Protein AF-0000000079732237 (afdb_homodimer)

Radius of gyration: 28.8 Å; Cα contacts (8 Å, |Δi|>4): 1405; chains: 2; bounding box: 75×93×60 Å

Structure (mmCIF, N/CA/C/O backbone):
data_AF-0000000079732237-model_v1
#
loop_
_entity.id
_entity.type
_entity.pdbx_description
1 polymer 'histidine kinase'
#
loop_
_atom_site.group_PDB
_atom_site.id
_atom_site.type_symbol
_atom_site.label_atom_id
_atom_site.label_alt_id
_atom_site.label_comp_id
_atom_site.label_asym_id
_atom_site.label_entity_id
_atom_site.label_seq_id
_atom_site.pdbx_PDB_ins_code
_atom_site.Cartn_x
_atom_site.Cartn_y
_atom_site.Cartn_z
_atom_site.occupancy
_atom_site.B_iso_or_equiv
_atom_site.auth_seq_id
_atom_site.auth_comp_id
_atom_site.auth_asym_id
_atom_site.auth_atom_id
_atom_site.pdbx_PDB_model_num
ATOM 1 N N . MET A 1 1 ? 14.539 47 1.163 1 27.7 1 MET A N 1
ATOM 2 C CA . MET A 1 1 ? 13.664 46.844 2.316 1 27.7 1 MET A CA 1
ATOM 3 C C . MET A 1 1 ? 14.008 45.562 3.082 1 27.7 1 MET A C 1
ATOM 5 O O . MET A 1 1 ? 14.102 44.469 2.488 1 27.7 1 MET A O 1
ATOM 9 N N . THR A 1 2 ? 14.688 45.656 4.148 1 33.62 2 THR A N 1
ATOM 10 C CA . THR A 1 2 ? 15.195 44.625 5.027 1 33.62 2 THR A CA 1
ATOM 11 C C . THR A 1 2 ? 14.086 43.625 5.398 1 33.62 2 THR A C 1
ATOM 13 O O . THR A 1 2 ? 13.031 44.031 5.883 1 33.62 2 THR A O 1
ATOM 16 N N . PHE A 1 3 ? 13.883 42.594 4.562 1 38.78 3 PHE A N 1
ATOM 17 C CA . PHE A 1 3 ? 12.914 41.594 4.945 1 38.78 3 PHE A CA 1
ATOM 18 C C . PHE A 1 3 ? 12.953 41.344 6.449 1 38.78 3 PHE A C 1
ATOM 20 O O . PHE A 1 3 ? 13.945 40.812 6.969 1 38.78 3 PHE A O 1
ATOM 27 N N . ASN A 1 4 ? 12.461 42.219 7.301 1 43.88 4 ASN A N 1
ATOM 28 C CA . ASN A 1 4 ? 12.297 42.031 8.734 1 43.88 4 ASN A CA 1
ATOM 29 C C . ASN A 1 4 ? 11.383 40.844 9.055 1 43.88 4 ASN A C 1
ATOM 31 O O . ASN A 1 4 ? 10.188 41.031 9.297 1 43.88 4 ASN A O 1
ATOM 35 N N . ALA A 1 5 ? 11.344 39.812 8.266 1 50.84 5 ALA A N 1
ATOM 36 C CA . ALA A 1 5 ? 10.438 38.656 8.25 1 50.84 5 ALA A CA 1
ATOM 37 C C . ALA A 1 5 ? 10.531 37.875 9.555 1 50.84 5 ALA A C 1
ATOM 39 O O . ALA A 1 5 ? 11.609 37.75 10.141 1 50.84 5 ALA A O 1
ATOM 40 N N . SER A 1 6 ? 9.492 37.875 10.211 1 58.44 6 SER A N 1
ATOM 41 C CA . SER A 1 6 ? 9.484 36.875 11.281 1 58.44 6 SER A CA 1
ATOM 42 C C . SER A 1 6 ? 10.117 35.562 10.82 1 58.44 6 SER A C 1
ATOM 44 O O . SER A 1 6 ? 9.766 35.031 9.766 1 58.44 6 SER A O 1
ATOM 46 N N . ARG A 1 7 ? 11.398 35.281 11.336 1 73.25 7 ARG A N 1
ATOM 47 C CA . ARG A 1 7 ? 12.305 34.219 10.945 1 73.25 7 ARG A CA 1
ATOM 48 C C . ARG A 1 7 ? 12.008 32.938 11.727 1 73.25 7 ARG A C 1
ATOM 50 O O . ARG A 1 7 ? 12.633 31.906 11.484 1 73.25 7 ARG A O 1
ATOM 57 N N . THR A 1 8 ? 10.844 33.156 12.555 1 85.31 8 THR A N 1
ATOM 58 C CA . THR A 1 8 ? 10.672 32 13.422 1 85.31 8 THR A CA 1
ATOM 59 C C . THR A 1 8 ? 9.258 31.438 13.305 1 85.31 8 THR A C 1
ATOM 61 O O . THR A 1 8 ? 8.297 32.188 13.18 1 85.31 8 THR A O 1
ATOM 64 N N . LEU A 1 9 ? 9.164 30.203 13.328 1 88.25 9 LEU A N 1
ATOM 65 C CA . LEU A 1 9 ? 7.879 29.516 13.336 1 88.25 9 LEU A CA 1
ATOM 66 C C . LEU A 1 9 ? 7.172 29.703 14.672 1 88.25 9 LEU A C 1
ATOM 68 O O . LEU A 1 9 ? 7.805 29.625 15.727 1 88.25 9 LEU A O 1
ATOM 72 N N . PRO A 1 10 ? 5.914 30.031 14.617 1 85.62 10 PRO A N 1
ATOM 73 C CA . PRO A 1 10 ? 5.164 30.016 15.875 1 85.62 10 PRO A CA 1
ATOM 74 C C . PRO A 1 10 ? 5.273 28.688 16.625 1 85.62 10 PRO A C 1
ATOM 76 O O . PRO A 1 10 ? 5.344 27.625 15.992 1 85.62 10 PRO A O 1
ATOM 79 N N . PRO A 1 11 ? 5.219 28.719 17.922 1 84.06 11 PRO A N 1
ATOM 80 C CA . PRO A 1 11 ? 5.488 27.531 18.734 1 84.06 11 PRO A CA 1
ATOM 81 C C . PRO A 1 11 ? 4.465 26.422 18.516 1 84.06 11 PRO A C 1
ATOM 83 O O . PRO A 1 11 ? 4.766 25.234 18.734 1 84.06 11 PRO A O 1
ATOM 86 N N . TYR A 1 12 ? 3.299 26.766 18.109 1 82.31 12 TYR A N 1
ATOM 87 C CA . TYR A 1 12 ? 2.26 25.75 17.984 1 82.31 12 TYR A CA 1
ATOM 88 C C . TYR A 1 12 ? 2.582 24.766 16.875 1 82.31 12 TYR A C 1
ATOM 90 O O . TYR A 1 12 ? 2.047 23.656 16.844 1 82.31 12 TYR A O 1
ATOM 98 N N . PHE A 1 13 ? 3.475 25.125 15.977 1 87.31 13 PHE A N 1
ATOM 99 C CA . PHE A 1 13 ? 3.865 24.203 14.914 1 87.31 13 PHE A CA 1
ATOM 100 C C . PHE A 1 13 ? 4.621 23 15.484 1 87.31 13 PHE A C 1
ATOM 102 O O . PHE A 1 13 ? 4.695 21.953 14.844 1 87.31 13 PHE A O 1
ATOM 109 N N . ASP A 1 14 ? 5.125 23.141 16.688 1 88.31 14 ASP A N 1
ATOM 110 C CA . ASP A 1 14 ? 5.891 22.062 17.297 1 88.31 14 ASP A CA 1
ATOM 111 C C . ASP A 1 14 ? 4.969 20.953 17.812 1 88.31 14 ASP A C 1
ATOM 113 O O . ASP A 1 14 ? 5.426 19.859 18.125 1 88.31 14 ASP A O 1
ATOM 117 N N . SER A 1 15 ? 3.684 21.234 17.812 1 86.25 15 SER A N 1
ATOM 118 C CA . SER A 1 15 ? 2.732 20.234 18.281 1 86.25 15 SER A CA 1
ATOM 119 C C . SER A 1 15 ? 2.219 19.375 17.125 1 86.25 15 SER A C 1
ATOM 121 O O . SER A 1 15 ? 1.518 18.375 17.344 1 86.25 15 SER A O 1
ATOM 123 N N . LEU A 1 16 ? 2.594 19.75 15.922 1 90.12 16 LEU A N 1
ATOM 124 C CA . LEU A 1 16 ? 2.139 19.016 14.742 1 90.12 16 LEU A CA 1
ATOM 125 C C . LEU A 1 16 ? 3.006 17.781 14.5 1 90.12 16 LEU A C 1
ATOM 127 O O . LEU A 1 16 ? 4.172 17.75 14.906 1 90.12 16 LEU A O 1
ATOM 131 N N . GLU A 1 17 ? 2.422 16.797 13.828 1 91.06 17 GLU A N 1
ATOM 132 C CA . GLU A 1 17 ? 3.141 15.57 13.5 1 91.06 17 GLU A CA 1
ATOM 133 C C . GLU A 1 17 ? 3.754 15.648 12.109 1 91.06 17 GLU A C 1
ATOM 135 O O . GLU A 1 17 ? 4.527 14.773 11.711 1 91.06 17 GLU A O 1
ATOM 140 N N . VAL A 1 18 ? 3.393 16.672 11.438 1 92.38 18 VAL A N 1
ATOM 141 C CA . VAL A 1 18 ? 4.023 16.906 10.148 1 92.38 18 VAL A CA 1
ATOM 142 C C . VAL A 1 18 ? 5.215 17.844 10.32 1 92.38 18 VAL A C 1
ATOM 144 O O . VAL A 1 18 ? 5.258 18.641 11.258 1 92.38 18 VAL A O 1
ATOM 147 N N . GLY A 1 19 ? 6.145 17.625 9.461 1 95.25 19 GLY A N 1
ATOM 148 C CA . GLY A 1 19 ? 7.238 18.594 9.43 1 95.25 19 GLY A CA 1
ATOM 149 C C . GLY A 1 19 ? 6.852 19.922 8.797 1 95.25 19 GLY A C 1
ATOM 150 O O . GLY A 1 19 ? 6.105 19.953 7.816 1 95.25 19 GLY A O 1
ATOM 151 N N . VAL A 1 20 ? 7.309 20.984 9.406 1 95.19 20 VAL A N 1
ATOM 152 C CA . VAL A 1 20 ? 7.043 22.312 8.875 1 95.19 20 VAL A CA 1
ATOM 153 C C . VAL A 1 20 ? 8.352 23.094 8.75 1 95.19 20 VAL A C 1
ATOM 155 O O . VAL A 1 20 ? 9.18 23.062 9.656 1 95.19 20 VAL A O 1
ATOM 158 N N . LEU A 1 21 ? 8.5 23.734 7.578 1 94.75 21 LEU A N 1
ATOM 159 C CA . LEU A 1 21 ? 9.672 24.562 7.348 1 94.75 21 LEU A CA 1
ATOM 160 C C . LEU A 1 21 ? 9.266 25.922 6.762 1 94.75 21 LEU A C 1
ATOM 162 O O . LEU A 1 21 ? 8.242 26.016 6.082 1 94.75 21 LEU A O 1
ATOM 166 N N . LEU A 1 22 ? 10 26.953 7.125 1 94.81 22 LEU A N 1
ATOM 167 C CA . LEU A 1 22 ? 9.828 28.297 6.562 1 94.81 22 LEU A CA 1
ATOM 168 C C . LEU A 1 22 ? 10.977 28.641 5.621 1 94.81 22 LEU A C 1
ATOM 170 O O . LEU A 1 22 ? 12.141 28.406 5.949 1 94.81 22 LEU A O 1
ATOM 174 N N . HIS A 1 23 ? 10.594 29.062 4.438 1 95.06 23 HIS A N 1
ATOM 175 C CA . HIS A 1 23 ? 11.594 29.469 3.463 1 95.06 23 HIS A CA 1
ATOM 176 C C . HIS A 1 23 ? 11.492 30.969 3.168 1 95.06 23 HIS A C 1
ATOM 178 O O . HIS A 1 23 ? 10.391 31.531 3.156 1 95.06 23 HIS A O 1
ATOM 184 N N . HIS A 1 24 ? 12.672 31.578 2.943 1 93.69 24 HIS A N 1
ATOM 185 C CA . HIS A 1 24 ? 12.695 32.906 2.371 1 93.69 24 HIS A CA 1
ATOM 186 C C . HIS A 1 24 ? 12.094 32.938 0.968 1 93.69 24 HIS A C 1
ATOM 188 O O . HIS A 1 24 ? 12.469 32.094 0.124 1 93.69 24 HIS A O 1
ATOM 194 N N . PRO A 1 25 ? 11.211 33.75 0.672 1 92.12 25 PRO A N 1
ATOM 195 C CA . PRO A 1 25 ? 10.461 33.688 -0.585 1 92.12 25 PRO A CA 1
ATOM 196 C C . PRO A 1 25 ? 11.344 33.938 -1.808 1 92.12 25 PRO A C 1
ATOM 198 O O . PRO A 1 25 ? 11.062 33.438 -2.891 1 92.12 25 PRO A O 1
ATOM 201 N N . GLU A 1 26 ? 12.375 34.75 -1.716 1 89.75 26 GLU A N 1
ATOM 202 C CA . GLU A 1 26 ? 13.203 35.094 -2.867 1 89.75 26 GLU A CA 1
ATOM 203 C C . GLU A 1 26 ? 14.398 34.156 -2.992 1 89.75 26 GLU A C 1
ATOM 205 O O . GLU A 1 26 ? 14.641 33.594 -4.059 1 89.75 26 GLU A O 1
ATOM 210 N N . THR A 1 27 ? 15.07 33.875 -1.879 1 90.5 27 THR A N 1
ATOM 211 C CA . THR A 1 27 ? 16.328 33.125 -1.938 1 90.5 27 THR A CA 1
ATOM 212 C C . THR A 1 27 ? 16.062 31.641 -1.753 1 90.5 27 THR A C 1
ATOM 214 O O . THR A 1 27 ? 16.906 30.812 -2.098 1 90.5 27 THR A O 1
ATOM 217 N N . GLY A 1 28 ? 14.922 31.375 -1.095 1 91.38 28 GLY A N 1
ATOM 218 C CA . GLY A 1 28 ? 14.617 29.984 -0.826 1 91.38 28 GLY A CA 1
ATOM 219 C C . GLY A 1 28 ? 15.312 29.438 0.407 1 91.38 28 GLY A C 1
ATOM 220 O O . GLY A 1 28 ? 15.164 28.266 0.752 1 91.38 28 GLY A O 1
ATOM 221 N N . ALA A 1 29 ? 16.047 30.297 1.086 1 92.5 29 ALA A N 1
ATOM 222 C CA . ALA A 1 29 ? 16.797 29.875 2.264 1 92.5 29 ALA A CA 1
ATOM 223 C C . ALA A 1 29 ? 15.859 29.391 3.371 1 92.5 29 ALA A C 1
ATOM 225 O O . ALA A 1 29 ? 14.781 29.969 3.57 1 92.5 29 ALA A O 1
ATOM 226 N N . VAL A 1 30 ? 16.328 28.344 4.031 1 93.88 30 VAL A N 1
ATOM 227 C CA . VAL A 1 30 ? 15.578 27.859 5.188 1 93.88 30 VAL A CA 1
ATOM 228 C C . VAL A 1 30 ? 15.641 28.875 6.316 1 93.88 30 VAL A C 1
ATOM 230 O O . VAL A 1 30 ? 16.734 29.297 6.727 1 93.88 30 VAL A O 1
ATOM 233 N N . LEU A 1 31 ? 14.516 29.281 6.785 1 94.19 31 LEU A N 1
ATOM 234 C CA . LEU A 1 31 ? 14.453 30.266 7.863 1 94.19 31 LEU A CA 1
ATOM 235 C C . LEU A 1 31 ? 14.273 29.562 9.211 1 94.19 31 LEU A C 1
ATOM 237 O O . LEU A 1 31 ? 14.914 29.953 10.195 1 94.19 31 LEU A O 1
ATOM 241 N N . ASP A 1 32 ? 13.391 28.688 9.281 1 94.56 32 ASP A N 1
ATOM 242 C CA . ASP A 1 32 ? 13.078 27.953 10.516 1 94.56 32 ASP A CA 1
ATOM 243 C C . ASP A 1 32 ? 12.383 26.641 10.203 1 94.56 32 ASP A C 1
ATOM 245 O O . ASP A 1 32 ? 11.914 26.422 9.086 1 94.56 32 ASP A O 1
ATOM 249 N N . ALA A 1 33 ? 12.414 25.719 11.156 1 95.25 33 ALA A N 1
ATOM 250 C CA . ALA A 1 33 ? 11.75 24.422 11.062 1 95.25 33 ALA A CA 1
ATOM 251 C C . ALA A 1 33 ? 11.227 23.969 12.43 1 95.25 33 ALA A C 1
ATOM 253 O O . ALA A 1 33 ? 11.734 24.406 13.469 1 95.25 33 ALA A O 1
ATOM 254 N N . ASN A 1 34 ? 10.188 23.25 12.406 1 94.38 34 ASN A N 1
ATOM 255 C CA . ASN A 1 34 ? 9.695 22.75 13.688 1 94.38 34 ASN A CA 1
ATOM 256 C C . ASN A 1 34 ? 10.445 21.484 14.125 1 94.38 34 ASN A C 1
ATOM 258 O O . ASN A 1 34 ? 11.273 20.969 13.375 1 94.38 34 ASN A O 1
ATOM 262 N N . HIS A 1 35 ? 10.203 21.031 15.297 1 93.81 35 HIS A N 1
ATOM 263 C CA . HIS A 1 35 ? 10.906 19.906 15.898 1 93.81 35 HIS A CA 1
ATOM 264 C C . HIS A 1 35 ? 10.664 18.609 15.109 1 93.81 35 HIS A C 1
ATOM 266 O O . HIS A 1 35 ? 11.578 17.812 14.922 1 93.81 35 HIS A O 1
ATOM 272 N N . ARG A 1 36 ? 9.469 18.453 14.578 1 93.75 36 ARG A N 1
ATOM 273 C CA . ARG A 1 36 ? 9.133 17.234 13.852 1 93.75 36 ARG A CA 1
ATOM 274 C C . ARG A 1 36 ? 9.984 17.094 12.594 1 93.75 36 ARG A C 1
ATOM 276 O O . ARG A 1 36 ? 10.414 15.992 12.25 1 93.75 36 ARG A O 1
ATOM 283 N N . LEU A 1 37 ? 10.203 18.172 11.93 1 95.62 37 LEU A N 1
ATOM 284 C CA . LEU A 1 37 ? 11.031 18.125 10.727 1 95.62 37 LEU A CA 1
ATOM 285 C C . LEU A 1 37 ? 12.461 17.719 11.07 1 95.62 37 LEU A C 1
ATOM 287 O O . LEU A 1 37 ? 13.07 16.906 10.367 1 95.62 37 LEU A O 1
ATOM 291 N N . GLU A 1 38 ? 12.961 18.312 12.195 1 96 38 GLU A N 1
ATOM 292 C CA . GLU A 1 38 ? 14.305 17.953 12.641 1 96 38 GLU A CA 1
ATOM 293 C C . GLU A 1 38 ? 14.414 16.469 12.93 1 96 38 GLU A C 1
ATOM 295 O O . GLU A 1 38 ? 15.391 15.82 12.547 1 96 38 GLU A O 1
ATOM 300 N N . GLU A 1 39 ? 13.414 15.969 13.516 1 95.06 39 GLU A N 1
ATOM 301 C CA . GLU A 1 39 ? 13.391 14.547 13.828 1 95.06 39 GLU A CA 1
ATOM 302 C C . GLU A 1 39 ? 13.297 13.703 12.562 1 95.06 39 GLU A C 1
ATOM 304 O O . GLU A 1 39 ? 13.984 12.688 12.43 1 95.06 39 GLU A O 1
ATOM 309 N N . MET A 1 40 ? 12.492 14.148 11.648 1 94.19 40 MET A N 1
ATOM 310 C CA . MET A 1 40 ? 12.25 13.414 10.414 1 94.19 40 MET A CA 1
ATOM 311 C C . MET A 1 40 ? 13.508 13.359 9.562 1 94.19 40 MET A C 1
ATOM 313 O O . MET A 1 40 ? 13.891 12.289 9.078 1 94.19 40 MET A O 1
ATOM 317 N N . TYR A 1 41 ? 14.203 14.5 9.414 1 94.31 41 TYR A N 1
ATOM 318 C CA . TYR A 1 41 ? 15.391 14.594 8.57 1 94.31 41 TYR A CA 1
ATOM 319 C C . TYR A 1 41 ? 16.641 14.148 9.336 1 94.31 41 TYR A C 1
ATOM 321 O O . TYR A 1 41 ? 17.625 13.734 8.734 1 94.31 41 TYR A O 1
ATOM 329 N N . GLY A 1 42 ? 16.547 14.266 10.719 1 94 42 GLY A N 1
ATOM 330 C CA . GLY A 1 42 ? 17.703 13.984 11.547 1 94 42 GLY A CA 1
ATOM 331 C C . GLY A 1 42 ? 18.703 15.133 11.602 1 94 42 GLY A C 1
ATOM 332 O O . GLY A 1 42 ? 19.844 14.961 12.039 1 94 42 GLY A O 1
ATOM 333 N N . TYR A 1 43 ? 18.328 16.25 11.039 1 95.5 43 TYR A N 1
ATOM 334 C CA . TYR A 1 43 ? 19.156 17.453 11.039 1 95.5 43 TYR A CA 1
ATOM 335 C C . TYR A 1 43 ? 18.547 18.531 11.922 1 95.5 43 TYR A C 1
ATOM 337 O O . TYR A 1 43 ? 17.328 18.688 11.984 1 95.5 43 TYR A O 1
ATOM 345 N N . THR A 1 44 ? 19.438 19.312 12.586 1 95 44 THR A N 1
ATOM 346 C CA . THR A 1 44 ? 18.969 20.5 13.266 1 95 44 THR A CA 1
ATOM 347 C C . THR A 1 44 ? 18.625 21.609 12.266 1 95 44 THR A C 1
ATOM 349 O O . THR A 1 44 ? 19.078 21.578 11.125 1 95 44 THR A O 1
ATOM 352 N N . THR A 1 45 ? 17.828 22.547 12.734 1 94.5 45 THR A N 1
ATOM 353 C CA . THR A 1 45 ? 17.484 23.672 11.883 1 94.5 45 THR A CA 1
ATOM 354 C C . THR A 1 45 ? 18.734 24.422 11.43 1 94.5 45 THR A C 1
ATOM 356 O O . THR A 1 45 ? 18.859 24.781 10.258 1 94.5 45 THR A O 1
ATOM 359 N N . SER A 1 46 ? 19.641 24.609 12.32 1 94.56 46 SER A N 1
ATOM 360 C CA . SER A 1 46 ? 20.891 25.281 12 1 94.56 46 SER A CA 1
ATOM 361 C C . SER A 1 46 ? 21.656 24.531 10.914 1 94.56 46 SER A C 1
ATOM 363 O O . SER A 1 46 ? 22.219 25.156 10 1 94.56 46 SER A O 1
ATOM 365 N N . THR A 1 47 ? 21.672 23.203 10.945 1 94.38 47 THR A N 1
ATOM 366 C CA . THR A 1 47 ? 22.359 22.391 9.938 1 94.38 47 THR A CA 1
ATOM 367 C C . THR A 1 47 ? 21.656 22.516 8.586 1 94.38 47 THR A C 1
ATOM 369 O O . THR A 1 47 ? 22.312 22.672 7.559 1 94.38 47 THR A O 1
ATOM 372 N N . LEU A 1 48 ? 20.359 22.5 8.578 1 92.44 48 LEU A N 1
ATOM 373 C CA . LEU A 1 48 ? 19.578 22.562 7.352 1 92.44 48 LEU A CA 1
ATOM 374 C C . LEU A 1 48 ? 19.797 23.906 6.648 1 92.44 48 LEU A C 1
ATOM 376 O O . LEU A 1 48 ? 19.75 23.984 5.418 1 92.44 48 LEU A O 1
ATOM 380 N N . GLN A 1 49 ? 20.016 24.953 7.441 1 93.06 49 GLN A N 1
ATOM 381 C CA . GLN A 1 49 ? 20.234 26.297 6.891 1 93.06 49 GLN A CA 1
ATOM 382 C C . GLN A 1 49 ? 21.547 26.375 6.113 1 93.06 49 GLN A C 1
ATOM 384 O O . GLN A 1 49 ? 21.719 27.266 5.285 1 93.06 49 GLN A O 1
ATOM 389 N N . ASN A 1 50 ? 22.391 25.375 6.32 1 92.44 50 ASN A N 1
ATOM 390 C CA . ASN A 1 50 ? 23.719 25.422 5.711 1 92.44 50 ASN A CA 1
ATOM 391 C C . ASN A 1 50 ? 23.938 24.266 4.742 1 92.44 50 ASN A C 1
ATOM 393 O O . ASN A 1 50 ? 25.016 24.125 4.184 1 92.44 50 ASN A O 1
ATOM 397 N N . LEU A 1 51 ? 22.984 23.438 4.574 1 89.88 51 LEU A N 1
ATOM 398 C CA . LEU A 1 51 ? 23.094 22.297 3.674 1 89.88 51 LEU A CA 1
ATOM 399 C C . LEU A 1 51 ? 22.438 22.594 2.332 1 89.88 51 LEU A C 1
ATOM 401 O O . LEU A 1 51 ? 21.406 23.266 2.281 1 89.88 51 LEU A O 1
ATOM 405 N N . SER A 1 52 ? 23.078 22.062 1.27 1 87.38 52 SER A N 1
ATOM 406 C CA . SER A 1 52 ? 22.406 22.094 -0.025 1 87.38 52 SER A CA 1
ATOM 407 C C . SER A 1 52 ? 21.344 20.984 -0.124 1 87.38 52 SER A C 1
ATOM 409 O O . SER A 1 52 ? 21.469 19.953 0.53 1 87.38 52 SER A O 1
ATOM 411 N N . VAL A 1 53 ? 20.328 21.188 -0.949 1 87.06 53 VAL A N 1
ATOM 412 C CA . VAL A 1 53 ? 19.266 20.203 -1.142 1 87.06 53 VAL A CA 1
ATOM 413 C C . VAL A 1 53 ? 19.859 18.906 -1.675 1 87.06 53 VAL A C 1
ATOM 415 O O . VAL A 1 53 ? 19.391 17.812 -1.318 1 87.06 53 VAL A O 1
ATOM 418 N N . GLU A 1 54 ? 20.875 18.969 -2.41 1 84.56 54 GLU A N 1
ATOM 419 C CA . GLU A 1 54 ? 21.516 17.812 -3.016 1 84.56 54 GLU A CA 1
ATOM 420 C C . GLU A 1 54 ? 22.203 16.953 -1.96 1 84.56 54 GLU A C 1
ATOM 422 O O . GLU A 1 54 ? 22.281 15.727 -2.102 1 84.56 54 GLU A O 1
ATOM 427 N N . ALA A 1 55 ? 22.656 17.625 -0.884 1 85.62 55 ALA A N 1
ATOM 428 C CA . ALA A 1 55 ? 23.422 16.938 0.155 1 85.62 55 ALA A CA 1
ATOM 429 C C . ALA A 1 55 ? 22.547 15.945 0.912 1 85.62 55 ALA A C 1
ATOM 431 O O . ALA A 1 55 ? 23.047 14.945 1.439 1 85.62 55 ALA A O 1
ATOM 432 N N . TYR A 1 56 ? 21.219 16.234 0.932 1 87.62 56 TYR A N 1
ATOM 433 C CA . TYR A 1 56 ? 20.359 15.297 1.661 1 87.62 56 TYR A CA 1
ATOM 434 C C . TYR A 1 56 ? 19.281 14.734 0.754 1 87.62 56 TYR A C 1
ATOM 436 O O . TYR A 1 56 ? 18.156 14.484 1.202 1 87.62 56 TYR A O 1
ATOM 444 N N . SER A 1 57 ? 19.594 14.625 -0.505 1 85.44 57 SER A N 1
ATOM 445 C CA . SER A 1 57 ? 18.766 13.938 -1.492 1 85.44 57 SER A CA 1
ATOM 446 C C . SER A 1 57 ? 19.344 12.57 -1.842 1 85.44 57 SER A C 1
ATOM 448 O O . SER A 1 57 ? 20.547 12.375 -1.799 1 85.44 57 SER A O 1
ATOM 450 N N . ALA A 1 58 ? 18.406 11.656 -2.104 1 80.25 58 ALA A N 1
ATOM 451 C CA . ALA A 1 58 ? 18.859 10.344 -2.559 1 80.25 58 ALA A CA 1
ATOM 452 C C . ALA A 1 58 ? 19.688 10.461 -3.838 1 80.25 58 ALA A C 1
ATOM 454 O O . ALA A 1 58 ? 19.453 11.359 -4.652 1 80.25 58 ALA A O 1
ATOM 455 N N . ASN A 1 59 ? 20.531 9.523 -4.051 1 71.75 59 ASN A N 1
ATOM 456 C CA . ASN A 1 59 ? 21.406 9.539 -5.223 1 71.75 59 ASN A CA 1
ATOM 457 C C . ASN A 1 59 ? 20.625 9.242 -6.5 1 71.75 59 ASN A C 1
ATOM 459 O O . ASN A 1 59 ? 20.953 9.766 -7.566 1 71.75 59 ASN A O 1
ATOM 463 N N . THR A 1 60 ? 19.656 8.398 -6.285 1 66.94 60 THR A N 1
ATOM 464 C CA . THR A 1 60 ? 18.906 7.949 -7.453 1 66.94 60 THR A CA 1
ATOM 465 C C . THR A 1 60 ? 17.797 8.945 -7.809 1 66.94 60 THR A C 1
ATOM 467 O O . THR A 1 60 ? 17.125 8.797 -8.828 1 66.94 60 THR A O 1
ATOM 470 N N . TYR A 1 61 ? 17.562 9.914 -6.902 1 65.06 61 TYR A N 1
ATOM 471 C CA . TYR A 1 61 ? 16.547 10.93 -7.125 1 65.06 61 TYR A CA 1
ATOM 472 C C . TYR A 1 61 ? 17.172 12.32 -7.223 1 65.06 61 TYR A C 1
ATOM 474 O O . TYR A 1 61 ? 17.875 12.75 -6.312 1 65.06 61 TYR A O 1
ATOM 482 N N . SER A 1 62 ? 17.125 12.758 -8.391 1 68.12 62 SER A N 1
ATOM 483 C CA . SER A 1 62 ? 17.75 14.07 -8.555 1 68.12 62 SER A CA 1
ATOM 484 C C . SER A 1 62 ? 16.812 15.188 -8.133 1 68.12 62 SER A C 1
ATOM 486 O O . SER A 1 62 ? 15.641 15.195 -8.516 1 68.12 62 SER A O 1
ATOM 488 N N . HIS A 1 63 ? 17.188 15.891 -7.148 1 76.19 63 HIS A N 1
ATOM 489 C CA . HIS A 1 63 ? 16.547 17.141 -6.75 1 76.19 63 HIS A CA 1
ATOM 490 C C . HIS A 1 63 ? 17.562 18.234 -6.496 1 76.19 63 HIS A C 1
ATOM 492 O O . HIS A 1 63 ? 18.297 18.188 -5.508 1 76.19 63 HIS A O 1
ATOM 498 N N . SER A 1 64 ? 17.625 19.25 -7.434 1 82.25 64 SER A N 1
ATOM 499 C CA . SER A 1 64 ? 18.656 20.266 -7.352 1 82.25 64 SER A CA 1
ATOM 500 C C . SER A 1 64 ? 18.172 21.484 -6.562 1 82.25 64 SER A C 1
ATOM 502 O O . SER A 1 64 ? 16.969 21.672 -6.375 1 82.25 64 SER A O 1
ATOM 504 N N . ASP A 1 65 ? 19.141 22.25 -6.125 1 87.44 65 ASP A N 1
ATOM 505 C CA . ASP A 1 65 ? 18.844 23.516 -5.453 1 87.44 65 ASP A CA 1
ATOM 506 C C . ASP A 1 65 ? 18.031 24.438 -6.363 1 87.44 65 ASP A C 1
ATOM 508 O O . ASP A 1 65 ? 17.141 25.156 -5.898 1 87.44 65 ASP A O 1
ATOM 512 N N . GLU A 1 66 ? 18.406 24.328 -7.625 1 89.12 66 GLU A N 1
ATOM 513 C CA . GLU A 1 66 ? 17.719 25.188 -8.586 1 89.12 66 GLU A CA 1
ATOM 514 C C . GLU A 1 66 ? 16.25 24.797 -8.727 1 89.12 66 GLU A C 1
ATOM 516 O O . GLU A 1 66 ? 15.367 25.656 -8.766 1 89.12 66 GLU A O 1
ATOM 521 N N . GLU A 1 67 ? 16 23.547 -8.766 1 89.75 67 GLU A N 1
ATOM 522 C CA . GLU A 1 67 ? 14.633 23.047 -8.867 1 89.75 67 GLU A CA 1
ATOM 523 C C . GLU A 1 67 ? 13.82 23.406 -7.625 1 89.75 67 GLU A C 1
ATOM 525 O O . GLU A 1 67 ? 12.664 23.828 -7.73 1 89.75 67 GLU A O 1
ATOM 530 N N . MET A 1 68 ? 14.422 23.266 -6.508 1 91.62 68 MET A N 1
ATOM 531 C CA . MET A 1 68 ? 13.758 23.609 -5.254 1 91.62 68 MET A CA 1
ATOM 532 C C . MET A 1 68 ? 13.445 25.094 -5.191 1 91.62 68 MET A C 1
ATOM 534 O O . MET A 1 68 ? 12.336 25.5 -4.828 1 91.62 68 MET A O 1
ATOM 538 N N . ARG A 1 69 ? 14.398 25.969 -5.57 1 93.44 69 ARG A N 1
ATOM 539 C CA . ARG A 1 69 ? 14.203 27.406 -5.562 1 93.44 69 ARG A CA 1
ATOM 540 C C . ARG A 1 69 ? 13.07 27.812 -6.5 1 93.44 69 ARG A C 1
ATOM 542 O O . ARG A 1 69 ? 12.258 28.688 -6.168 1 93.44 69 ARG A O 1
ATOM 549 N N . ALA A 1 70 ? 13.086 27.125 -7.613 1 94.81 70 ALA A N 1
ATOM 550 C CA . ALA A 1 70 ? 12.023 27.422 -8.57 1 94.81 70 ALA A CA 1
ATOM 551 C C . ALA A 1 70 ? 10.648 27.109 -7.977 1 94.81 70 ALA A C 1
ATOM 553 O O . ALA A 1 70 ? 9.711 27.891 -8.141 1 94.81 70 ALA A O 1
ATOM 554 N N . ARG A 1 71 ? 10.508 26.031 -7.262 1 94.88 71 ARG A N 1
ATOM 555 C CA . ARG A 1 71 ? 9.25 25.641 -6.641 1 94.88 71 ARG A CA 1
ATOM 556 C C . ARG A 1 71 ? 8.859 26.609 -5.531 1 94.88 71 ARG A C 1
ATOM 558 O O . ARG A 1 71 ? 7.688 26.969 -5.402 1 94.88 71 ARG A O 1
ATOM 565 N N . ILE A 1 72 ? 9.859 27.047 -4.781 1 95.31 72 ILE A N 1
ATOM 566 C CA . ILE A 1 72 ? 9.609 27.984 -3.695 1 95.31 72 ILE A CA 1
ATOM 567 C C . ILE A 1 72 ? 9.141 29.328 -4.27 1 95.31 72 ILE A C 1
ATOM 569 O O . ILE A 1 72 ? 8.203 29.938 -3.754 1 95.31 72 ILE A O 1
ATOM 573 N N . ASN A 1 73 ? 9.812 29.734 -5.336 1 96.12 73 ASN A N 1
ATOM 574 C CA . ASN A 1 73 ? 9.438 30.984 -5.977 1 96.12 73 ASN A CA 1
ATOM 575 C C . ASN A 1 73 ? 8.016 30.938 -6.52 1 96.12 73 ASN A C 1
ATOM 577 O O . ASN A 1 73 ? 7.266 31.906 -6.395 1 96.12 73 ASN A O 1
ATOM 581 N N . GLU A 1 74 ? 7.688 29.781 -7.078 1 96.56 74 GLU A N 1
ATOM 582 C CA . GLU A 1 74 ? 6.32 29.625 -7.566 1 96.56 74 GLU A CA 1
ATOM 583 C C . GLU A 1 74 ? 5.312 29.719 -6.422 1 96.56 74 GLU A C 1
ATOM 585 O O . GLU A 1 74 ? 4.281 30.375 -6.547 1 96.56 74 GLU A O 1
ATOM 590 N N . ALA A 1 75 ? 5.617 29.078 -5.359 1 95.75 75 ALA A N 1
ATOM 591 C CA . ALA A 1 75 ? 4.75 29.141 -4.188 1 95.75 75 ALA A CA 1
ATOM 592 C C . ALA A 1 75 ? 4.648 30.578 -3.656 1 95.75 75 ALA A C 1
ATOM 594 O O . ALA A 1 75 ? 3.566 31.016 -3.27 1 95.75 75 ALA A O 1
ATOM 595 N N . ALA A 1 76 ? 5.758 31.297 -3.6 1 94.94 76 ALA A N 1
ATOM 596 C CA . ALA A 1 76 ? 5.805 32.656 -3.119 1 94.94 76 ALA A CA 1
ATOM 597 C C . ALA A 1 76 ? 4.938 33.594 -3.979 1 94.94 76 ALA A C 1
ATOM 599 O O . ALA A 1 76 ? 4.418 34.594 -3.496 1 94.94 76 ALA A O 1
ATOM 600 N N . ASN A 1 77 ? 4.766 33.188 -5.262 1 94.44 77 ASN A N 1
ATOM 601 C CA . ASN A 1 77 ? 3.977 34 -6.203 1 94.44 77 ASN A CA 1
ATOM 602 C C . ASN A 1 77 ? 2.51 33.562 -6.195 1 94.44 77 ASN A C 1
ATOM 604 O O . ASN A 1 77 ? 1.756 33.906 -7.105 1 94.44 77 ASN A O 1
ATOM 608 N N . GLY A 1 78 ? 2.188 32.75 -5.258 1 92.75 78 GLY A N 1
ATOM 609 C CA . GLY A 1 78 ? 0.782 32.438 -5.086 1 92.75 78 GLY A CA 1
ATOM 610 C C . GLY A 1 78 ? 0.386 31.125 -5.766 1 92.75 78 GLY A C 1
ATOM 611 O O . GLY A 1 78 ? -0.802 30.828 -5.902 1 92.75 78 GLY A O 1
ATOM 612 N N . HIS A 1 79 ? 1.346 30.391 -6.27 1 95.19 79 HIS A N 1
ATOM 613 C CA . HIS A 1 79 ? 1.09 29.094 -6.891 1 95.19 79 HIS A CA 1
ATOM 614 C C . HIS A 1 79 ? 1.63 27.953 -6.031 1 95.19 79 HIS A C 1
ATOM 616 O O . HIS A 1 79 ? 2.771 27.516 -6.211 1 95.19 79 HIS A O 1
ATOM 622 N N . PRO A 1 80 ? 0.817 27.422 -5.195 1 94.88 80 PRO A N 1
ATOM 623 C CA . PRO A 1 80 ? 1.283 26.344 -4.32 1 94.88 80 PRO A CA 1
ATOM 624 C C . PRO A 1 80 ? 1.882 25.172 -5.094 1 94.88 80 PRO A C 1
ATOM 626 O O . PRO A 1 80 ? 1.471 24.906 -6.227 1 94.88 80 PRO A O 1
ATOM 629 N N . GLN A 1 81 ? 2.889 24.531 -4.559 1 95.12 81 GLN A N 1
ATOM 630 C CA . GLN A 1 81 ? 3.594 23.391 -5.16 1 95.12 81 GLN A CA 1
ATOM 631 C C . GLN A 1 81 ? 3.467 22.141 -4.301 1 95.12 81 GLN A C 1
ATOM 633 O O . GLN A 1 81 ? 3.494 22.219 -3.07 1 95.12 81 GLN A O 1
ATOM 638 N N . SER A 1 82 ? 3.238 21.062 -4.961 1 93.88 82 SER A N 1
ATOM 639 C CA . SER A 1 82 ? 3.24 19.766 -4.289 1 93.88 82 SER A CA 1
ATOM 640 C C . SER A 1 82 ? 4.086 18.75 -5.055 1 93.88 82 SER A C 1
ATOM 642 O O . SER A 1 82 ? 3.975 18.641 -6.277 1 93.88 82 SER A O 1
ATOM 644 N N . PHE A 1 83 ? 4.965 18.062 -4.32 1 89.56 83 PHE A N 1
ATOM 645 C CA . PHE A 1 83 ? 5.816 17.094 -4.984 1 89.56 83 PHE A CA 1
ATOM 646 C C . PHE A 1 83 ? 6.367 16.078 -3.984 1 89.56 83 PHE A C 1
ATOM 648 O O . PHE A 1 83 ? 6.332 16.312 -2.775 1 89.56 83 PHE A O 1
ATOM 655 N N . ARG A 1 84 ? 6.777 14.992 -4.488 1 87.38 84 ARG A N 1
ATOM 656 C CA . ARG A 1 84 ? 7.457 13.984 -3.686 1 87.38 84 ARG A CA 1
ATOM 657 C C . ARG A 1 84 ? 8.969 14.133 -3.791 1 87.38 84 ARG A C 1
ATOM 659 O O . ARG A 1 84 ? 9.484 14.57 -4.82 1 87.38 84 ARG A O 1
ATOM 666 N N . TRP A 1 85 ? 9.633 13.812 -2.725 1 88.44 85 TRP A N 1
ATOM 667 C CA . TRP A 1 85 ? 11.086 13.938 -2.637 1 88.44 85 TRP A CA 1
ATOM 668 C C . TRP A 1 85 ? 11.68 12.805 -1.803 1 88.44 85 TRP A C 1
ATOM 670 O O . TRP A 1 85 ? 11.109 12.422 -0.775 1 88.44 85 TRP A O 1
ATOM 680 N N . ARG A 1 86 ? 12.68 12.164 -2.332 1 87.5 86 ARG A N 1
ATOM 681 C CA . ARG A 1 86 ? 13.414 11.156 -1.573 1 87.5 86 ARG A CA 1
ATOM 682 C C . ARG A 1 86 ? 14.602 11.781 -0.848 1 87.5 86 ARG A C 1
ATOM 684 O O . ARG A 1 86 ? 15.602 12.133 -1.475 1 87.5 86 ARG A O 1
ATOM 691 N N . ILE A 1 87 ? 14.516 11.852 0.429 1 90.25 87 ILE A N 1
ATOM 692 C CA . ILE A 1 87 ? 15.523 12.57 1.194 1 90.25 87 ILE A CA 1
ATOM 693 C C . ILE A 1 87 ? 16.438 11.578 1.918 1 90.25 87 ILE A C 1
ATOM 695 O O . ILE A 1 87 ? 16.016 10.469 2.242 1 90.25 87 ILE A O 1
ATOM 699 N N . LYS A 1 88 ? 17.641 12 2.119 1 89.81 88 LYS A N 1
ATOM 700 C CA . LYS A 1 88 ? 18.625 11.258 2.92 1 89.81 88 LYS A CA 1
ATOM 701 C C . LYS A 1 88 ? 18.734 11.852 4.32 1 89.81 88 LYS A C 1
ATOM 703 O O . LYS A 1 88 ? 19.172 12.992 4.484 1 89.81 88 LYS A O 1
ATOM 708 N N . ARG A 1 89 ? 18.375 11.094 5.238 1 92.5 89 ARG A N 1
ATOM 709 C CA . ARG A 1 89 ? 18.484 11.523 6.629 1 92.5 89 ARG A CA 1
ATOM 710 C C . ARG A 1 89 ? 19.938 11.648 7.047 1 92.5 89 ARG A C 1
ATOM 712 O O . ARG A 1 89 ? 20.828 11.156 6.359 1 92.5 89 ARG A O 1
ATOM 719 N N . SER A 1 90 ? 20.125 12.266 8.219 1 90.31 90 SER A N 1
ATOM 720 C CA . SER A 1 90 ? 21.484 12.469 8.703 1 90.31 90 SER A CA 1
ATOM 721 C C . SER A 1 90 ? 22.188 11.141 8.984 1 90.31 90 SER A C 1
ATOM 723 O O . SER A 1 90 ? 23.406 11.047 8.914 1 90.31 90 SER A O 1
ATOM 725 N N . ASP A 1 91 ? 21.406 10.086 9.195 1 87.12 91 ASP A N 1
ATOM 726 C CA . ASP A 1 91 ? 21.984 8.781 9.492 1 87.12 91 ASP A CA 1
ATOM 727 C C . ASP A 1 91 ? 22.141 7.945 8.227 1 87.12 91 ASP A C 1
ATOM 729 O O . ASP A 1 91 ? 22.516 6.777 8.289 1 87.12 91 ASP A O 1
ATOM 733 N N . GLY A 1 92 ? 21.703 8.555 7.121 1 87.06 92 GLY A N 1
ATOM 734 C CA . GLY A 1 92 ? 21.922 7.879 5.848 1 87.06 92 GLY A CA 1
ATOM 735 C C . GLY A 1 92 ? 20.672 7.156 5.352 1 87.06 92 GLY A C 1
ATOM 736 O O . GLY A 1 92 ? 20.656 6.652 4.227 1 87.06 92 GLY A O 1
ATOM 737 N N . GLU A 1 93 ? 19.656 7.109 6.164 1 88.56 93 GLU A N 1
ATOM 738 C CA . GLU A 1 93 ? 18.422 6.461 5.758 1 88.56 93 GLU A CA 1
ATOM 739 C C . GLU A 1 93 ? 17.656 7.301 4.734 1 88.56 93 GLU A C 1
ATOM 741 O O . GLU A 1 93 ? 17.594 8.523 4.863 1 88.56 93 GLU A O 1
ATOM 746 N N . LEU A 1 94 ? 17.188 6.559 3.746 1 88.12 94 LEU A N 1
ATOM 747 C CA . LEU A 1 94 ? 16.375 7.25 2.76 1 88.12 94 LEU A CA 1
ATOM 748 C C . LEU A 1 94 ? 14.891 7.129 3.1 1 88.12 94 LEU A C 1
ATOM 750 O O . LEU A 1 94 ? 14.422 6.043 3.447 1 88.12 94 LEU A O 1
ATOM 754 N N . ILE A 1 95 ? 14.234 8.242 3.031 1 87.88 95 ILE A N 1
ATOM 755 C CA . ILE A 1 95 ? 12.789 8.211 3.238 1 87.88 95 ILE A CA 1
ATOM 756 C C . ILE A 1 95 ? 12.094 9.016 2.143 1 87.88 95 ILE A C 1
ATOM 758 O O . ILE A 1 95 ? 12.688 9.922 1.555 1 87.88 95 ILE A O 1
ATOM 762 N N . TRP A 1 96 ? 10.906 8.602 1.863 1 85.19 96 TRP A N 1
ATOM 763 C CA . TRP A 1 96 ? 10.07 9.375 0.958 1 85.19 96 TRP A CA 1
ATOM 764 C C . TRP A 1 96 ? 9.242 10.398 1.725 1 85.19 96 TRP A C 1
ATOM 766 O O . TRP A 1 96 ? 8.648 10.078 2.758 1 85.19 96 TRP A O 1
ATOM 776 N N . VAL A 1 97 ? 9.281 11.609 1.187 1 90.62 97 VAL A N 1
ATOM 777 C CA . VAL A 1 97 ? 8.445 12.641 1.802 1 90.62 97 VAL A CA 1
ATOM 778 C C . VAL A 1 97 ? 7.578 13.305 0.736 1 90.62 97 VAL A C 1
ATOM 780 O O . VAL A 1 97 ? 7.93 13.312 -0.445 1 90.62 97 VAL A O 1
ATOM 783 N N . LYS A 1 98 ? 6.422 13.688 1.073 1 90.75 98 LYS A N 1
ATOM 784 C CA . LYS A 1 98 ? 5.566 14.57 0.284 1 90.75 98 LYS A CA 1
ATOM 785 C C . LYS A 1 98 ? 5.621 16 0.812 1 90.75 98 LYS A C 1
ATOM 787 O O . LYS A 1 98 ? 5.445 16.234 2.01 1 90.75 98 LYS A O 1
ATOM 792 N N . ILE A 1 99 ? 5.945 16.969 -0.037 1 94.31 99 ILE A N 1
ATOM 793 C CA . ILE A 1 99 ? 6.133 18.359 0.371 1 94.31 99 ILE A CA 1
ATOM 794 C C . ILE A 1 99 ? 5.059 19.234 -0.271 1 94.31 99 ILE A C 1
ATOM 796 O O . ILE A 1 99 ? 4.738 19.078 -1.45 1 94.31 99 ILE A O 1
ATOM 800 N N . HIS A 1 100 ? 4.48 20.047 0.488 1 95.5 100 HIS A N 1
ATOM 801 C CA . HIS A 1 100 ? 3.562 21.078 0.02 1 95.5 100 HIS A CA 1
ATOM 802 C C . HIS A 1 100 ? 4.07 22.484 0.377 1 95.5 100 HIS A C 1
ATOM 804 O O . HIS A 1 100 ? 4.316 22.766 1.549 1 95.5 100 HIS A O 1
ATOM 810 N N . LEU A 1 101 ? 4.25 23.328 -0.627 1 95.81 101 LEU A N 1
ATOM 811 C CA . LEU A 1 101 ? 4.73 24.703 -0.44 1 95.81 101 LEU A CA 1
ATOM 812 C C . LEU A 1 101 ? 3.615 25.703 -0.703 1 95.81 101 LEU A C 1
ATOM 814 O O . LEU A 1 101 ? 2.883 25.578 -1.688 1 95.81 101 LEU A O 1
ATOM 818 N N . SER A 1 102 ? 3.5 26.625 0.152 1 94.94 102 SER A N 1
ATOM 819 C CA . SER A 1 102 ? 2.533 27.703 -0.037 1 94.94 102 SER A CA 1
ATOM 820 C C . SER A 1 102 ? 2.986 28.984 0.662 1 94.94 102 SER A C 1
ATOM 822 O O . SER A 1 102 ? 3.701 28.922 1.665 1 94.94 102 SER A O 1
ATOM 824 N N . GLN A 1 103 ? 2.564 30.078 0.151 1 93.56 103 GLN A N 1
ATOM 825 C CA . GLN A 1 103 ? 2.85 31.359 0.795 1 93.56 103 GLN A CA 1
ATOM 826 C C . GLN A 1 103 ? 1.945 31.578 2.004 1 93.56 103 GLN A C 1
ATOM 828 O O . GLN A 1 103 ? 0.754 31.266 1.959 1 93.56 103 GLN A O 1
ATOM 833 N N . ILE A 1 104 ? 2.57 32.125 3.064 1 90.06 104 ILE A N 1
ATOM 834 C CA . ILE A 1 104 ? 1.758 32.438 4.23 1 90.06 104 ILE A CA 1
ATOM 835 C C . ILE A 1 104 ? 2.055 33.875 4.68 1 90.06 104 ILE A C 1
ATOM 837 O O . ILE A 1 104 ? 3.057 34.469 4.27 1 90.06 104 ILE A O 1
ATOM 841 N N . GLU A 1 105 ? 1.091 34.375 5.504 1 87.38 105 GLU A N 1
ATOM 842 C CA . GLU A 1 105 ? 1.296 35.688 6.105 1 87.38 105 GLU A CA 1
ATOM 843 C C . GLU A 1 105 ? 1.665 35.562 7.582 1 87.38 105 GLU A C 1
ATOM 845 O O . GLU A 1 105 ? 0.893 35.031 8.375 1 87.38 105 GLU A O 1
ATOM 850 N N . LEU A 1 106 ? 2.824 35.906 7.895 1 84.25 106 LEU A N 1
ATOM 851 C CA . LEU A 1 106 ? 3.293 35.938 9.273 1 84.25 106 LEU A CA 1
ATOM 852 C C . LEU A 1 106 ? 3.664 37.375 9.672 1 84.25 106 LEU A C 1
ATOM 854 O O . LEU A 1 106 ? 4.801 37.812 9.469 1 84.25 106 LEU A O 1
ATOM 858 N N . GLY A 1 107 ? 2.736 38 10.367 1 78.81 107 GLY A N 1
ATOM 859 C CA . GLY A 1 107 ? 2.959 39.406 10.648 1 78.81 107 GLY A CA 1
ATOM 860 C C . GLY A 1 107 ? 3.09 40.25 9.391 1 78.81 107 GLY A C 1
ATOM 861 O O . GLY A 1 107 ? 2.186 40.281 8.547 1 78.81 107 GLY A O 1
ATOM 862 N N . ASP A 1 108 ? 4.27 40.875 9.281 1 82.31 108 ASP A N 1
ATOM 863 C CA . ASP A 1 108 ? 4.492 41.75 8.141 1 82.31 108 ASP A CA 1
ATOM 864 C C . ASP A 1 108 ? 5.277 41.062 7.039 1 82.31 108 ASP A C 1
ATOM 866 O O . ASP A 1 108 ? 5.652 41.688 6.039 1 82.31 108 ASP A O 1
ATOM 870 N N . SER A 1 109 ? 5.473 39.75 7.277 1 86.25 109 SER A N 1
ATOM 871 C CA . SER A 1 109 ? 6.246 38.969 6.301 1 86.25 109 SER A CA 1
ATOM 872 C C . SER A 1 109 ? 5.383 37.938 5.609 1 86.25 109 SER A C 1
ATOM 874 O O . SER A 1 109 ? 4.32 37.562 6.113 1 86.25 109 SER A O 1
ATOM 876 N N . THR A 1 110 ? 5.906 37.656 4.336 1 90.5 110 THR A N 1
ATOM 877 C CA . THR A 1 110 ? 5.191 36.625 3.576 1 90.5 110 THR A CA 1
ATOM 878 C C . THR A 1 110 ? 6.137 35.5 3.172 1 90.5 110 THR A C 1
ATOM 880 O O . THR A 1 110 ? 6.402 35.312 1.983 1 90.5 110 THR A O 1
ATOM 883 N N . PRO A 1 111 ? 6.531 34.719 4.121 1 94.12 111 PRO A N 1
ATOM 884 C CA . PRO A 1 111 ? 7.402 33.562 3.791 1 94.12 111 PRO A CA 1
ATOM 885 C C . PRO A 1 111 ? 6.645 32.406 3.145 1 94.12 111 PRO A C 1
ATOM 887 O O . PRO A 1 111 ? 5.422 32.469 2.99 1 94.12 111 PRO A O 1
ATOM 890 N N . VAL A 1 112 ? 7.426 31.484 2.668 1 95 112 VAL A N 1
ATOM 891 C CA . VAL A 1 112 ? 6.855 30.266 2.109 1 95 112 VAL A CA 1
ATOM 892 C C . VAL A 1 112 ? 6.895 29.156 3.152 1 95 112 VAL A C 1
ATOM 894 O O . VAL A 1 112 ? 7.949 28.859 3.725 1 95 112 VAL A O 1
ATOM 897 N N . LEU A 1 113 ? 5.762 28.625 3.385 1 95.25 113 LEU A N 1
ATOM 898 C CA . LEU A 1 113 ? 5.645 27.516 4.324 1 95.25 113 LEU A CA 1
ATOM 899 C C . LEU A 1 113 ? 5.707 26.188 3.598 1 95.25 113 LEU A C 1
ATOM 901 O O . LEU A 1 113 ? 5.039 26 2.578 1 95.25 113 LEU A O 1
ATOM 905 N N . GLY A 1 114 ? 6.641 25.312 4.074 1 96.06 114 GLY A N 1
ATOM 906 C CA . GLY A 1 114 ? 6.699 23.938 3.58 1 96.06 114 GLY A CA 1
ATOM 907 C C . GLY A 1 114 ? 6.199 22.922 4.586 1 96.06 114 GLY A C 1
ATOM 908 O O . GLY A 1 114 ? 6.676 22.875 5.723 1 96.06 114 GLY A O 1
ATOM 909 N N . GLU A 1 115 ? 5.148 22.234 4.176 1 96 115 GLU A N 1
ATOM 910 C CA . GLU A 1 115 ? 4.703 21.078 4.941 1 96 115 GLU A CA 1
ATOM 911 C C . GLU A 1 115 ? 5.324 19.781 4.41 1 96 115 GLU A C 1
ATOM 913 O O . GLU A 1 115 ? 5.289 19.516 3.207 1 96 115 GLU A O 1
ATOM 918 N N . VAL A 1 116 ? 5.906 19 5.305 1 95.62 116 VAL A N 1
ATOM 919 C CA . VAL A 1 116 ? 6.605 17.781 4.906 1 95.62 116 VAL A CA 1
ATOM 920 C C . VAL A 1 116 ? 6.008 16.578 5.637 1 95.62 116 VAL A C 1
ATOM 922 O O . VAL A 1 116 ? 5.934 16.562 6.867 1 95.62 116 VAL A O 1
ATOM 925 N N . ARG A 1 117 ? 5.617 15.602 4.844 1 92.19 117 ARG A N 1
ATOM 926 C CA . ARG A 1 117 ? 5.066 14.375 5.414 1 92.19 117 ARG A CA 1
ATOM 927 C C . ARG A 1 117 ? 5.895 13.156 5.008 1 92.19 117 ARG A C 1
ATOM 929 O O . ARG A 1 117 ? 6.266 13.016 3.842 1 92.19 117 ARG A O 1
ATOM 936 N N . ASN A 1 118 ? 6.215 12.391 6.066 1 90.25 118 ASN A N 1
ATOM 937 C CA . ASN A 1 118 ? 6.867 11.117 5.777 1 90.25 118 ASN A CA 1
ATOM 938 C C . ASN A 1 118 ? 5.891 10.117 5.164 1 90.25 118 ASN A C 1
ATOM 940 O O . ASN A 1 118 ? 4.914 9.727 5.801 1 90.25 118 ASN A O 1
ATOM 944 N N . VAL A 1 119 ? 6.086 9.781 3.912 1 82.38 119 VAL A N 1
ATOM 945 C CA . VAL A 1 119 ? 5.164 8.891 3.217 1 82.38 119 VAL A CA 1
ATOM 946 C C . VAL A 1 119 ? 5.879 7.594 2.836 1 82.38 119 VAL A C 1
ATOM 948 O O . VAL A 1 119 ? 5.488 6.918 1.883 1 82.38 119 VAL A O 1
ATOM 951 N N . SER A 1 120 ? 6.941 7.262 3.486 1 79.69 120 SER A N 1
ATOM 952 C CA . SER A 1 120 ? 7.742 6.086 3.164 1 79.69 120 SER A CA 1
ATOM 953 C C . SER A 1 120 ? 6.914 4.809 3.262 1 79.69 120 SER A C 1
ATOM 955 O O . SER A 1 120 ? 6.953 3.969 2.361 1 79.69 120 SER A O 1
ATOM 957 N N . ALA A 1 121 ? 6.242 4.762 4.359 1 67.81 121 ALA A N 1
ATOM 958 C CA . ALA A 1 121 ? 5.461 3.549 4.59 1 67.81 121 ALA A CA 1
ATOM 959 C C . ALA A 1 121 ? 4.387 3.377 3.518 1 67.81 121 ALA A C 1
ATOM 961 O O . ALA A 1 121 ? 4.148 2.266 3.039 1 67.81 121 ALA A O 1
ATOM 962 N N . TYR A 1 122 ? 3.877 4.434 3.041 1 67.25 122 TYR A N 1
ATOM 963 C CA . TYR A 1 122 ? 2.787 4.422 2.072 1 67.25 122 TYR A CA 1
ATOM 964 C C . TYR A 1 122 ? 3.309 4.141 0.668 1 67.25 122 TYR A C 1
ATOM 966 O O . TYR A 1 122 ? 2.77 3.285 -0.04 1 67.25 122 TYR A O 1
ATOM 974 N N . THR A 1 123 ? 4.27 4.879 0.303 1 62.34 123 THR A N 1
ATOM 975 C CA . THR A 1 123 ? 4.801 4.816 -1.055 1 62.34 123 THR A CA 1
ATOM 976 C C . THR A 1 123 ? 5.383 3.438 -1.343 1 62.34 123 THR A C 1
ATOM 978 O O . THR A 1 123 ? 5.16 2.875 -2.416 1 62.34 123 THR A O 1
ATOM 981 N N . ALA A 1 124 ? 6.043 2.973 -0.413 1 62.72 124 ALA A N 1
ATOM 982 C CA . ALA A 1 124 ? 6.703 1.684 -0.596 1 62.72 124 ALA A CA 1
ATOM 983 C C . ALA A 1 124 ? 5.684 0.554 -0.697 1 62.72 124 ALA A C 1
ATOM 985 O O . ALA A 1 124 ? 5.793 -0.316 -1.564 1 62.72 124 ALA A O 1
ATOM 986 N N . THR A 1 125 ? 4.684 0.646 0.089 1 61.72 125 THR A N 1
ATOM 987 C CA . THR A 1 125 ? 3.754 -0.474 0.182 1 61.72 125 THR A CA 1
ATOM 988 C C . THR A 1 125 ? 2.875 -0.551 -1.062 1 61.72 125 THR A C 1
ATOM 990 O O . THR A 1 125 ? 2.699 -1.626 -1.64 1 61.72 125 THR A O 1
ATOM 993 N N . SER A 1 126 ? 2.367 0.581 -1.479 1 60.34 126 SER A N 1
ATOM 994 C CA . SER A 1 126 ? 1.448 0.59 -2.613 1 60.34 126 SER A CA 1
ATOM 995 C C . SER A 1 126 ? 2.152 0.164 -3.896 1 60.34 126 SER A C 1
ATOM 997 O O . SER A 1 126 ? 1.623 -0.646 -4.66 1 60.34 126 SER A O 1
ATOM 999 N N . ARG A 1 127 ? 3.248 0.724 -4.094 1 61.31 127 ARG A N 1
ATOM 1000 C CA . ARG A 1 127 ? 3.992 0.401 -5.305 1 61.31 127 ARG A CA 1
ATOM 1001 C C . ARG A 1 127 ? 4.375 -1.075 -5.336 1 61.31 127 ARG A C 1
ATOM 1003 O O . ARG A 1 127 ? 4.281 -1.725 -6.379 1 61.31 127 ARG A O 1
ATOM 1010 N N . ARG A 1 128 ? 4.77 -1.48 -4.266 1 62.81 128 ARG A N 1
ATOM 1011 C CA . ARG A 1 128 ? 5.191 -2.871 -4.145 1 62.81 128 ARG A CA 1
ATOM 1012 C C . ARG A 1 128 ? 4.035 -3.822 -4.438 1 62.81 128 ARG A C 1
ATOM 1014 O O . ARG A 1 128 ? 4.199 -4.801 -5.168 1 62.81 128 ARG A O 1
ATOM 1021 N N . VAL A 1 129 ? 3.039 -3.459 -3.977 1 61.06 129 VAL A N 1
ATOM 1022 C CA . VAL A 1 129 ? 1.873 -4.328 -4.094 1 61.06 129 VAL A CA 1
ATOM 1023 C C . VAL A 1 129 ? 1.412 -4.379 -5.551 1 61.06 129 VAL A C 1
ATOM 1025 O O . VAL A 1 129 ? 1.088 -5.453 -6.066 1 61.06 129 VAL A O 1
ATOM 1028 N N . ASN A 1 130 ? 1.422 -3.229 -6.113 1 63.66 130 ASN A N 1
ATOM 1029 C CA . ASN A 1 130 ? 1.002 -3.172 -7.508 1 63.66 130 ASN A CA 1
ATOM 1030 C C . ASN A 1 130 ? 1.929 -3.988 -8.406 1 63.66 130 ASN A C 1
ATOM 1032 O O . ASN A 1 130 ? 1.465 -4.719 -9.281 1 63.66 130 ASN A O 1
ATOM 1036 N N . LEU A 1 131 ? 3.092 -3.811 -8.133 1 62.12 131 LEU A N 1
ATOM 1037 C CA . LEU A 1 131 ? 4.062 -4.535 -8.945 1 62.12 131 LEU A CA 1
ATOM 1038 C C . LEU A 1 131 ? 3.979 -6.035 -8.688 1 62.12 131 LEU A C 1
ATOM 1040 O O . LEU A 1 131 ? 4.012 -6.836 -9.625 1 62.12 131 LEU A O 1
ATOM 1044 N N . LEU A 1 132 ? 3.875 -6.363 -7.414 1 65.94 132 LEU A N 1
ATOM 1045 C CA . LEU A 1 132 ? 3.766 -7.773 -7.047 1 65.94 132 LEU A CA 1
ATOM 1046 C C . LEU A 1 132 ? 2.531 -8.406 -7.684 1 65.94 132 LEU A C 1
ATOM 1048 O O . LEU A 1 132 ? 2.604 -9.516 -8.219 1 65.94 132 LEU A O 1
ATOM 1052 N N . SER A 1 133 ? 1.514 -7.723 -7.598 1 67.12 133 SER A N 1
ATOM 1053 C CA . SER A 1 133 ? 0.265 -8.211 -8.172 1 67.12 133 SER A CA 1
ATOM 1054 C C . SER A 1 133 ? 0.398 -8.43 -9.672 1 67.12 133 SER A C 1
ATOM 1056 O O . SER A 1 133 ? -0.078 -9.438 -10.203 1 67.12 133 SER A O 1
ATOM 1058 N N . ARG A 1 134 ? 1.067 -7.543 -10.32 1 68.38 134 ARG A N 1
ATOM 1059 C CA . ARG A 1 134 ? 1.261 -7.648 -11.758 1 68.38 134 ARG A CA 1
ATOM 1060 C C . ARG A 1 134 ? 2.115 -8.867 -12.109 1 68.38 134 ARG A C 1
ATOM 1062 O O . ARG A 1 134 ? 1.797 -9.609 -13.039 1 68.38 134 ARG A O 1
ATOM 1069 N N . ILE A 1 135 ? 3.088 -8.992 -11.391 1 67.5 135 ILE A N 1
ATOM 1070 C CA . ILE A 1 135 ? 4.012 -10.094 -11.648 1 67.5 135 ILE A CA 1
ATOM 1071 C C . ILE A 1 135 ? 3.314 -11.422 -11.383 1 67.5 135 ILE A C 1
ATOM 1073 O O . ILE A 1 135 ? 3.43 -12.359 -12.18 1 67.5 135 ILE A O 1
ATOM 1077 N N . ILE A 1 136 ? 2.645 -11.477 -10.273 1 69.56 136 ILE A N 1
ATOM 1078 C CA . ILE A 1 136 ? 1.948 -12.703 -9.898 1 69.56 136 ILE A CA 1
ATOM 1079 C C . ILE A 1 136 ? 0.9 -13.039 -10.961 1 69.56 136 ILE A C 1
ATOM 1081 O O . ILE A 1 136 ? 0.813 -14.188 -11.414 1 69.56 136 ILE A O 1
ATOM 1085 N N . ARG A 1 137 ? 0.207 -12.016 -11.352 1 70.5 137 ARG A N 1
ATOM 1086 C CA . ARG A 1 137 ? -0.852 -12.242 -12.328 1 70.5 137 ARG A CA 1
ATOM 1087 C C . ARG A 1 137 ? -0.276 -12.727 -13.656 1 70.5 137 ARG A C 1
ATOM 1089 O O . ARG A 1 137 ? -0.818 -13.641 -14.281 1 70.5 137 ARG A O 1
ATOM 1096 N N . HIS A 1 138 ? 0.701 -12.031 -14.094 1 73.06 138 HIS A N 1
ATOM 1097 C CA . HIS A 1 138 ? 1.324 -12.375 -15.367 1 73.06 138 HIS A CA 1
ATOM 1098 C C . HIS A 1 138 ? 1.853 -13.805 -15.352 1 73.06 138 HIS A C 1
ATOM 1100 O O . HIS A 1 138 ? 1.581 -14.586 -16.266 1 73.06 138 HIS A O 1
ATOM 1106 N N . ASN A 1 139 ? 2.551 -14.133 -14.344 1 70.56 139 ASN A N 1
ATOM 1107 C CA . ASN A 1 139 ? 3.148 -15.461 -14.25 1 70.56 139 ASN A CA 1
ATOM 1108 C C . ASN A 1 139 ? 2.088 -16.531 -14.055 1 70.56 139 ASN A C 1
ATOM 1110 O O . ASN A 1 139 ? 2.184 -17.625 -14.633 1 70.56 139 ASN A O 1
ATOM 1114 N N . LEU A 1 140 ? 1.174 -16.219 -13.188 1 75 140 LEU A N 1
ATOM 1115 C CA . LEU A 1 140 ? 0.101 -17.172 -12.945 1 75 140 LEU A CA 1
ATOM 1116 C C . LEU A 1 140 ? -0.661 -17.469 -14.234 1 75 140 LEU A C 1
ATOM 1118 O O . LEU A 1 140 ? -0.982 -18.625 -14.523 1 75 140 LEU A O 1
ATOM 1122 N N . ARG A 1 141 ? -0.886 -16.406 -14.992 1 75.38 141 ARG A N 1
ATOM 1123 C CA . ARG A 1 141 ? -1.597 -16.594 -16.25 1 75.38 141 ARG A CA 1
ATOM 1124 C C . ARG A 1 141 ? -0.825 -17.516 -17.188 1 75.38 141 ARG A C 1
ATOM 1126 O O . ARG A 1 141 ? -1.404 -18.422 -17.797 1 75.38 141 ARG A O 1
ATOM 1133 N N . ASN A 1 142 ? 0.39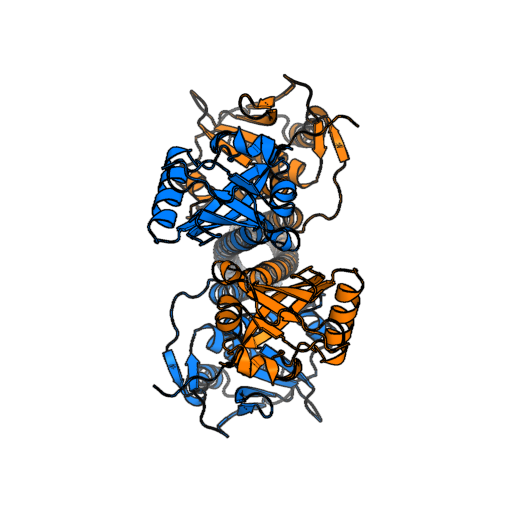4 -17.25 -17.312 1 77.56 142 ASN A N 1
ATOM 1134 C CA . ASN A 1 142 ? 1.251 -18.062 -18.172 1 77.56 142 ASN A CA 1
ATOM 1135 C C . ASN A 1 142 ? 1.309 -19.516 -17.703 1 77.56 142 ASN A C 1
ATOM 1137 O O . ASN A 1 142 ? 1.188 -20.438 -18.5 1 77.56 142 ASN A O 1
ATOM 1141 N N . ASP A 1 143 ? 1.446 -19.672 -16.516 1 76.5 143 ASP A N 1
ATOM 1142 C CA . ASP A 1 143 ? 1.603 -21.016 -15.961 1 76.5 143 ASP A CA 1
ATOM 1143 C C . ASP A 1 143 ? 0.297 -21.797 -16.047 1 76.5 143 ASP A C 1
ATOM 1145 O O . ASP A 1 143 ? 0.304 -23 -16.359 1 76.5 143 ASP A O 1
ATOM 1149 N N . VAL A 1 144 ? -0.766 -21.156 -15.758 1 82.06 144 VAL A N 1
ATOM 1150 C CA . VAL A 1 144 ? -2.07 -21.812 -15.836 1 82.06 144 VAL A CA 1
ATOM 1151 C C . VAL A 1 144 ? -2.301 -22.344 -17.25 1 82.06 144 VAL A C 1
ATOM 1153 O O . VAL A 1 144 ? -2.748 -23.469 -17.438 1 82.06 144 VAL A O 1
ATOM 1156 N N . THR A 1 145 ? -1.954 -21.531 -18.266 1 84.94 145 THR A N 1
ATOM 1157 C CA . THR A 1 145 ? -2.125 -21.906 -19.656 1 84.94 145 THR A CA 1
ATOM 1158 C C . THR A 1 145 ? -1.286 -23.141 -19.984 1 84.94 145 THR A C 1
ATOM 1160 O O . THR A 1 145 ? -1.772 -24.078 -20.609 1 84.94 145 THR A O 1
ATOM 1163 N N . VAL A 1 146 ? -0.126 -23.125 -19.547 1 86.5 146 VAL A N 1
ATOM 1164 C CA . VAL A 1 146 ? 0.795 -24.234 -19.797 1 86.5 146 VAL A CA 1
ATOM 1165 C C . VAL A 1 146 ? 0.309 -25.484 -19.094 1 86.5 146 VAL A C 1
ATOM 1167 O O . VAL A 1 146 ? 0.255 -26.562 -19.688 1 86.5 146 VAL A O 1
ATOM 1170 N N . LEU A 1 147 ? -0.044 -25.359 -17.844 1 89.06 147 LEU A N 1
ATOM 1171 C CA . LEU A 1 147 ? -0.5 -26.5 -17.047 1 89.06 147 LEU A CA 1
ATOM 1172 C C . LEU A 1 147 ? -1.763 -27.109 -17.641 1 89.06 147 LEU A C 1
ATOM 1174 O O . LEU A 1 147 ? -1.854 -28.328 -17.797 1 89.06 147 LEU A O 1
ATOM 1178 N N . ASP A 1 148 ? -2.682 -26.25 -18 1 90 148 ASP A N 1
ATOM 1179 C CA . ASP A 1 148 ? -3.93 -26.703 -18.594 1 90 148 ASP A CA 1
ATOM 1180 C C . ASP A 1 148 ? -3.668 -27.438 -19.922 1 90 148 ASP A C 1
ATOM 1182 O O . ASP A 1 148 ? -4.211 -28.516 -20.156 1 90 148 ASP A O 1
ATOM 1186 N N . GLY A 1 149 ? -2.846 -26.844 -20.75 1 90.62 149 GLY A N 1
ATOM 1187 C CA . GLY A 1 149 ? -2.527 -27.422 -22.047 1 90.62 149 GLY A CA 1
ATOM 1188 C C . GLY A 1 149 ? -1.883 -28.781 -21.953 1 90.62 149 GLY A C 1
ATOM 1189 O O . GLY A 1 149 ? -2.279 -29.719 -22.672 1 90.62 149 GLY A O 1
ATOM 1190 N N . TYR A 1 150 ? -0.964 -28.922 -21.094 1 91.62 150 TYR A N 1
ATOM 1191 C CA . TYR A 1 150 ? -0.241 -30.188 -20.969 1 91.62 150 TYR A CA 1
ATOM 1192 C C . TYR A 1 150 ? -1.094 -31.234 -20.281 1 91.62 150 TYR A C 1
ATOM 1194 O O . TYR A 1 150 ? -1.013 -32.438 -20.625 1 91.62 150 TYR A O 1
ATOM 1202 N N . ALA A 1 151 ? -1.854 -30.844 -19.328 1 92.19 151 ALA A N 1
ATOM 1203 C CA . ALA A 1 151 ? -2.77 -31.781 -18.688 1 92.19 151 ALA A CA 1
ATOM 1204 C C . ALA A 1 151 ? -3.783 -32.344 -19.688 1 92.19 151 ALA A C 1
ATOM 1206 O O . ALA A 1 151 ? -4.086 -33.531 -19.688 1 92.19 151 ALA A O 1
ATOM 1207 N N . GLU A 1 152 ? -4.238 -31.422 -20.531 1 92.31 152 GLU A N 1
ATOM 1208 C CA . GLU A 1 152 ? -5.16 -31.844 -21.578 1 92.31 152 GLU A CA 1
ATOM 1209 C C . GLU A 1 152 ? -4.492 -32.812 -22.547 1 92.31 152 GLU A C 1
ATOM 1211 O O . GLU A 1 152 ? -5.105 -33.781 -22.969 1 92.31 152 GLU A O 1
ATOM 1216 N N . ALA A 1 153 ? -3.258 -32.531 -22.906 1 92.62 153 ALA A N 1
ATOM 1217 C CA . ALA A 1 153 ? -2.498 -33.406 -23.812 1 92.62 153 ALA A CA 1
ATOM 1218 C C . ALA A 1 153 ? -2.301 -34.781 -23.203 1 92.62 153 ALA A C 1
ATOM 1220 O O . ALA A 1 153 ? -2.387 -35.812 -23.891 1 92.62 153 ALA A O 1
ATOM 1221 N N . ILE A 1 154 ? -2.105 -34.875 -21.938 1 92.56 154 ILE A N 1
ATOM 1222 C CA . ILE A 1 154 ? -1.914 -36.156 -21.234 1 92.56 154 ILE A CA 1
ATOM 1223 C C . ILE A 1 154 ? -3.221 -36.938 -21.234 1 92.56 154 ILE A C 1
ATOM 1225 O O . ILE A 1 154 ? -3.227 -38.156 -21.516 1 92.56 154 ILE A O 1
ATOM 1229 N N . GLU A 1 155 ? -4.301 -36.25 -20.906 1 91.31 155 GLU A N 1
ATOM 1230 C CA . GLU A 1 155 ? -5.617 -36.875 -20.891 1 91.31 155 GLU A CA 1
ATOM 1231 C C . GLU A 1 155 ? -5.934 -37.5 -22.25 1 91.31 155 GLU A C 1
ATOM 1233 O O . GLU A 1 155 ? -6.492 -38.594 -22.328 1 91.31 155 GLU A O 1
ATOM 1238 N N . ALA A 1 156 ? -5.496 -36.844 -23.312 1 90.94 156 ALA A N 1
ATOM 1239 C CA . ALA A 1 156 ? -5.805 -37.312 -24.672 1 90.94 156 ALA A CA 1
ATOM 1240 C C . ALA A 1 156 ? -4.879 -38.438 -25.109 1 90.94 156 ALA A C 1
ATOM 1242 O O . ALA A 1 156 ? -5.242 -39.25 -25.953 1 90.94 156 ALA A O 1
ATOM 1243 N N . ALA A 1 157 ? -3.707 -38.469 -24.531 1 89.31 157 ALA A N 1
ATOM 1244 C CA . ALA A 1 157 ? -2.672 -39.375 -25.016 1 89.31 157 ALA A CA 1
ATOM 1245 C C . ALA A 1 157 ? -2.686 -40.719 -24.25 1 89.31 157 ALA A C 1
ATOM 1247 O O . ALA A 1 157 ? -2.047 -41.688 -24.641 1 89.31 157 ALA A O 1
ATOM 1248 N N . THR A 1 158 ? -3.414 -40.688 -23.109 1 86.38 158 THR A N 1
ATOM 1249 C CA . THR A 1 158 ? -3.277 -41.844 -22.266 1 86.38 158 THR A CA 1
ATOM 1250 C C . THR A 1 158 ? -4.531 -42.719 -22.328 1 86.38 158 THR A C 1
ATOM 1252 O O . THR A 1 158 ? -5.625 -42.219 -22.594 1 86.38 158 THR A O 1
ATOM 1255 N N . ASP A 1 159 ? -4.34 -44.094 -22.219 1 85.69 159 ASP A N 1
ATOM 1256 C CA . ASP A 1 159 ? -5.445 -45.031 -22.078 1 85.69 159 ASP A CA 1
ATOM 1257 C C . ASP A 1 159 ? -5.516 -45.594 -20.656 1 85.69 159 ASP A C 1
ATOM 1259 O O . ASP A 1 159 ? -6.332 -46.469 -20.359 1 85.69 159 ASP A O 1
ATOM 1263 N N . ASP A 1 160 ? -4.672 -45.094 -19.812 1 89.69 160 ASP A N 1
ATOM 1264 C CA . ASP A 1 160 ? -4.625 -45.531 -18.422 1 89.69 160 ASP A CA 1
ATOM 1265 C C . ASP A 1 160 ? -5.543 -44.656 -17.562 1 89.69 160 ASP A C 1
ATOM 1267 O O . ASP A 1 160 ? -5.352 -43.438 -17.453 1 89.69 160 ASP A O 1
ATOM 1271 N N . ASP A 1 161 ? -6.488 -45.25 -16.875 1 90.44 161 ASP A N 1
ATOM 1272 C CA . ASP A 1 161 ? -7.512 -44.562 -16.094 1 90.44 161 ASP A CA 1
ATOM 1273 C C . ASP A 1 161 ? -6.887 -43.719 -14.984 1 90.44 161 ASP A C 1
ATOM 1275 O O . ASP A 1 161 ? -7.355 -42.625 -14.688 1 90.44 161 ASP A O 1
ATOM 1279 N N . ASP A 1 162 ? -5.887 -44.25 -14.414 1 90.06 162 ASP A N 1
ATOM 1280 C CA . ASP A 1 162 ? -5.238 -43.531 -13.32 1 90.06 162 ASP A CA 1
ATOM 1281 C C . ASP A 1 162 ? -4.57 -42.25 -13.836 1 90.06 162 ASP A C 1
ATOM 1283 O O . ASP A 1 162 ? -4.723 -41.188 -13.234 1 90.06 162 ASP A O 1
ATOM 1287 N N . VAL A 1 163 ? -3.854 -42.406 -14.93 1 91.81 163 VAL A N 1
ATOM 1288 C CA . VAL A 1 163 ? -3.148 -41.25 -15.516 1 91.81 163 VAL A CA 1
ATOM 1289 C C . VAL A 1 163 ? -4.152 -40.188 -15.961 1 91.81 163 VAL A C 1
ATOM 1291 O O . VAL A 1 163 ? -3.92 -39 -15.797 1 91.81 163 VAL A O 1
ATOM 1294 N N . GLU A 1 164 ? -5.238 -40.656 -16.469 1 92.31 164 GLU A N 1
ATOM 1295 C CA . GLU A 1 164 ? -6.297 -39.75 -16.875 1 92.31 164 GLU A CA 1
ATOM 1296 C C . GLU A 1 164 ? -6.836 -38.969 -15.68 1 92.31 164 GLU A C 1
ATOM 1298 O O . GLU A 1 164 ? -7.055 -37.75 -15.773 1 92.31 164 GLU A O 1
ATOM 1303 N N . GLU A 1 165 ? -7.027 -39.625 -14.586 1 92.38 165 GLU A N 1
ATOM 1304 C CA . GLU A 1 165 ? -7.527 -39 -13.375 1 92.38 165 GLU A CA 1
ATOM 1305 C C . GLU A 1 165 ? -6.527 -37.969 -12.836 1 92.38 165 GLU A C 1
ATOM 1307 O O . GLU A 1 165 ? -6.91 -36.906 -12.383 1 92.38 165 GLU A O 1
ATOM 1312 N N . TYR A 1 166 ? -5.277 -38.375 -12.867 1 92.25 166 TYR A N 1
ATOM 1313 C CA . TYR A 1 166 ? -4.238 -37.469 -12.43 1 92.25 166 TYR A CA 1
ATOM 1314 C C . TYR A 1 166 ? -4.23 -36.188 -13.281 1 92.25 166 TYR A C 1
ATOM 1316 O O . TYR A 1 166 ? -4.145 -35.094 -12.75 1 92.25 166 TYR A O 1
ATOM 1324 N N . ALA A 1 167 ? -4.359 -36.375 -14.531 1 92.94 167 ALA A N 1
ATOM 1325 C CA . ALA A 1 167 ? -4.359 -35.25 -15.461 1 92.94 167 ALA A CA 1
ATOM 1326 C C . ALA A 1 167 ? -5.562 -34.344 -15.227 1 92.94 167 ALA A C 1
ATOM 1328 O O . ALA A 1 167 ? -5.449 -33.125 -15.281 1 92.94 167 ALA A O 1
ATOM 1329 N N . ARG A 1 168 ? -6.66 -34.906 -14.914 1 91.44 168 ARG A N 1
ATOM 1330 C CA . ARG A 1 168 ? -7.863 -34.156 -14.617 1 91.44 168 ARG A CA 1
ATOM 1331 C C . ARG A 1 168 ? -7.688 -33.312 -13.352 1 91.44 168 ARG A C 1
ATOM 1333 O O . ARG A 1 168 ? -8.141 -32.156 -13.289 1 91.44 168 ARG A O 1
ATOM 1340 N N . THR A 1 169 ? -7.086 -33.875 -12.43 1 90.56 169 THR A N 1
ATOM 1341 C CA . THR A 1 169 ? -6.816 -33.156 -11.188 1 90.56 169 THR A CA 1
ATOM 1342 C C . THR A 1 169 ? -5.91 -31.969 -11.438 1 90.56 169 THR A C 1
ATOM 1344 O O . THR A 1 169 ? -6.16 -30.875 -10.922 1 90.56 169 THR A O 1
ATOM 1347 N N . ILE A 1 170 ? -4.898 -32.188 -12.25 1 91.56 170 ILE A N 1
ATOM 1348 C CA . ILE A 1 170 ? -3.986 -31.094 -12.602 1 91.56 170 ILE A CA 1
ATOM 1349 C C . ILE A 1 170 ? -4.754 -29.984 -13.32 1 91.56 170 ILE A C 1
ATOM 1351 O O . ILE A 1 170 ? -4.559 -28.797 -13.031 1 91.56 170 ILE A O 1
ATOM 1355 N N . ARG A 1 171 ? -5.641 -30.375 -14.133 1 89.56 171 ARG A N 1
ATOM 1356 C CA . ARG A 1 171 ? -6.438 -29.391 -14.867 1 89.56 171 ARG A CA 1
ATOM 1357 C C . ARG A 1 171 ? -7.348 -28.609 -13.922 1 89.56 171 ARG A C 1
ATOM 1359 O O . ARG A 1 171 ? -7.496 -27.391 -14.062 1 89.56 171 ARG A O 1
ATOM 1366 N N . SER A 1 172 ? -7.934 -29.312 -13.039 1 86.88 172 SER A N 1
ATOM 1367 C CA . SER A 1 172 ? -8.781 -28.672 -12.047 1 86.88 172 SER A CA 1
ATOM 1368 C C . SER A 1 172 ? -8 -27.656 -11.219 1 86.88 172 SER A C 1
ATOM 1370 O O . SER A 1 172 ? -8.477 -26.562 -10.961 1 86.88 172 SER A O 1
ATOM 1372 N N . LYS A 1 173 ? -6.812 -28.031 -10.883 1 84.19 173 LYS A N 1
ATOM 1373 C CA . LYS A 1 173 ? -5.969 -27.125 -10.094 1 84.19 173 LYS A CA 1
ATOM 1374 C C . LYS A 1 173 ? -5.535 -25.922 -10.914 1 84.19 173 LYS A C 1
ATOM 1376 O O . LYS A 1 173 ? -5.438 -24.812 -10.383 1 84.19 173 LYS A O 1
ATOM 1381 N N . ALA A 1 174 ? -5.285 -26.109 -12.117 1 83.5 174 ALA A N 1
ATOM 1382 C CA . ALA A 1 174 ? -4.965 -25 -13.008 1 83.5 174 ALA A CA 1
ATOM 1383 C C . ALA A 1 174 ? -6.129 -24.031 -13.102 1 83.5 174 ALA A C 1
ATOM 1385 O O . ALA A 1 174 ? -5.926 -22.812 -13.102 1 83.5 174 ALA A O 1
ATOM 1386 N N . THR A 1 175 ? -7.289 -24.531 -13.164 1 81.56 175 THR A N 1
ATOM 1387 C CA . THR A 1 175 ? -8.492 -23.719 -13.203 1 81.56 175 THR A CA 1
ATOM 1388 C C . THR A 1 175 ? -8.633 -22.891 -11.922 1 81.56 175 THR A C 1
ATOM 1390 O O . THR A 1 175 ? -8.984 -21.719 -11.961 1 81.56 175 THR A O 1
ATOM 1393 N N . ASP A 1 176 ? -8.32 -23.547 -10.82 1 78.88 176 ASP A N 1
ATOM 1394 C CA . ASP A 1 176 ? -8.344 -22.859 -9.531 1 78.88 176 ASP A CA 1
ATOM 1395 C C . ASP A 1 176 ? -7.359 -21.703 -9.516 1 78.88 176 ASP A C 1
ATOM 1397 O O . ASP A 1 176 ? -7.688 -20.609 -9.039 1 78.88 176 ASP A O 1
ATOM 1401 N N . LEU A 1 177 ? -6.234 -21.922 -10.039 1 78.69 177 LEU A N 1
ATOM 1402 C CA . LEU A 1 177 ? -5.211 -20.891 -10.109 1 78.69 177 LEU A CA 1
ATOM 1403 C C . LEU A 1 177 ? -5.66 -19.734 -11 1 78.69 177 LEU A C 1
ATOM 1405 O O . LEU A 1 177 ? -5.367 -18.578 -10.711 1 78.69 177 LEU A O 1
ATOM 1409 N N . GLY A 1 178 ? -6.383 -20.109 -12 1 76.75 178 GLY A N 1
ATOM 1410 C CA . GLY A 1 178 ? -6.953 -19.078 -12.859 1 76.75 178 GLY A CA 1
ATOM 1411 C C . GLY A 1 178 ? -7.973 -18.203 -12.156 1 76.75 178 GLY A C 1
ATOM 1412 O O . GLY A 1 178 ? -7.996 -16.984 -12.344 1 76.75 178 GLY A O 1
ATOM 1413 N N . GLY A 1 179 ? -8.75 -18.781 -11.375 1 77.12 179 GLY A N 1
ATOM 1414 C CA . GLY A 1 179 ? -9.711 -18.047 -10.57 1 77.12 179 GLY A CA 1
ATOM 1415 C C . GLY A 1 179 ? -9.055 -17.078 -9.602 1 77.12 179 GLY A C 1
ATOM 1416 O O . GLY A 1 179 ? -9.547 -15.961 -9.406 1 77.12 179 GLY A O 1
ATOM 1417 N N . LEU A 1 180 ? -8 -17.516 -9.039 1 75.31 180 LEU A N 1
ATOM 1418 C CA . LEU A 1 180 ? -7.246 -16.641 -8.141 1 75.31 180 LEU A CA 1
ATOM 1419 C C . LEU A 1 180 ? -6.715 -15.422 -8.891 1 75.31 180 LEU A C 1
ATOM 1421 O O . LEU A 1 180 ? -6.777 -14.297 -8.375 1 75.31 180 LEU A O 1
ATOM 1425 N N . ASN A 1 181 ? -6.273 -15.57 -10.039 1 76.75 181 ASN A N 1
ATOM 1426 C CA . ASN A 1 181 ? -5.785 -14.469 -10.867 1 76.75 181 ASN A CA 1
ATOM 1427 C C . ASN A 1 181 ? -6.875 -13.422 -11.109 1 76.75 181 ASN A C 1
ATOM 1429 O O . ASN A 1 181 ? -6.613 -12.219 -11.039 1 76.75 181 ASN A O 1
ATOM 1433 N N . GLU A 1 182 ? -7.996 -13.953 -11.359 1 78.12 182 GLU A N 1
ATOM 1434 C CA . GLU A 1 182 ? -9.125 -13.055 -11.609 1 78.12 182 GLU A CA 1
ATOM 1435 C C . GLU A 1 182 ? -9.477 -12.25 -10.367 1 78.12 182 GLU A C 1
ATOM 1437 O O . GLU A 1 182 ? -9.734 -11.047 -10.453 1 78.12 182 GLU A O 1
ATOM 1442 N N . SER A 1 183 ? -9.445 -12.945 -9.281 1 75.44 183 SER A N 1
ATOM 1443 C CA . SER A 1 183 ? -9.758 -12.273 -8.023 1 75.44 183 SER A CA 1
ATOM 1444 C C . SER A 1 183 ? -8.727 -11.195 -7.707 1 75.44 183 SER A C 1
ATOM 1446 O O . SER A 1 183 ? -9.078 -10.109 -7.246 1 75.44 183 SER A O 1
ATOM 1448 N N . VAL A 1 184 ? -7.531 -11.5 -7.98 1 74.06 184 VAL A N 1
ATOM 1449 C CA . VAL A 1 184 ? -6.465 -10.539 -7.738 1 74.06 184 VAL A CA 1
ATOM 1450 C C . VAL A 1 184 ? -6.641 -9.328 -8.656 1 74.06 184 VAL A C 1
ATOM 1452 O O . VAL A 1 184 ? -6.449 -8.188 -8.234 1 74.06 184 VAL A O 1
ATOM 1455 N N . ARG A 1 185 ? -7.039 -9.539 -9.797 1 74.06 185 ARG A N 1
ATOM 1456 C CA . ARG A 1 185 ? -7.285 -8.461 -10.742 1 74.06 185 ARG A CA 1
ATOM 1457 C C . ARG A 1 185 ? -8.422 -7.562 -10.266 1 74.06 185 ARG A C 1
ATOM 1459 O O . ARG A 1 185 ? -8.359 -6.34 -10.406 1 74.06 185 ARG A O 1
ATOM 1466 N N . GLU A 1 186 ? -9.375 -8.227 -9.766 1 76.06 186 GLU A N 1
ATOM 1467 C CA . GLU A 1 186 ? -10.516 -7.48 -9.258 1 76.06 186 GLU A CA 1
ATOM 1468 C C . GLU A 1 186 ? -10.117 -6.566 -8.109 1 76.06 186 GLU A C 1
ATOM 1470 O O . GLU A 1 186 ? -10.555 -5.414 -8.039 1 76.06 186 GLU A O 1
ATOM 1475 N N . ILE A 1 187 ? -9.289 -7.109 -7.293 1 70.44 187 ILE A N 1
ATOM 1476 C CA . ILE A 1 187 ? -8.828 -6.336 -6.145 1 70.44 187 ILE A CA 1
ATOM 1477 C C . ILE A 1 187 ? -7.93 -5.195 -6.617 1 70.44 187 ILE A C 1
ATOM 1479 O O . ILE A 1 187 ? -8.047 -4.066 -6.137 1 70.44 187 ILE A O 1
ATOM 1483 N N . GLU A 1 188 ? -7.043 -5.473 -7.492 1 69.5 188 GLU A N 1
ATOM 1484 C CA . GLU A 1 188 ? -6.145 -4.461 -8.031 1 69.5 188 GLU A CA 1
ATOM 1485 C C . GLU A 1 188 ? -6.922 -3.324 -8.688 1 69.5 188 GLU A C 1
ATOM 1487 O O . GLU A 1 188 ? -6.598 -2.15 -8.5 1 69.5 188 GLU A O 1
ATOM 1492 N N . HIS A 1 189 ? -7.867 -3.746 -9.391 1 69 189 HIS A N 1
ATOM 1493 C CA . HIS A 1 189 ? -8.672 -2.75 -10.094 1 69 189 HIS A CA 1
ATOM 1494 C C . HIS A 1 189 ? -9.438 -1.868 -9.109 1 69 189 HIS A C 1
ATOM 1496 O O . HIS A 1 189 ? -9.602 -0.669 -9.344 1 69 189 HIS A O 1
ATOM 1502 N N . ALA A 1 190 ? -9.836 -2.514 -8.086 1 64.25 190 ALA A N 1
ATOM 1503 C CA . ALA A 1 190 ? -10.578 -1.77 -7.074 1 64.25 190 ALA A CA 1
ATOM 1504 C C . ALA A 1 190 ? -9.68 -0.768 -6.355 1 64.25 190 ALA A C 1
ATOM 1506 O O . ALA A 1 190 ? -10.148 0.262 -5.867 1 64.25 190 ALA A O 1
ATOM 1507 N N . THR A 1 191 ? -8.367 -1.134 -6.336 1 60.09 191 THR A N 1
ATOM 1508 C CA . THR A 1 191 ? -7.441 -0.314 -5.566 1 60.09 191 THR A CA 1
ATOM 1509 C C . THR A 1 191 ? -6.852 0.794 -6.434 1 60.09 191 THR A C 1
ATOM 1511 O O . THR A 1 191 ? -6.535 1.877 -5.938 1 60.09 191 THR A O 1
ATOM 1514 N N . ILE A 1 192 ? -6.422 0.323 -7.621 1 55.34 192 ILE A N 1
ATOM 1515 C CA . ILE A 1 192 ? -5.828 1.34 -8.484 1 55.34 192 ILE A CA 1
ATOM 1516 C C . ILE A 1 192 ? -6.855 2.434 -8.773 1 55.34 192 ILE A C 1
ATOM 1518 O O . ILE A 1 192 ? -7.973 2.148 -9.203 1 55.34 192 ILE A O 1
ATOM 1522 N 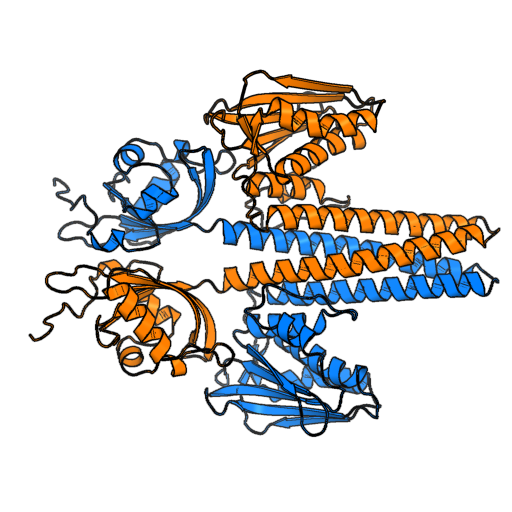N . GLU A 1 193 ? -6.934 3.334 -7.836 1 53 193 GLU A N 1
ATOM 1523 C CA . GLU A 1 193 ? -7.809 4.488 -8.016 1 53 193 GLU A CA 1
ATOM 1524 C C . GLU A 1 193 ? -8.336 4.566 -9.445 1 53 193 GLU A C 1
ATOM 1526 O O . GLU A 1 193 ? -7.562 4.789 -10.383 1 53 193 GLU A O 1
ATOM 1531 N N . SER A 1 194 ? -9.164 3.682 -9.734 1 47.22 194 SER A N 1
ATOM 1532 C CA . SER A 1 194 ? -9.812 3.834 -11.031 1 47.22 194 SER A CA 1
ATOM 1533 C C . SER A 1 194 ? -10.094 5.301 -11.344 1 47.22 194 SER A C 1
ATOM 1535 O O . SER A 1 194 ? -10.797 5.977 -10.594 1 47.22 194 SER A O 1
ATOM 1537 N N . SER A 1 195 ? -9.078 5.973 -11.734 1 48.31 195 SER A N 1
ATOM 1538 C CA . SER A 1 195 ? -9.305 7.297 -12.297 1 48.31 195 SER A CA 1
ATOM 1539 C C . SER A 1 195 ? -10.664 7.379 -12.992 1 48.31 195 SER A C 1
ATOM 1541 O O . SER A 1 195 ? -11.133 8.469 -13.328 1 48.31 195 SER A O 1
ATOM 1543 N N . ASP A 1 196 ? -11.18 6.387 -13.32 1 53.53 196 ASP A N 1
ATOM 1544 C CA . ASP A 1 196 ? -12.375 6.574 -14.141 1 53.53 196 ASP A CA 1
ATOM 1545 C C . ASP A 1 196 ? -13.594 6.848 -13.266 1 53.53 196 ASP A C 1
ATOM 1547 O O . ASP A 1 196 ? -13.922 6.055 -12.383 1 53.53 196 ASP A O 1
ATOM 1551 N N . LYS A 1 197 ? -13.875 8.062 -13.203 1 62.81 197 LYS A N 1
ATOM 1552 C CA . LYS A 1 197 ? -15.156 8.461 -12.633 1 62.81 197 LYS A CA 1
ATOM 1553 C C . LYS A 1 197 ? -16.281 7.562 -13.148 1 62.81 197 LYS A C 1
ATOM 1555 O O . LYS A 1 197 ? -16.406 7.348 -14.352 1 62.81 197 LYS A O 1
ATOM 1560 N N . GLY A 1 198 ? -16.875 6.695 -12.195 1 77 198 GLY A N 1
ATOM 1561 C CA . GLY A 1 198 ? -18 5.863 -12.578 1 77 198 GLY A CA 1
ATOM 1562 C C . GLY A 1 198 ? -19.203 6.66 -13.031 1 77 198 GLY A C 1
ATOM 1563 O O . GLY A 1 198 ? -19.188 7.891 -13.008 1 77 198 GLY A O 1
ATOM 1564 N N . ARG A 1 199 ? -20.172 6.051 -13.766 1 85.75 199 ARG A N 1
ATOM 1565 C CA . ARG A 1 199 ? -21.453 6.625 -14.148 1 85.75 199 ARG A CA 1
ATOM 1566 C C . ARG A 1 199 ? -22.453 6.559 -12.992 1 85.75 199 ARG A C 1
ATOM 1568 O O . ARG A 1 199 ? -22.562 5.535 -12.312 1 85.75 199 ARG A O 1
ATOM 1575 N N . ILE A 1 200 ? -23.078 7.703 -12.797 1 92.81 200 ILE A N 1
ATOM 1576 C CA . ILE A 1 200 ? -24.156 7.723 -11.805 1 92.81 200 ILE A CA 1
ATOM 1577 C C . ILE A 1 200 ? -25.391 7.035 -12.375 1 92.81 200 ILE A C 1
ATOM 1579 O O . ILE A 1 200 ? -25.875 7.406 -13.445 1 92.81 200 ILE A O 1
ATOM 1583 N N . ARG A 1 201 ? -25.828 6.039 -11.727 1 94.75 201 ARG A N 1
ATOM 1584 C CA . ARG A 1 201 ? -27 5.297 -12.172 1 94.75 201 ARG A CA 1
ATOM 1585 C C . ARG A 1 201 ? -27.859 4.875 -10.992 1 94.75 201 ARG A C 1
ATOM 1587 O O . ARG A 1 201 ? -27.422 4.934 -9.836 1 94.75 201 ARG A O 1
ATOM 1594 N N . ARG A 1 202 ? -29.047 4.512 -11.383 1 96.75 202 ARG A N 1
ATOM 1595 C CA . ARG A 1 202 ? -29.938 3.936 -10.367 1 96.75 202 ARG A CA 1
ATOM 1596 C C . ARG A 1 202 ? -29.375 2.617 -9.844 1 96.75 202 ARG A C 1
ATOM 1598 O O . ARG A 1 202 ? -28.953 1.764 -10.625 1 96.75 202 ARG A O 1
ATOM 1605 N N . ALA A 1 203 ? -29.375 2.473 -8.492 1 97 203 ALA A N 1
ATOM 1606 C CA . ALA A 1 203 ? -28.75 1.312 -7.863 1 97 203 ALA A CA 1
ATOM 1607 C C . ALA A 1 203 ? -29.391 0.015 -8.352 1 97 203 ALA A C 1
ATOM 1609 O O . ALA A 1 203 ? -28.688 -0.97 -8.609 1 97 203 ALA A O 1
ATOM 1610 N N . SER A 1 204 ? -30.688 -0.004 -8.531 1 97.12 204 SER A N 1
ATOM 1611 C CA . SER A 1 204 ? -31.406 -1.205 -8.961 1 97.12 204 SER A CA 1
ATOM 1612 C C . SER A 1 204 ? -30.969 -1.629 -10.367 1 97.12 204 SER A C 1
ATOM 1614 O O . SER A 1 204 ? -30.859 -2.822 -10.648 1 97.12 204 SER A O 1
ATOM 1616 N N . GLU A 1 205 ? -30.703 -0.686 -11.211 1 96.44 205 GLU A N 1
ATOM 1617 C CA . GLU A 1 205 ? -30.266 -0.988 -12.562 1 96.44 205 GLU A CA 1
ATOM 1618 C C . GLU A 1 205 ? -28.844 -1.551 -12.562 1 96.44 205 GLU A C 1
ATOM 1620 O O . GLU A 1 205 ? -28.547 -2.523 -13.266 1 96.44 205 GLU A O 1
ATOM 1625 N N . ALA A 1 206 ? -28.031 -0.881 -11.766 1 95.75 206 ALA A N 1
ATOM 1626 C CA . ALA A 1 206 ? -26.641 -1.33 -11.672 1 95.75 206 ALA A CA 1
ATOM 1627 C C . ALA A 1 206 ? -26.578 -2.77 -11.172 1 95.75 206 ALA A C 1
ATOM 1629 O O . ALA A 1 206 ? -25.812 -3.582 -11.719 1 95.75 206 ALA A O 1
ATOM 1630 N N . VAL A 1 207 ? -27.359 -3.096 -10.18 1 97.44 207 VAL A N 1
ATOM 1631 C CA . VAL A 1 207 ? -27.359 -4.426 -9.578 1 97.44 207 VAL A CA 1
ATOM 1632 C C . VAL A 1 207 ? -28 -5.43 -10.539 1 97.44 207 VAL A C 1
ATOM 1634 O O . VAL A 1 207 ? -27.5 -6.555 -10.68 1 97.44 207 VAL A O 1
ATOM 1637 N N . SER A 1 208 ? -29.016 -5.055 -11.211 1 97.19 208 SER A N 1
ATOM 1638 C CA . SER A 1 208 ? -29.703 -5.93 -12.156 1 97.19 208 SER A CA 1
ATOM 1639 C C . SER A 1 208 ? -28.766 -6.363 -13.281 1 97.19 208 SER A C 1
ATOM 1641 O O . SER A 1 208 ? -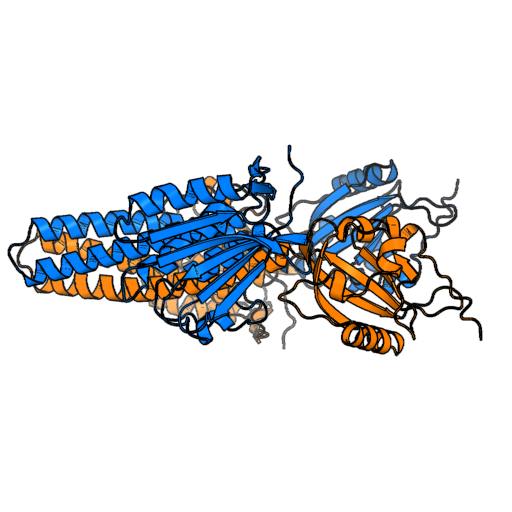28.766 -7.527 -13.688 1 97.19 208 SER A O 1
ATOM 1643 N N . ASP A 1 209 ? -27.969 -5.453 -13.727 1 96.06 209 ASP A N 1
ATOM 1644 C CA . ASP A 1 209 ? -27.031 -5.73 -14.805 1 96.06 209 ASP A CA 1
ATOM 1645 C C . ASP A 1 209 ? -26.031 -6.812 -14.391 1 96.06 209 ASP A C 1
ATOM 1647 O O . ASP A 1 209 ? -25.531 -7.57 -15.234 1 96.06 209 ASP A O 1
ATOM 1651 N N . VAL A 1 210 ? -25.719 -6.883 -13.102 1 95.31 210 VAL A N 1
ATOM 1652 C CA . VAL A 1 210 ? -24.766 -7.852 -12.578 1 95.31 210 VAL A CA 1
ATOM 1653 C C . VAL A 1 210 ? -25.453 -9.188 -12.328 1 95.31 210 VAL A C 1
ATOM 1655 O O . VAL A 1 210 ? -24.891 -10.25 -12.609 1 95.31 210 VAL A O 1
ATOM 1658 N N . VAL A 1 211 ? -26.656 -9.188 -11.898 1 96.31 211 VAL A N 1
ATOM 1659 C CA . VAL A 1 211 ? -27.391 -10.367 -11.461 1 96.31 211 VAL A CA 1
ATOM 1660 C C . VAL A 1 211 ? -27.922 -11.141 -12.672 1 96.31 211 VAL A C 1
ATOM 1662 O O . VAL A 1 211 ? -28 -12.367 -12.648 1 96.31 211 VAL A O 1
ATOM 1665 N N . ALA A 1 212 ? -28.172 -10.43 -13.711 1 96.25 212 ALA A N 1
ATOM 1666 C CA . ALA A 1 212 ? -28.812 -11.031 -14.883 1 96.25 212 ALA A CA 1
ATOM 1667 C C . ALA A 1 212 ? -27.953 -12.148 -15.461 1 96.25 212 ALA A C 1
ATOM 1669 O O . ALA A 1 212 ? -28.422 -13.281 -15.617 1 96.25 212 ALA A O 1
ATOM 1670 N N . PRO A 1 213 ? -26.75 -11.844 -15.742 1 95.75 213 PRO A N 1
ATOM 1671 C CA . PRO A 1 213 ? -25.906 -12.922 -16.281 1 95.75 213 PRO A CA 1
ATOM 1672 C C . PRO A 1 213 ? -25.75 -14.078 -15.289 1 95.75 213 PRO A C 1
ATOM 1674 O O . PRO A 1 213 ? -25.641 -15.234 -15.703 1 95.75 213 PRO A O 1
ATOM 1677 N N . ILE A 1 214 ? -25.719 -13.867 -14.039 1 94.62 214 ILE A N 1
ATOM 1678 C CA . ILE A 1 214 ? -25.578 -14.914 -13.023 1 94.62 214 ILE A CA 1
ATOM 1679 C C . ILE A 1 214 ? -26.812 -15.797 -13.016 1 94.62 214 ILE A C 1
ATOM 1681 O O . ILE A 1 214 ? -26.719 -17.016 -12.953 1 94.62 214 ILE A O 1
ATOM 1685 N N . SER A 1 215 ? -27.922 -15.164 -13.094 1 95.12 215 SER A N 1
ATOM 1686 C CA . SER A 1 215 ? -29.188 -15.891 -13.148 1 95.12 215 SER A CA 1
ATOM 1687 C C . SER A 1 215 ? -29.234 -16.812 -14.367 1 95.12 215 SER A C 1
ATOM 1689 O O . SER A 1 215 ? -29.703 -17.953 -14.266 1 95.12 215 SER A O 1
ATOM 1691 N N . ALA A 1 216 ? -28.75 -16.281 -15.422 1 95.5 216 ALA A N 1
ATOM 1692 C CA . ALA A 1 216 ? -28.719 -17.078 -16.656 1 95.5 216 ALA A CA 1
ATOM 1693 C C . ALA A 1 216 ? -27.797 -18.281 -16.516 1 95.5 216 ALA A C 1
ATOM 1695 O O . ALA A 1 216 ? -28.094 -19.359 -17.016 1 95.5 216 ALA A O 1
ATOM 1696 N N . ALA A 1 217 ? -26.781 -18.062 -15.797 1 93.44 217 ALA A N 1
ATOM 1697 C CA . ALA A 1 217 ? -25.781 -19.109 -15.633 1 93.44 217 ALA A CA 1
ATOM 1698 C C . ALA A 1 217 ? -26.234 -20.141 -14.602 1 93.44 217 ALA A C 1
ATOM 1700 O O . ALA A 1 217 ? -25.719 -21.266 -14.578 1 93.44 217 ALA A O 1
ATOM 1701 N N . HIS A 1 218 ? -27.188 -19.812 -13.766 1 94.25 218 HIS A N 1
ATOM 1702 C CA . HIS A 1 218 ? -27.672 -20.688 -12.703 1 94.25 218 HIS A CA 1
ATOM 1703 C C . HIS A 1 218 ? -29.188 -20.766 -12.695 1 94.25 218 HIS A C 1
ATOM 1705 O O . HIS A 1 218 ? -29.844 -20.312 -11.758 1 94.25 218 HIS A O 1
ATOM 1711 N N . PRO A 1 219 ? -29.688 -21.516 -13.648 1 93.69 219 PRO A N 1
ATOM 1712 C CA . PRO A 1 219 ? -31.156 -21.578 -13.766 1 93.69 219 PRO A CA 1
ATOM 1713 C C . PRO A 1 219 ? -31.812 -22.219 -12.555 1 93.69 219 PRO A C 1
ATOM 1715 O O . PRO A 1 219 ? -33 -22 -12.305 1 93.69 219 PRO A O 1
ATOM 1718 N N . GLU A 1 220 ? -31.078 -22.938 -11.82 1 93.75 220 GLU A N 1
ATOM 1719 C CA . GLU A 1 220 ? -31.609 -23.609 -10.641 1 93.75 220 GLU A CA 1
ATOM 1720 C C . GLU A 1 220 ? -31.797 -22.641 -9.484 1 93.75 220 GLU A C 1
ATOM 1722 O O . GLU A 1 220 ? -32.469 -22.953 -8.508 1 93.75 220 GLU A O 1
ATOM 1727 N N . ALA A 1 221 ? -31.219 -21.547 -9.492 1 95.44 221 ALA A N 1
ATOM 1728 C CA . ALA A 1 221 ? -31.25 -20.578 -8.398 1 95.44 221 ALA A CA 1
ATOM 1729 C C . ALA A 1 221 ? -32.375 -19.562 -8.594 1 95.44 221 ALA A C 1
ATOM 1731 O O . ALA A 1 221 ? -32.688 -19.188 -9.727 1 95.44 221 ALA A O 1
ATOM 1732 N N . THR A 1 222 ? -33 -19.234 -7.527 1 96.25 222 THR A N 1
ATOM 1733 C CA . THR A 1 222 ? -33.969 -18.125 -7.535 1 96.25 222 THR A CA 1
ATOM 1734 C C . THR A 1 222 ? -33.344 -16.859 -6.977 1 96.25 222 THR A C 1
ATOM 1736 O O . THR A 1 222 ? -32.844 -16.844 -5.844 1 96.25 222 THR A O 1
ATOM 1739 N N . ILE A 1 223 ? -33.281 -15.812 -7.801 1 97.19 223 ILE A N 1
ATOM 1740 C CA . ILE A 1 223 ? -32.75 -14.531 -7.383 1 97.19 223 ILE A CA 1
ATOM 1741 C C . ILE A 1 223 ? -33.844 -13.461 -7.445 1 97.19 223 ILE A C 1
ATOM 1743 O O . ILE A 1 223 ? -34.375 -13.172 -8.516 1 97.19 223 ILE A O 1
ATOM 1747 N N . ASP A 1 224 ? -34.188 -12.891 -6.328 1 97.25 224 ASP A N 1
ATOM 1748 C CA . ASP A 1 224 ? -35.219 -11.844 -6.234 1 97.25 224 ASP A CA 1
ATOM 1749 C C . ASP A 1 224 ? -34.594 -10.484 -5.957 1 97.25 224 ASP A C 1
ATOM 1751 O O . ASP A 1 224 ? -33.875 -10.312 -4.957 1 97.25 224 ASP A O 1
ATOM 1755 N N . LEU A 1 225 ? -34.781 -9.555 -6.816 1 97.44 225 LEU A N 1
ATOM 1756 C CA . LEU A 1 225 ? -34.281 -8.188 -6.648 1 97.44 225 LEU A CA 1
ATOM 1757 C C . LEU A 1 225 ? -35.438 -7.238 -6.309 1 97.44 225 LEU A C 1
ATOM 1759 O O . LEU A 1 225 ? -36.406 -7.133 -7.066 1 97.44 225 LEU A O 1
ATOM 1763 N N . GLU A 1 226 ? -35.344 -6.594 -5.148 1 97.44 226 GLU A N 1
ATOM 1764 C CA . GLU A 1 226 ? -36.375 -5.664 -4.688 1 97.44 226 GLU A CA 1
ATOM 1765 C C . GLU A 1 226 ? -35.781 -4.277 -4.43 1 97.44 226 GLU A C 1
ATOM 1767 O O . GLU A 1 226 ? -34.781 -4.145 -3.732 1 97.44 226 GLU A O 1
ATOM 1772 N N . GLU A 1 227 ? -36.375 -3.322 -4.977 1 97.44 227 GLU A N 1
ATOM 1773 C CA . GLU A 1 227 ? -36.031 -1.932 -4.695 1 97.44 227 GLU A CA 1
ATOM 1774 C C . GLU A 1 227 ? -37.062 -1.293 -3.746 1 97.44 227 GLU A C 1
ATOM 1776 O O . GLU A 1 227 ? -38.156 -0.944 -4.152 1 97.44 227 GLU A O 1
ATOM 1781 N N . GLU A 1 228 ? -36.656 -1.108 -2.564 1 95.69 228 GLU A N 1
ATOM 1782 C CA . GLU A 1 228 ? -37.562 -0.484 -1.583 1 95.69 228 GLU A CA 1
ATOM 1783 C C . GLU A 1 228 ? -37.531 1.037 -1.708 1 95.69 228 GLU A C 1
ATOM 1785 O O . GLU A 1 228 ? -38.562 1.695 -1.541 1 95.69 228 GLU A O 1
ATOM 1790 N N . THR A 1 229 ? -36.344 1.621 -1.903 1 95.5 229 THR A N 1
ATOM 1791 C CA . THR A 1 229 ? -36.156 3.049 -2.129 1 95.5 229 THR A CA 1
ATOM 1792 C C . THR A 1 229 ? -35.25 3.289 -3.326 1 95.5 229 THR A C 1
ATOM 1794 O O . THR A 1 229 ? -34.188 2.652 -3.447 1 95.5 229 THR A O 1
ATOM 1797 N N . ALA A 1 230 ? -35.719 4.148 -4.234 1 95.62 230 ALA A N 1
ATOM 1798 C CA . ALA A 1 230 ? -34.875 4.496 -5.367 1 95.62 230 ALA A CA 1
ATOM 1799 C C . ALA A 1 230 ? -33.656 5.297 -4.91 1 95.62 230 ALA A C 1
ATOM 1801 O O . ALA A 1 230 ? -33.781 6.328 -4.254 1 95.62 230 ALA A O 1
ATOM 1802 N N . MET A 1 231 ? -32.562 4.688 -5.156 1 95.75 231 MET A N 1
ATOM 1803 C CA . MET A 1 231 ? -31.297 5.359 -4.812 1 95.75 231 MET A CA 1
ATOM 1804 C C . MET A 1 231 ? -30.328 5.32 -5.98 1 95.75 231 MET A C 1
ATOM 1806 O O . MET A 1 231 ? -30.453 4.496 -6.887 1 95.75 231 MET A O 1
ATOM 1810 N N . TRP A 1 232 ? -29.422 6.262 -5.977 1 95.69 232 TRP A N 1
ATOM 1811 C CA . TRP A 1 232 ? -28.438 6.352 -7.055 1 95.69 232 TRP A CA 1
ATOM 1812 C C . TRP A 1 232 ? -27.016 6.16 -6.516 1 95.69 232 TRP A C 1
ATOM 1814 O O . TRP A 1 232 ? -26.719 6.566 -5.391 1 95.69 232 TRP A O 1
ATOM 1824 N N . VAL A 1 233 ? -26.219 5.484 -7.301 1 93.88 233 VAL A N 1
ATOM 1825 C CA . VAL A 1 233 ? -24.844 5.164 -6.902 1 93.88 233 VAL A CA 1
ATOM 1826 C C . VAL A 1 233 ? -23.891 5.41 -8.07 1 93.88 233 VAL A C 1
ATOM 1828 O O . VAL A 1 233 ? -24.312 5.41 -9.234 1 93.88 233 VAL A O 1
ATOM 1831 N N . GLU A 1 234 ? -22.703 5.785 -7.734 1 88.94 234 GLU A N 1
ATOM 1832 C CA . GLU A 1 234 ? -21.672 5.793 -8.766 1 88.94 234 GLU A CA 1
ATOM 1833 C C . GLU A 1 234 ? -21.219 4.379 -9.102 1 88.94 234 GLU A C 1
ATOM 1835 O O . GLU A 1 234 ? -20.562 3.719 -8.289 1 88.94 234 GLU A O 1
ATOM 1840 N N . SER A 1 235 ? -21.672 3.949 -10.297 1 81.25 235 SER A N 1
ATOM 1841 C CA . SER A 1 235 ? -21.422 2.566 -10.695 1 81.25 235 SER A CA 1
ATOM 1842 C C . SER A 1 235 ? -20.047 2.406 -11.328 1 81.25 235 SER A C 1
ATOM 1844 O O . SER A 1 235 ? -19.75 3.023 -12.352 1 81.25 235 SER A O 1
ATOM 1846 N N . GLN A 1 236 ? -19.172 1.744 -10.633 1 84.81 236 GLN A N 1
ATOM 1847 C CA . GLN A 1 236 ? -17.859 1.326 -11.109 1 84.81 236 GLN A CA 1
ATOM 1848 C C . GLN A 1 236 ? -17.734 -0.195 -11.109 1 84.81 236 GLN A C 1
ATOM 1850 O O . GLN A 1 236 ? -18.594 -0.896 -10.578 1 84.81 236 GLN A O 1
ATOM 1855 N N . ASP A 1 237 ? -16.797 -0.754 -11.781 1 86.25 237 ASP A N 1
ATOM 1856 C CA . ASP A 1 237 ? -16.609 -2.197 -11.875 1 86.25 237 ASP A CA 1
ATOM 1857 C C . ASP A 1 237 ? -16.562 -2.838 -10.484 1 86.25 237 ASP A C 1
ATOM 1859 O O . ASP A 1 237 ? -17.031 -3.965 -10.305 1 86.25 237 ASP A O 1
ATOM 1863 N N . ALA A 1 238 ? -16.078 -2.018 -9.57 1 87.5 238 ALA A N 1
ATOM 1864 C CA . ALA A 1 238 ? -15.922 -2.527 -8.211 1 87.5 238 ALA A CA 1
ATOM 1865 C C . ALA A 1 238 ? -17.266 -2.951 -7.621 1 87.5 238 ALA A C 1
ATOM 1867 O O . ALA A 1 238 ? -17.344 -3.955 -6.91 1 87.5 238 ALA A O 1
ATOM 1868 N N . LEU A 1 239 ? -18.312 -2.174 -7.926 1 92.19 239 LEU A N 1
ATOM 1869 C CA . LEU A 1 239 ? -19.625 -2.539 -7.438 1 92.19 239 LEU A CA 1
ATOM 1870 C C . LEU A 1 239 ? -20.078 -3.865 -8.039 1 92.19 239 LEU A C 1
ATOM 1872 O O . LEU A 1 239 ? -20.594 -4.73 -7.32 1 92.19 239 LEU A O 1
ATOM 1876 N N . GLY A 1 240 ? -19.828 -3.971 -9.312 1 92.19 240 GLY A N 1
ATOM 1877 C CA . GLY A 1 240 ? -20.188 -5.203 -9.992 1 92.19 240 GLY A CA 1
ATOM 1878 C C . GLY A 1 240 ? -19.484 -6.422 -9.438 1 92.19 240 GLY A C 1
ATOM 1879 O O . GLY A 1 240 ? -20.094 -7.469 -9.227 1 92.19 240 GLY A O 1
ATOM 1880 N N . HIS A 1 241 ? -18.219 -6.273 -9.164 1 88.94 241 HIS A N 1
ATOM 1881 C CA . HIS A 1 241 ? -17.453 -7.379 -8.602 1 88.94 241 HIS A CA 1
ATOM 1882 C C . HIS A 1 241 ? -18 -7.781 -7.234 1 88.94 241 HIS A C 1
ATOM 1884 O O . HIS A 1 241 ? -18.172 -8.969 -6.953 1 88.94 241 HIS A O 1
ATOM 1890 N N . ALA A 1 242 ? -18.281 -6.789 -6.422 1 92.25 242 ALA A N 1
ATOM 1891 C CA . ALA A 1 242 ? -18.75 -7.07 -5.07 1 92.25 242 ALA A CA 1
ATOM 1892 C C . ALA A 1 242 ? -20.094 -7.797 -5.105 1 92.25 242 ALA A C 1
ATOM 1894 O O . ALA A 1 242 ? -20.266 -8.82 -4.445 1 92.25 242 ALA A O 1
ATOM 1895 N N . VAL A 1 243 ? -20.938 -7.281 -5.926 1 96.06 243 VAL A N 1
ATOM 1896 C CA . VAL A 1 243 ? -22.266 -7.875 -6.023 1 96.06 243 VAL A CA 1
ATOM 1897 C C . VAL A 1 243 ? -22.172 -9.281 -6.598 1 96.06 243 VAL A C 1
ATOM 1899 O O . VAL A 1 243 ? -22.812 -10.211 -6.102 1 96.06 243 VAL A O 1
ATOM 1902 N N . SER A 1 244 ? -21.406 -9.43 -7.594 1 93.75 244 SER A N 1
ATOM 1903 C CA . SER A 1 244 ? -21.219 -10.734 -8.227 1 93.75 244 SER A CA 1
ATOM 1904 C C . SER A 1 244 ? -20.719 -11.773 -7.234 1 93.75 244 SER A C 1
ATOM 1906 O O . SER A 1 244 ? -21.266 -12.883 -7.16 1 93.75 244 SER A O 1
ATOM 1908 N N . HIS A 1 245 ? -19.781 -11.438 -6.457 1 90.88 245 HIS A N 1
ATOM 1909 C CA . HIS A 1 245 ? -19.234 -12.367 -5.48 1 90.88 245 HIS A CA 1
ATOM 1910 C C . HIS A 1 245 ? -20.266 -12.719 -4.41 1 90.88 245 HIS A C 1
ATOM 1912 O O . HIS A 1 245 ? -20.359 -13.875 -3.998 1 90.88 245 HIS A O 1
ATOM 1918 N N . ALA A 1 246 ? -20.984 -11.703 -3.963 1 95 246 ALA A N 1
ATOM 1919 C CA . ALA A 1 246 ? -21.984 -11.945 -2.932 1 95 246 ALA A CA 1
ATOM 1920 C C . ALA A 1 246 ? -23.062 -12.898 -3.432 1 95 246 ALA A C 1
ATOM 1922 O O . ALA A 1 246 ? -23.422 -13.859 -2.75 1 95 246 ALA A O 1
ATOM 1923 N N . VAL A 1 247 ? -23.5 -12.664 -4.613 1 95.75 247 VAL A N 1
ATOM 1924 C CA . VAL A 1 247 ? -24.578 -13.461 -5.18 1 95.75 247 VAL A CA 1
ATOM 1925 C C . VAL A 1 247 ? -24.062 -14.859 -5.527 1 95.75 247 VAL A C 1
ATOM 1927 O O . VAL A 1 247 ? -24.734 -15.859 -5.234 1 95.75 247 VAL A O 1
ATOM 1930 N N . GLU A 1 248 ? -22.906 -14.953 -6.113 1 91.38 248 GLU A N 1
ATOM 1931 C CA . GLU A 1 248 ? -22.344 -16.25 -6.473 1 91.38 248 GLU A CA 1
ATOM 1932 C C . GLU A 1 248 ? -22.078 -17.109 -5.23 1 91.38 248 GLU A C 1
ATOM 1934 O O . GLU A 1 248 ? -22.344 -18.312 -5.234 1 91.38 248 GLU A O 1
ATOM 1939 N N . ASN A 1 249 ? -21.578 -16.484 -4.207 1 89.44 249 ASN A N 1
ATOM 1940 C CA . ASN A 1 249 ? -21.359 -17.203 -2.957 1 89.44 249 ASN A CA 1
ATOM 1941 C C . ASN A 1 249 ? -22.672 -17.766 -2.406 1 89.44 249 ASN A C 1
ATOM 1943 O O . ASN A 1 249 ? -22.703 -18.875 -1.879 1 89.44 249 ASN A O 1
ATOM 1947 N N . ALA A 1 250 ? -23.703 -17 -2.514 1 93.12 250 ALA A N 1
ATOM 1948 C CA . ALA A 1 250 ? -25.031 -17.391 -2.02 1 93.12 250 ALA A CA 1
ATOM 1949 C C . ALA A 1 250 ? -25.562 -18.594 -2.791 1 93.12 250 ALA A C 1
ATOM 1951 O O . ALA A 1 250 ? -26.391 -19.344 -2.275 1 93.12 250 ALA A O 1
ATOM 1952 N N . ILE A 1 251 ? -25.109 -18.75 -4.035 1 93.12 251 ILE A N 1
ATOM 1953 C CA . ILE A 1 251 ? -25.594 -19.828 -4.891 1 93.12 251 ILE A CA 1
ATOM 1954 C C . ILE A 1 251 ? -24.719 -21.062 -4.711 1 93.12 251 ILE A C 1
ATOM 1956 O O . ILE A 1 251 ? -25.234 -22.156 -4.469 1 93.12 251 ILE A O 1
ATOM 1960 N N . VAL A 1 252 ? -23.406 -20.844 -4.695 1 87.19 252 VAL A N 1
ATOM 1961 C CA . VAL A 1 252 ? -22.469 -21.953 -4.723 1 87.19 252 VAL A CA 1
ATOM 1962 C C . VAL A 1 252 ? -22.469 -22.672 -3.371 1 87.19 252 VAL A C 1
ATOM 1964 O O . VAL A 1 252 ? -22.328 -23.891 -3.309 1 87.19 252 VAL A O 1
ATOM 1967 N N . HIS A 1 253 ? -22.703 -22 -2.309 1 88.25 253 HIS A N 1
ATOM 1968 C CA . HIS A 1 253 ? -22.594 -22.594 -0.98 1 88.25 253 HIS A CA 1
ATOM 1969 C C . HIS A 1 253 ? -23.953 -23.047 -0.466 1 88.25 253 HIS A C 1
ATOM 1971 O O . HIS A 1 253 ? -24.062 -23.531 0.667 1 88.25 253 HIS A O 1
ATOM 1977 N N . ALA A 1 254 ? -24.906 -22.906 -1.308 1 91.25 254 ALA A N 1
ATOM 1978 C CA . ALA A 1 254 ? -26.25 -23.344 -0.902 1 91.25 254 ALA A CA 1
ATOM 1979 C C . ALA A 1 254 ? -26.312 -24.875 -0.788 1 91.25 254 ALA A C 1
ATOM 1981 O O . ALA A 1 254 ? -25.719 -25.578 -1.603 1 91.25 254 ALA A O 1
ATOM 1982 N N . GLU A 1 255 ? -26.859 -25.344 0.233 1 88.25 255 GLU A N 1
ATOM 1983 C CA . GLU A 1 255 ? -27.031 -26.781 0.423 1 88.25 255 GLU A CA 1
ATOM 1984 C C . GLU A 1 255 ? -28.281 -27.297 -0.31 1 88.25 255 GLU A C 1
ATOM 1986 O O . GLU A 1 255 ? -28.312 -28.453 -0.737 1 88.25 255 GLU A O 1
ATOM 1991 N N . ASP A 1 256 ? -29.328 -26.469 -0.386 1 86.38 256 ASP A N 1
ATOM 1992 C CA . ASP A 1 256 ? -30.562 -26.766 -1.106 1 86.38 256 ASP A CA 1
ATOM 1993 C C . ASP A 1 256 ? -30.703 -25.859 -2.334 1 86.38 256 ASP A C 1
ATOM 1995 O O . ASP A 1 256 ? -29.719 -25.297 -2.816 1 86.38 256 ASP A O 1
ATOM 19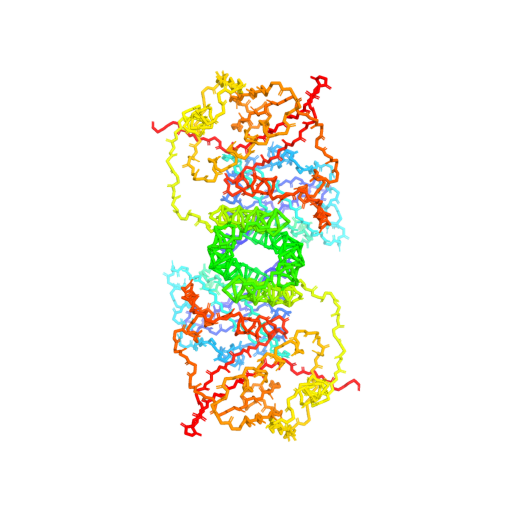99 N N . GLU A 1 257 ? -31.891 -25.906 -2.82 1 89.56 257 GLU A N 1
ATOM 2000 C CA . GLU A 1 257 ? -32.125 -25 -3.93 1 89.56 257 GLU A CA 1
ATOM 2001 C C . GLU A 1 257 ? -31.75 -23.562 -3.551 1 89.56 257 GLU A C 1
ATOM 2003 O O . GLU A 1 257 ? -32.281 -23.016 -2.584 1 89.56 257 GLU A O 1
ATOM 2008 N N . PRO A 1 258 ? -30.797 -23.094 -4.25 1 92.69 258 PRO A N 1
ATOM 2009 C CA . PRO A 1 258 ? -30.297 -21.766 -3.879 1 92.69 258 PRO A CA 1
ATOM 2010 C C . PRO A 1 258 ? -31.344 -20.672 -4.035 1 92.69 258 PRO A C 1
ATOM 2012 O O . PRO A 1 258 ? -32.062 -20.625 -5.039 1 92.69 258 PRO A O 1
ATOM 2015 N N . SER A 1 259 ? -31.516 -19.891 -3.037 1 94.06 259 SER A N 1
ATOM 2016 C CA . SER A 1 259 ? -32.406 -18.719 -3.031 1 94.06 259 SER A CA 1
ATOM 2017 C C . SER A 1 259 ? -31.672 -17.5 -2.496 1 94.06 259 SER A C 1
ATOM 2019 O O . SER A 1 259 ? -31.125 -17.516 -1.393 1 94.06 259 SER A O 1
ATOM 2021 N N . VAL A 1 260 ? -31.641 -16.438 -3.322 1 96.5 260 VAL A N 1
ATOM 2022 C CA . VAL A 1 260 ? -30.953 -15.211 -2.961 1 96.5 260 VAL A CA 1
ATOM 2023 C C . VAL A 1 260 ? -31.922 -14.031 -3.053 1 96.5 260 VAL A C 1
ATOM 2025 O O . VAL A 1 260 ? -32.625 -13.867 -4.055 1 96.5 260 VAL A O 1
ATOM 2028 N N . ARG A 1 261 ? -32.031 -13.273 -2.057 1 97.19 261 ARG A N 1
ATOM 2029 C CA . ARG A 1 261 ? -32.812 -12.039 -2.07 1 97.19 261 ARG A CA 1
ATOM 2030 C C . ARG A 1 261 ? -31.891 -10.82 -2.027 1 97.19 261 ARG A C 1
ATOM 2032 O O . ARG A 1 261 ? -31.031 -10.719 -1.159 1 97.19 261 ARG A O 1
ATOM 2039 N N . VAL A 1 262 ? -32.062 -9.922 -3.006 1 98 262 VAL A N 1
ATOM 2040 C CA . VAL A 1 262 ? -31.297 -8.672 -3.062 1 98 262 VAL A CA 1
ATOM 2041 C C . VAL A 1 262 ? -32.25 -7.492 -2.85 1 98 262 VAL A C 1
ATOM 2043 O O . VAL A 1 262 ? -33.188 -7.301 -3.611 1 98 262 VAL A O 1
ATOM 2046 N N . ALA A 1 263 ? -32 -6.719 -1.81 1 97.88 263 ALA A N 1
ATOM 2047 C CA . ALA A 1 263 ? -32.844 -5.562 -1.501 1 97.88 263 ALA A CA 1
ATOM 2048 C C . ALA A 1 263 ? -32.031 -4.27 -1.537 1 97.88 263 ALA A C 1
ATOM 2050 O O . ALA A 1 263 ? -30.891 -4.227 -1.056 1 97.88 263 ALA A O 1
ATOM 2051 N N . ILE A 1 264 ? -32.562 -3.277 -2.148 1 97.75 264 ILE A N 1
ATOM 2052 C CA . ILE A 1 264 ? -31.969 -1.952 -2.232 1 97.75 264 ILE A CA 1
ATOM 2053 C C . ILE A 1 264 ? -32.812 -0.95 -1.449 1 97.75 264 ILE A C 1
ATOM 2055 O O . ILE A 1 264 ? -34.031 -0.832 -1.682 1 97.75 264 ILE A O 1
ATOM 2059 N N . ASP A 1 265 ? -32.156 -0.331 -0.507 1 96.44 265 ASP A N 1
ATOM 2060 C CA . ASP A 1 265 ? -32.875 0.601 0.355 1 96.44 265 ASP A CA 1
ATOM 2061 C C . ASP A 1 265 ? -31.938 1.684 0.894 1 96.44 265 ASP A C 1
ATOM 2063 O O . ASP A 1 265 ? -30.734 1.638 0.667 1 96.44 265 ASP A O 1
ATOM 2067 N N . GLU A 1 266 ? -32.562 2.701 1.483 1 93.44 266 GLU A N 1
ATOM 2068 C CA . GLU A 1 266 ? -31.781 3.676 2.25 1 93.44 266 GLU A CA 1
ATOM 2069 C C . GLU A 1 266 ? -31.406 3.129 3.623 1 93.44 266 GLU A C 1
ATOM 2071 O O . GLU A 1 266 ? -32.25 2.525 4.305 1 93.44 266 GLU A O 1
ATOM 2076 N N . SER A 1 267 ? -30.109 3.33 3.934 1 88.12 267 SER A N 1
ATOM 2077 C CA . SER A 1 267 ? -29.672 2.869 5.246 1 88.12 267 SER A CA 1
ATOM 2078 C C . SER A 1 267 ? -30.375 3.633 6.363 1 88.12 267 SER A C 1
ATOM 2080 O O . SER A 1 267 ? -30.547 4.852 6.277 1 88.12 267 SER A O 1
ATOM 2082 N N . PRO A 1 268 ? -30.938 2.99 7.398 1 74.56 268 PRO A N 1
ATOM 2083 C CA . PRO A 1 268 ? -31.719 3.643 8.445 1 74.56 268 PRO A CA 1
ATOM 2084 C C . PRO A 1 268 ? -30.938 4.742 9.172 1 74.56 268 PRO A C 1
ATOM 2086 O O . PRO A 1 268 ? -31.531 5.742 9.586 1 74.56 268 PRO A O 1
ATOM 2089 N N . ASN A 1 269 ? -29.688 4.648 9.289 1 62.69 269 ASN A N 1
ATOM 2090 C CA . ASN A 1 269 ? -29.078 5.57 10.242 1 62.69 269 ASN A CA 1
ATOM 2091 C C . ASN A 1 269 ? -28.078 6.496 9.562 1 62.69 269 ASN A C 1
ATOM 2093 O O . ASN A 1 269 ? -27.547 7.422 10.188 1 62.69 269 ASN A O 1
ATOM 2097 N N . THR A 1 270 ? -28.094 6.359 8.195 1 69.81 270 THR A N 1
ATOM 2098 C CA . THR A 1 270 ? -26.938 7.121 7.727 1 69.81 270 THR A CA 1
ATOM 2099 C C . THR A 1 270 ? -27.234 7.777 6.383 1 69.81 270 THR A C 1
ATOM 2101 O O . THR A 1 270 ? -26.438 8.57 5.883 1 69.81 270 THR A O 1
ATOM 2104 N N . GLY A 1 271 ? -28.5 7.539 5.828 1 80.38 271 GLY A N 1
ATOM 2105 C CA . GLY A 1 271 ? -28.844 8.078 4.52 1 80.38 271 GLY A CA 1
ATOM 2106 C C . GLY A 1 271 ? -28 7.496 3.398 1 80.38 271 GLY A C 1
ATOM 2107 O O . GLY A 1 271 ? -28.062 7.969 2.262 1 80.38 271 GLY A O 1
ATOM 2108 N N . ARG A 1 272 ? -27.312 6.516 3.654 1 90.38 272 ARG A N 1
ATOM 2109 C CA . ARG A 1 272 ? -26.484 5.855 2.654 1 90.38 272 ARG A CA 1
ATOM 2110 C C . ARG A 1 272 ? -27.281 4.824 1.867 1 90.38 272 ARG A C 1
ATOM 2112 O O . ARG A 1 272 ? -28.375 4.426 2.287 1 90.38 272 ARG A O 1
ATOM 2119 N N . LEU A 1 273 ? -26.828 4.5 0.766 1 95.12 273 LEU A N 1
ATOM 2120 C CA . LEU A 1 273 ? -27.391 3.393 -0.002 1 95.12 273 LEU A CA 1
ATOM 2121 C C . LEU A 1 273 ? -27.062 2.055 0.648 1 95.12 273 LEU A C 1
ATOM 2123 O O . LEU A 1 273 ? -25.906 1.804 1.008 1 95.12 273 LEU A O 1
ATOM 2127 N N . GLU A 1 274 ? -28.078 1.302 0.87 1 95.56 274 GLU A N 1
ATOM 2128 C CA . GLU A 1 274 ? -27.891 -0.052 1.382 1 95.56 274 GLU A CA 1
ATOM 2129 C C . GLU A 1 274 ? -28.312 -1.097 0.353 1 95.56 274 GLU A C 1
ATOM 2131 O O . GLU A 1 274 ? -29.406 -1.027 -0.195 1 95.56 274 GLU A O 1
ATOM 2136 N N . ILE A 1 275 ? -27.406 -1.98 0.007 1 97.19 275 ILE A N 1
ATOM 2137 C CA . ILE A 1 275 ? -27.719 -3.186 -0.754 1 97.19 275 ILE A CA 1
ATOM 2138 C C . ILE A 1 275 ? -27.594 -4.41 0.146 1 97.19 275 ILE A C 1
ATOM 2140 O O . ILE A 1 275 ? -26.5 -4.699 0.664 1 97.19 275 ILE A O 1
ATOM 2144 N N . ARG A 1 276 ? -28.703 -5.109 0.33 1 96.94 276 ARG A N 1
ATOM 2145 C CA . ARG A 1 276 ? -28.719 -6.301 1.17 1 96.94 276 ARG A CA 1
ATOM 2146 C C . ARG A 1 276 ? -28.844 -7.562 0.325 1 96.94 276 ARG A C 1
ATOM 2148 O O . ARG A 1 276 ? -29.719 -7.648 -0.543 1 96.94 276 ARG A O 1
ATOM 2155 N N . ILE A 1 277 ? -27.969 -8.469 0.524 1 97.62 277 ILE A N 1
ATOM 2156 C CA . ILE A 1 277 ? -28.016 -9.766 -0.143 1 97.62 277 ILE A CA 1
ATOM 2157 C C . ILE A 1 277 ? -28.203 -10.875 0.892 1 97.62 277 ILE A C 1
ATOM 2159 O O . ILE A 1 277 ? -27.328 -11.109 1.726 1 97.62 277 ILE A O 1
ATOM 2163 N N . GLU A 1 278 ? -29.297 -11.492 0.854 1 96.69 278 GLU A N 1
ATOM 2164 C CA . GLU A 1 278 ? -29.688 -12.516 1.827 1 96.69 278 GLU A CA 1
ATOM 2165 C C . GLU A 1 278 ? -29.688 -13.906 1.195 1 96.69 278 GLU A C 1
ATOM 2167 O O . GLU A 1 278 ? -30.172 -14.078 0.077 1 96.69 278 GLU A O 1
ATOM 2172 N N . ASP A 1 279 ? -29.109 -14.789 1.907 1 95.44 279 ASP A N 1
ATOM 2173 C CA . ASP A 1 279 ? -29.109 -16.172 1.425 1 95.44 279 ASP A CA 1
ATOM 2174 C C . ASP A 1 279 ? -29.578 -17.141 2.516 1 95.44 279 ASP A C 1
ATOM 2176 O O . ASP A 1 279 ? -30.047 -16.703 3.566 1 95.44 279 ASP A O 1
ATOM 2180 N N . ALA A 1 280 ? -29.594 -18.469 2.211 1 92.44 280 ALA A N 1
ATOM 2181 C CA . ALA A 1 280 ? -29.969 -19.516 3.16 1 92.44 280 ALA A CA 1
ATOM 2182 C C . ALA A 1 280 ? -28.844 -20.531 3.346 1 92.44 280 ALA A C 1
ATOM 2184 O O . ALA A 1 280 ? -29.094 -21.703 3.604 1 92.44 280 ALA A O 1
ATOM 2185 N N . CYS A 1 281 ? -27.609 -20 3.113 1 92.75 281 CYS A N 1
ATOM 2186 C CA . CYS A 1 281 ? -26.438 -20.859 3.211 1 92.75 281 CYS A CA 1
ATOM 2187 C C . CYS A 1 281 ? -26.031 -21.078 4.664 1 92.75 281 CYS A C 1
ATOM 2189 O O . CYS A 1 281 ? -26.547 -20.391 5.559 1 92.75 281 CYS A O 1
ATOM 2191 N N . PRO A 1 282 ? -25.219 -22.125 4.832 1 90.56 282 PRO A N 1
ATOM 2192 C CA . PRO A 1 282 ? -24.656 -22.25 6.18 1 90.56 282 PRO A CA 1
ATOM 2193 C C . PRO A 1 282 ? -23.922 -20.984 6.621 1 90.56 282 PRO A C 1
ATOM 2195 O O . PRO A 1 282 ? -23.422 -20.219 5.785 1 90.56 282 PRO A O 1
ATOM 2198 N N . ALA A 1 283 ? -23.891 -20.875 7.895 1 88.44 283 ALA A N 1
ATOM 2199 C CA . ALA A 1 283 ? -23.266 -19.688 8.438 1 88.44 283 ALA A CA 1
ATOM 2200 C C . ALA A 1 283 ? -21.766 -19.656 8.109 1 88.44 283 ALA A C 1
ATOM 2202 O O . ALA A 1 283 ? -21.094 -20.688 8.156 1 88.44 283 ALA A O 1
ATOM 2203 N N . ILE A 1 284 ? -21.281 -18.484 7.734 1 86.19 284 ILE A N 1
ATOM 2204 C CA . ILE A 1 284 ? -19.859 -18.281 7.516 1 86.19 284 ILE A CA 1
ATOM 2205 C C . ILE A 1 284 ? -19.109 -18.406 8.844 1 86.19 284 ILE A C 1
ATOM 2207 O O . ILE A 1 284 ? -19.5 -17.797 9.844 1 86.19 284 ILE A O 1
ATOM 2211 N N . PRO A 1 2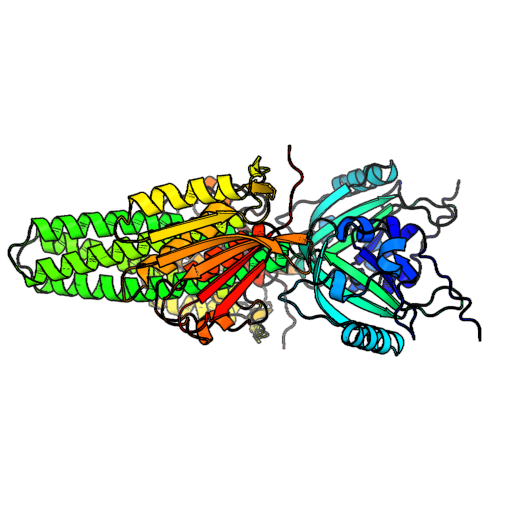85 ? -18.109 -19.188 8.805 1 82.5 285 PRO A N 1
ATOM 2212 C CA . PRO A 1 285 ? -17.344 -19.328 10.047 1 82.5 285 PRO A CA 1
ATOM 2213 C C . PRO A 1 285 ? -16.875 -17.984 10.602 1 82.5 285 PRO A C 1
ATOM 2215 O O . PRO A 1 285 ? -16.453 -17.109 9.836 1 82.5 285 PRO A O 1
ATOM 2218 N N . GLN A 1 286 ? -16.891 -17.906 11.891 1 81.75 286 GLN A N 1
ATOM 2219 C CA . GLN A 1 286 ? -16.547 -16.656 12.562 1 81.75 286 GLN A CA 1
ATOM 2220 C C . GLN A 1 286 ? -15.109 -16.25 12.258 1 81.75 286 GLN A C 1
ATOM 2222 O O . GLN A 1 286 ? -14.805 -15.062 12.117 1 81.75 286 GLN A O 1
ATOM 2227 N N . MET A 1 287 ? -14.305 -17.203 12.156 1 74 287 MET A N 1
ATOM 2228 C CA . MET A 1 287 ? -12.898 -16.938 11.883 1 74 287 MET A CA 1
ATOM 2229 C C . MET A 1 287 ? -12.727 -16.203 10.562 1 74 287 MET A C 1
ATOM 2231 O O . MET A 1 287 ? -11.875 -15.32 10.445 1 74 287 MET A O 1
ATOM 2235 N N . GLU A 1 288 ? -13.539 -16.469 9.617 1 76.75 288 GLU A N 1
ATOM 2236 C CA . GLU A 1 288 ? -13.469 -15.797 8.32 1 76.75 288 GLU A CA 1
ATOM 2237 C C . GLU A 1 288 ? -14.008 -14.367 8.406 1 76.75 288 GLU A C 1
ATOM 2239 O O . GLU A 1 288 ? -13.461 -13.461 7.77 1 76.75 288 GLU A O 1
ATOM 2244 N N . LEU A 1 289 ? -14.984 -14.227 9.219 1 79.5 289 LEU A N 1
ATOM 2245 C CA . LEU A 1 289 ? -15.562 -12.906 9.406 1 79.5 289 LEU A CA 1
ATOM 2246 C C . LEU A 1 289 ? -14.609 -11.984 10.156 1 79.5 289 LEU A C 1
ATOM 2248 O O . LEU A 1 289 ? -14.492 -10.805 9.828 1 79.5 289 LEU A O 1
ATOM 2252 N N . ASP A 1 290 ? -13.953 -12.586 11.031 1 73.25 290 ASP A N 1
ATOM 2253 C CA . ASP A 1 290 ? -12.961 -11.836 11.797 1 73.25 290 ASP A CA 1
ATOM 2254 C C . ASP A 1 290 ? -11.805 -11.398 10.914 1 73.25 290 ASP A C 1
ATOM 2256 O O . ASP A 1 290 ? -11.234 -10.32 11.109 1 73.25 290 ASP A O 1
ATOM 2260 N N . ALA A 1 291 ? -11.523 -12.156 10 1 69.5 291 ALA A N 1
ATOM 2261 C CA . ALA A 1 291 ? -10.398 -11.883 9.109 1 69.5 291 ALA A CA 1
ATOM 2262 C C . ALA A 1 291 ? -10.664 -10.656 8.242 1 69.5 291 ALA A C 1
ATOM 2264 O O . ALA A 1 291 ? -9.734 -9.945 7.855 1 69.5 291 ALA A O 1
ATOM 2265 N N . ILE A 1 292 ? -11.891 -10.523 7.953 1 72.38 292 ILE A N 1
ATOM 2266 C CA . ILE A 1 292 ? -12.188 -9.398 7.07 1 72.38 292 ILE A CA 1
ATOM 2267 C C . ILE A 1 292 ? -12.484 -8.156 7.902 1 72.38 292 ILE A C 1
ATOM 2269 O O . ILE A 1 292 ? -12.523 -7.039 7.371 1 72.38 292 ILE A O 1
ATOM 2273 N N . ASP A 1 293 ? -12.625 -8.469 9.141 1 62.56 293 ASP A N 1
ATOM 2274 C CA . ASP A 1 293 ? -12.883 -7.336 10.023 1 62.56 293 ASP A CA 1
ATOM 2275 C C . ASP A 1 293 ? -11.617 -6.5 10.227 1 62.56 293 ASP A C 1
ATOM 2277 O O . ASP A 1 293 ? -10.508 -7.035 10.25 1 62.56 293 ASP A O 1
ATOM 2281 N N . GLU A 1 294 ? -11.664 -5.277 9.742 1 57.06 294 GLU A N 1
ATOM 2282 C CA . GLU A 1 294 ? -10.719 -4.176 9.594 1 57.06 294 GLU A CA 1
ATOM 2283 C C . GLU A 1 294 ? -9.578 -4.285 10.594 1 57.06 294 GLU A C 1
ATOM 2285 O O . GLU A 1 294 ? -8.43 -3.98 10.273 1 57.06 294 GLU A O 1
ATOM 2290 N N . LEU A 1 295 ? -9.922 -4.516 11.914 1 50.22 295 LEU A N 1
ATOM 2291 C CA . LEU A 1 295 ? -8.93 -4.332 12.969 1 50.22 295 LEU A CA 1
ATOM 2292 C C . LEU A 1 295 ? -8.07 -5.582 13.133 1 50.22 295 LEU A C 1
ATOM 2294 O O . LEU A 1 295 ? -7.098 -5.578 13.891 1 50.22 295 LEU A O 1
ATOM 2298 N N . SER A 1 296 ? -8.445 -6.48 12.32 1 45.94 296 SER A N 1
ATOM 2299 C CA . SER A 1 296 ? -7.738 -7.723 12.602 1 45.94 296 SER A CA 1
ATOM 2300 C C . SER A 1 296 ? -6.465 -7.832 11.773 1 45.94 296 SER A C 1
ATOM 2302 O O . SER A 1 296 ? -6.5 -7.707 10.547 1 45.94 296 SER A O 1
ATOM 2304 N N . GLU A 1 297 ? -5.414 -7.625 12.25 1 47.19 297 GLU A N 1
ATOM 2305 C CA . GLU A 1 297 ? -4.117 -7.91 11.641 1 47.19 297 GLU A CA 1
ATOM 2306 C C . GLU A 1 297 ? -3.967 -9.398 11.336 1 47.19 297 GLU A C 1
ATOM 2308 O O . GLU A 1 297 ? -3.107 -9.789 10.547 1 47.19 297 GLU A O 1
ATOM 2313 N N . ASN A 1 298 ? -4.746 -10.211 12.062 1 45.62 298 ASN A N 1
ATOM 2314 C CA . ASN A 1 298 ? -4.547 -11.656 11.992 1 45.62 298 ASN A CA 1
ATOM 2315 C C . ASN A 1 298 ? -5.469 -12.297 10.961 1 45.62 298 ASN A C 1
ATOM 2317 O O . ASN A 1 298 ? -6.684 -12.359 11.156 1 45.62 298 ASN A O 1
ATOM 2321 N N . THR A 1 299 ? -5.184 -12.188 9.867 1 46.97 299 THR A N 1
ATOM 2322 C CA . THR A 1 299 ? -6.051 -12.797 8.867 1 46.97 299 THR A CA 1
ATOM 2323 C C . THR A 1 299 ? -5.785 -14.297 8.766 1 46.97 299 THR A C 1
ATOM 2325 O O . THR A 1 299 ? -4.711 -14.711 8.32 1 46.97 299 THR A O 1
ATOM 2328 N N . ALA A 1 300 ? -6.41 -15.109 9.719 1 43.62 300 ALA A N 1
ATOM 2329 C CA . ALA A 1 300 ? -6.379 -16.562 9.508 1 43.62 300 ALA A CA 1
ATOM 2330 C C . ALA A 1 300 ? -6.926 -16.922 8.133 1 43.62 300 ALA A C 1
ATOM 2332 O O . ALA A 1 300 ? -8 -16.453 7.738 1 43.62 300 ALA A O 1
ATOM 2333 N N . THR A 1 301 ? -6.078 -17.172 7.02 1 45.09 301 THR A N 1
ATOM 2334 C CA . THR A 1 301 ? -6.465 -17.625 5.691 1 45.09 301 THR A CA 1
ATOM 2335 C C . THR A 1 301 ? -7.141 -19 5.766 1 45.09 301 THR A C 1
ATOM 2337 O O . THR A 1 301 ? -6.547 -19.953 6.25 1 45.09 301 THR A O 1
ATOM 2340 N N . SER A 1 302 ? -8.391 -19.125 6.078 1 40.72 302 SER A N 1
ATOM 2341 C CA . SER A 1 302 ? -9.047 -20.438 5.973 1 40.72 302 SER A CA 1
ATOM 2342 C C . SER A 1 302 ? -8.961 -20.984 4.551 1 40.72 302 SER A C 1
ATOM 2344 O O . SER A 1 302 ? -8.688 -20.234 3.607 1 40.72 302 SER A O 1
ATOM 2346 N N . HIS A 1 303 ? -9.406 -22.297 4.336 1 42.84 303 HIS A N 1
ATOM 2347 C CA . HIS A 1 303 ? -9.32 -23.359 3.326 1 42.84 303 HIS A CA 1
ATOM 2348 C C . HIS A 1 303 ? -9.766 -22.844 1.961 1 42.84 303 HIS A C 1
ATOM 2350 O O . HIS A 1 303 ? -9.242 -23.266 0.931 1 42.84 303 HIS A O 1
ATOM 2356 N N . GLY A 1 304 ? -11.094 -22.438 1.712 1 45.09 304 GLY A N 1
ATOM 2357 C CA . GLY A 1 304 ? -11.586 -22.297 0.352 1 45.09 304 GLY A CA 1
ATOM 2358 C C . GLY A 1 304 ? -10.977 -21.109 -0.383 1 45.09 304 GLY A C 1
ATOM 2359 O O . GLY A 1 304 ? -10.031 -20.5 0.103 1 45.09 304 GLY A O 1
ATOM 2360 N N . SER A 1 305 ? -11.289 -20.797 -1.725 1 54 305 SER A N 1
ATOM 2361 C CA . SER A 1 305 ? -10.586 -19.766 -2.469 1 54 305 SER A CA 1
ATOM 2362 C C . SER A 1 305 ? -10.445 -18.5 -1.643 1 54 305 SER A C 1
ATOM 2364 O O . SER A 1 305 ? -9.648 -17.609 -1.983 1 54 305 SER A O 1
ATOM 2366 N N . GLY A 1 306 ? -10.945 -18.469 -0.364 1 61.62 306 GLY A N 1
ATOM 2367 C CA . GLY A 1 306 ? -11.055 -17.531 0.745 1 61.62 306 GLY A CA 1
ATOM 2368 C C . GLY A 1 306 ? -10.867 -16.094 0.324 1 61.62 306 GLY A C 1
ATOM 2369 O O . GLY A 1 306 ? -10.859 -15.188 1.166 1 61.62 306 GLY A O 1
ATOM 2370 N N . VAL A 1 307 ? -10.984 -15.875 -1.114 1 72.81 307 VAL A N 1
ATOM 2371 C CA . VAL A 1 307 ? -10.633 -14.523 -1.526 1 72.81 307 VAL A CA 1
ATOM 2372 C C . VAL A 1 307 ? -11.898 -13.688 -1.719 1 72.81 307 VAL A C 1
ATOM 2374 O O . VAL A 1 307 ? -11.859 -12.461 -1.623 1 72.81 307 VAL A O 1
ATOM 2377 N N . GLY A 1 308 ? -13.062 -14.383 -1.911 1 78 308 GLY A N 1
ATOM 2378 C CA . GLY A 1 308 ? -14.281 -13.688 -2.285 1 78 308 GLY A CA 1
ATOM 2379 C C . GLY A 1 308 ? -14.695 -12.625 -1.281 1 78 308 GLY A C 1
ATOM 2380 O O . GLY A 1 308 ? -15.078 -11.516 -1.661 1 78 308 GLY A O 1
ATOM 2381 N N . LEU A 1 309 ? -14.578 -12.977 -0.067 1 82.56 309 LEU A N 1
ATOM 2382 C CA . LEU A 1 309 ? -14.961 -12.047 0.985 1 82.56 309 LEU A CA 1
ATOM 2383 C C . LEU A 1 309 ? -14.062 -10.812 0.973 1 82.56 309 LEU A C 1
ATOM 2385 O O . LEU A 1 309 ? -14.539 -9.695 1.183 1 82.56 309 LEU A O 1
ATOM 2389 N N . PHE A 1 310 ? -12.891 -11.023 0.598 1 78.5 310 PHE A N 1
ATOM 2390 C CA . PHE A 1 310 ? -11.945 -9.914 0.57 1 78.5 310 PHE A CA 1
ATOM 2391 C C . PHE A 1 310 ? -12.172 -9.039 -0.656 1 78.5 310 PHE A C 1
ATOM 2393 O O . PHE A 1 310 ? -12.047 -7.812 -0.58 1 78.5 310 PHE A O 1
ATOM 2400 N N . VAL A 1 311 ? -12.477 -9.75 -1.707 1 82.38 311 VAL A N 1
ATOM 2401 C CA . VAL A 1 311 ? -12.789 -8.984 -2.91 1 82.38 311 VAL A CA 1
ATOM 2402 C C . VAL A 1 311 ? -13.969 -8.055 -2.641 1 82.38 311 VAL A C 1
ATOM 2404 O O . VAL A 1 311 ? -13.914 -6.867 -2.961 1 82.38 311 VAL A O 1
ATOM 2407 N N . MET A 1 312 ? -15 -8.586 -1.992 1 89.06 312 MET A N 1
ATOM 2408 C CA . MET A 1 312 ? -16.172 -7.785 -1.68 1 89.06 312 MET A CA 1
ATOM 2409 C C . MET A 1 312 ? -15.812 -6.59 -0.805 1 89.06 312 MET A C 1
ATOM 2411 O O . MET A 1 312 ? -16.172 -5.453 -1.111 1 89.06 312 MET A O 1
ATOM 2415 N N . LYS A 1 313 ? -15.125 -6.93 0.148 1 84.81 313 LYS A N 1
ATOM 2416 C CA . LYS A 1 313 ? -14.766 -5.902 1.117 1 84.81 313 LYS A CA 1
ATOM 2417 C C . LYS A 1 313 ? -13.961 -4.785 0.459 1 84.81 313 LYS A C 1
ATOM 2419 O O . LYS A 1 313 ? -14.305 -3.607 0.585 1 84.81 313 LYS A O 1
ATOM 2424 N N . TRP A 1 314 ? -13 -5.113 -0.283 1 81 314 TRP A N 1
ATOM 2425 C CA . TRP A 1 314 ? -12.102 -4.117 -0.861 1 81 314 TRP A CA 1
ATOM 2426 C C . TRP A 1 314 ? -12.805 -3.338 -1.971 1 81 314 TRP A C 1
ATOM 2428 O O . TRP A 1 314 ? -12.57 -2.139 -2.139 1 81 314 TRP A O 1
ATOM 2438 N N . CYS A 1 315 ? -13.578 -4.027 -2.732 1 84.75 315 CYS A N 1
ATOM 2439 C CA . CYS A 1 315 ? -14.359 -3.332 -3.754 1 84.75 315 CYS A CA 1
ATOM 2440 C C . CYS A 1 315 ? -15.273 -2.285 -3.125 1 84.75 315 CYS A C 1
ATOM 2442 O O . CYS A 1 315 ? -15.289 -1.132 -3.559 1 84.75 315 CYS A O 1
ATOM 2444 N N . ILE A 1 316 ? -15.922 -2.652 -2.076 1 89.5 316 ILE A N 1
ATOM 2445 C CA . ILE A 1 316 ? -16.875 -1.752 -1.435 1 89.5 316 ILE A CA 1
ATOM 2446 C C . ILE A 1 316 ? -16.125 -0.608 -0.756 1 89.5 316 ILE A C 1
ATOM 2448 O O . ILE A 1 316 ? -16.547 0.547 -0.823 1 89.5 316 ILE A O 1
ATOM 2452 N N . GLU A 1 317 ? -15.031 -0.948 -0.166 1 84.12 317 GLU A N 1
ATOM 2453 C CA . GLU A 1 317 ? -14.227 0.087 0.477 1 84.12 317 GLU A CA 1
ATOM 2454 C C . GLU A 1 317 ? -13.664 1.067 -0.55 1 84.12 317 GLU A C 1
ATOM 2456 O O . GLU A 1 317 ? -13.547 2.262 -0.273 1 84.12 317 GLU A O 1
ATOM 2461 N N . SER A 1 318 ? -13.32 0.572 -1.703 1 80.69 318 SER A N 1
ATOM 2462 C CA . SER A 1 318 ? -12.789 1.437 -2.756 1 80.69 318 SER A CA 1
ATOM 2463 C C . SER A 1 318 ? -13.852 2.422 -3.242 1 80.69 318 SER A C 1
ATOM 2465 O O . SER A 1 318 ? -13.523 3.461 -3.814 1 80.69 318 SER A O 1
ATOM 2467 N N . LEU A 1 319 ? -15.102 2.098 -2.947 1 86.44 319 LEU A N 1
ATOM 2468 C CA . LEU A 1 319 ? -16.219 2.959 -3.344 1 86.44 319 LEU A CA 1
ATOM 2469 C C . LEU A 1 319 ? -16.609 3.898 -2.209 1 86.44 319 LEU A C 1
ATOM 2471 O O . LEU A 1 319 ? -17.625 4.586 -2.289 1 86.44 319 LEU A O 1
ATOM 2475 N N . GLY A 1 320 ? -15.797 3.828 -1.188 1 85.19 320 GLY A N 1
ATOM 2476 C CA . GLY A 1 320 ? -16.078 4.672 -0.039 1 85.19 320 GLY A CA 1
ATOM 2477 C C . GLY A 1 320 ? -17.156 4.102 0.865 1 85.19 320 GLY A C 1
ATOM 2478 O O . GLY A 1 320 ? -17.781 4.836 1.629 1 85.19 320 GLY A O 1
ATOM 2479 N N . GLY A 1 321 ? -17.406 2.832 0.704 1 89.94 321 GLY A N 1
ATOM 2480 C CA . GLY A 1 321 ? -18.453 2.195 1.486 1 89.94 321 GLY A CA 1
ATOM 2481 C C . GLY A 1 321 ? -17.922 1.229 2.525 1 89.94 321 GLY A C 1
ATOM 2482 O O . GLY A 1 321 ? -16.75 1.309 2.912 1 89.94 321 GLY A O 1
ATOM 2483 N N . GLU A 1 322 ? -18.812 0.515 3.09 1 89.69 322 GLU A N 1
ATOM 2484 C CA . GLU A 1 322 ? -18.438 -0.51 4.062 1 89.69 322 GLU A CA 1
ATOM 2485 C C . GLU A 1 322 ? -19.297 -1.76 3.902 1 89.69 322 GLU A C 1
ATOM 2487 O O . GLU A 1 322 ? -20.406 -1.689 3.387 1 89.69 322 GLU A O 1
ATOM 2492 N N . LEU A 1 323 ? -18.672 -2.854 4.273 1 90.62 323 LEU A N 1
ATOM 2493 C CA . LEU A 1 323 ? -19.281 -4.18 4.199 1 90.62 323 LEU A CA 1
ATOM 2494 C C . LEU A 1 323 ? -19.562 -4.723 5.594 1 90.62 323 LEU A C 1
ATOM 2496 O O . LEU A 1 323 ? -18.75 -4.594 6.504 1 90.62 323 LEU A O 1
ATOM 2500 N N . LYS A 1 324 ? -20.75 -5.199 5.801 1 88.56 324 LYS A N 1
ATOM 2501 C CA . LYS A 1 324 ? -21.125 -5.895 7.027 1 88.56 324 LYS A CA 1
ATOM 2502 C C . LYS A 1 324 ? -21.812 -7.219 6.715 1 88.56 324 LYS A C 1
ATOM 2504 O O . LYS A 1 324 ? -22.688 -7.281 5.836 1 88.56 324 LYS A O 1
ATOM 2509 N N . ILE A 1 325 ? -21.344 -8.242 7.363 1 91.06 325 ILE A N 1
ATOM 2510 C CA . ILE A 1 325 ? -21.953 -9.555 7.199 1 91.06 325 ILE A CA 1
ATOM 2511 C C . ILE A 1 325 ? -22.547 -10.016 8.531 1 91.06 325 ILE A C 1
ATOM 2513 O O . ILE A 1 325 ? -21.859 -10 9.555 1 91.06 325 ILE A O 1
ATOM 2517 N N . VAL A 1 326 ? -23.766 -10.312 8.531 1 89.88 326 VAL A N 1
ATOM 2518 C CA . VAL A 1 326 ? -24.406 -10.812 9.742 1 89.88 326 VAL A CA 1
ATOM 2519 C C . VAL A 1 326 ? -25.109 -12.133 9.445 1 89.88 326 VAL A C 1
ATOM 2521 O O . VAL A 1 326 ? -25.406 -12.445 8.281 1 89.88 326 VAL A O 1
ATOM 2524 N N . ARG A 1 327 ? -25.297 -12.859 10.492 1 89.75 327 ARG A N 1
ATOM 2525 C CA . ARG A 1 327 ? -26.047 -14.109 10.359 1 89.75 327 ARG A CA 1
ATOM 2526 C C . ARG A 1 327 ? -27.531 -13.844 10.148 1 89.75 327 ARG A C 1
ATOM 2528 O O . ARG A 1 327 ? -28.094 -12.938 10.758 1 89.75 327 ARG A O 1
ATOM 2535 N N . ASN A 1 328 ? -27.984 -14.57 9.219 1 84.44 328 ASN A N 1
ATOM 2536 C CA . ASN A 1 328 ? -29.422 -14.508 8.977 1 84.44 328 ASN A CA 1
ATOM 2537 C C . ASN A 1 328 ? -30.188 -15.492 9.859 1 84.44 328 ASN A C 1
ATOM 2539 O O . ASN A 1 328 ? -29.625 -16.469 10.328 1 84.44 328 ASN A O 1
ATOM 2543 N N . ARG A 1 329 ? -31.422 -15.18 10.305 1 80.19 329 ARG A N 1
ATOM 2544 C CA . ARG A 1 329 ? -32.281 -16.078 11.055 1 80.19 329 ARG A CA 1
ATOM 2545 C C . ARG A 1 329 ? -33.406 -16.625 10.18 1 80.19 329 ARG A C 1
ATOM 2547 O O . ARG A 1 329 ? -34 -15.891 9.398 1 80.19 329 ARG A O 1
ATOM 2554 N N . PRO A 1 330 ? -33.688 -17.891 10.281 1 77.06 330 PRO A N 1
ATOM 2555 C CA . PRO A 1 330 ? -33.062 -18.938 11.109 1 77.06 330 PRO A CA 1
ATOM 2556 C C . PRO A 1 330 ? -31.75 -19.469 10.523 1 77.06 330 PRO A C 1
ATOM 2558 O O . PRO A 1 330 ? -30.953 -20.078 11.234 1 77.06 330 PRO A O 1
ATOM 2561 N N . ARG A 1 331 ? -31.672 -19.312 9.148 1 83.94 331 ARG A N 1
ATOM 2562 C CA . ARG A 1 331 ? -30.469 -19.812 8.484 1 83.94 331 ARG A CA 1
ATOM 2563 C C . ARG A 1 331 ? -30 -18.844 7.398 1 83.94 331 ARG A C 1
ATOM 2565 O O . ARG A 1 331 ? -30.812 -18.172 6.773 1 83.94 331 ARG A O 1
ATOM 2572 N N . GLY A 1 332 ? -28.766 -18.812 7.254 1 92.56 332 GLY A N 1
ATOM 2573 C CA . GLY A 1 332 ? -28.234 -18.047 6.133 1 92.56 332 GLY A CA 1
ATOM 2574 C C . GLY A 1 332 ? -27.391 -16.859 6.562 1 92.56 332 GLY A C 1
ATOM 2575 O O . GLY A 1 332 ? -26.984 -16.766 7.727 1 92.56 332 GLY A O 1
ATOM 2576 N N . ASN A 1 333 ? -26.969 -16.031 5.621 1 94.62 333 ASN A N 1
ATOM 2577 C CA . ASN A 1 333 ? -26.141 -14.836 5.785 1 94.62 333 ASN A CA 1
ATOM 2578 C C . ASN A 1 333 ? -26.781 -13.617 5.125 1 94.62 333 ASN A C 1
ATOM 2580 O O . ASN A 1 333 ? -27.5 -13.75 4.125 1 94.62 333 ASN A O 1
ATOM 2584 N N . VAL A 1 334 ? -26.594 -12.508 5.754 1 95.94 334 VAL A N 1
ATOM 2585 C CA . VAL A 1 334 ? -26.969 -11.242 5.133 1 95.94 334 VAL A CA 1
ATOM 2586 C C . VAL A 1 334 ? -25.719 -10.383 4.918 1 95.94 334 VAL A C 1
ATOM 2588 O O . VAL A 1 334 ? -25.016 -10.039 5.875 1 95.94 334 VAL A O 1
ATOM 2591 N N . VAL A 1 335 ? -25.469 -10.109 3.703 1 95.38 335 VAL A N 1
ATOM 2592 C CA . VAL A 1 335 ? -24.359 -9.227 3.332 1 95.38 335 VAL A CA 1
ATOM 2593 C C . VAL A 1 335 ? -24.891 -7.812 3.094 1 95.38 335 VAL A C 1
ATOM 2595 O O . VAL A 1 335 ? -25.781 -7.605 2.262 1 95.38 335 VAL A O 1
ATOM 2598 N N . HIS A 1 336 ? -24.375 -6.871 3.811 1 94.56 336 HIS A N 1
ATOM 2599 C CA . HIS A 1 336 ? -24.75 -5.469 3.658 1 94.56 336 HIS A CA 1
ATOM 2600 C C . HIS A 1 336 ? -23.641 -4.668 2.986 1 94.56 336 HIS A C 1
ATOM 2602 O O . HIS A 1 336 ? -22.5 -4.648 3.467 1 94.56 336 HIS A O 1
ATOM 2608 N N . PHE A 1 337 ? -23.984 -4.078 1.855 1 94.88 337 PHE A N 1
ATOM 2609 C CA . PHE A 1 337 ? -23.141 -3.033 1.281 1 94.88 337 PHE A CA 1
ATOM 2610 C C . PHE A 1 337 ? -23.703 -1.651 1.61 1 94.88 337 PHE A C 1
ATOM 2612 O O . PHE A 1 337 ? -24.844 -1.346 1.296 1 94.88 337 PHE A O 1
ATOM 2619 N N . TYR A 1 338 ? -22.953 -0.862 2.283 1 92.88 338 TYR A N 1
ATOM 2620 C CA . TYR A 1 338 ? -23.281 0.543 2.484 1 92.88 338 TYR A CA 1
ATOM 2621 C C . TYR A 1 338 ? -22.422 1.441 1.607 1 92.88 338 TYR A C 1
ATOM 2623 O O . TYR A 1 338 ? -21.188 1.375 1.659 1 92.88 338 TYR A O 1
ATOM 2631 N N . LEU A 1 339 ? -23.094 2.252 0.779 1 93.38 339 LEU A N 1
ATOM 2632 C CA . LEU A 1 339 ? -22.359 3.068 -0.191 1 93.38 339 LEU A CA 1
ATOM 2633 C C . LEU A 1 339 ? -22.828 4.52 -0.133 1 93.38 339 LEU A C 1
ATOM 2635 O O . LEU A 1 339 ? -23.984 4.793 0.234 1 93.38 339 LEU A O 1
ATOM 2639 N N . PRO A 1 340 ? -21.953 5.477 -0.45 1 92.56 340 PRO A N 1
ATOM 2640 C CA . PRO A 1 340 ? -22.406 6.871 -0.557 1 92.56 340 PRO A CA 1
ATOM 2641 C C . PRO A 1 340 ? -23.453 7.074 -1.651 1 92.56 340 PRO A C 1
ATOM 2643 O O . PRO A 1 340 ? -23.234 6.684 -2.801 1 92.56 340 PRO A O 1
ATOM 2646 N N . PRO A 1 341 ? -24.516 7.664 -1.258 1 93 341 PRO A N 1
ATOM 2647 C CA . PRO A 1 341 ? -25.547 7.934 -2.262 1 93 341 PRO A CA 1
ATOM 2648 C C . PRO A 1 341 ? -25.172 9.055 -3.221 1 93 341 PRO A C 1
ATOM 2650 O O . PRO A 1 341 ? -24.312 9.883 -2.895 1 93 341 PRO A O 1
ATOM 2653 N N . LYS A 1 342 ? -25.688 8.938 -4.43 1 92.94 342 LYS A N 1
ATOM 2654 C CA . LYS A 1 342 ? -25.5 10.008 -5.406 1 92.94 342 LYS A CA 1
ATOM 2655 C C . LYS A 1 342 ? -26.844 10.617 -5.805 1 92.94 342 LYS A C 1
ATOM 2657 O O . LYS A 1 342 ? -27.891 9.992 -5.637 1 92.94 342 LYS A O 1
ATOM 2662 N N . GLU A 1 343 ? -26.703 11.828 -6.172 1 91.5 343 GLU A N 1
ATOM 2663 C CA . GLU A 1 343 ? -27.891 12.469 -6.719 1 91.5 343 GLU A CA 1
ATOM 2664 C C . GLU A 1 343 ? -28.188 11.969 -8.133 1 91.5 343 GLU A C 1
ATOM 2666 O O . GLU A 1 343 ? -27.266 11.648 -8.891 1 91.5 343 GLU A O 1
ATOM 2671 N N . PRO A 1 344 ? -29.469 11.828 -8.375 1 91.19 344 PRO A N 1
ATOM 2672 C CA . PRO A 1 344 ? -29.812 11.445 -9.742 1 91.19 344 PRO A CA 1
ATOM 2673 C C . PRO A 1 344 ? -29.266 12.414 -10.789 1 91.19 344 PRO A C 1
ATOM 2675 O O . PRO A 1 344 ? -29.203 13.625 -10.539 1 91.19 344 PRO A O 1
ATOM 2678 N N . PRO A 1 345 ? -28.672 11.891 -11.922 1 82.88 345 PRO A N 1
ATOM 2679 C CA . PRO A 1 345 ? -28.172 12.797 -12.961 1 82.88 345 PRO A CA 1
ATOM 2680 C C . PRO A 1 345 ? -29.281 13.656 -13.562 1 82.88 345 PRO A C 1
ATOM 2682 O O . PRO A 1 345 ? -30.453 13.266 -13.555 1 82.88 345 PRO A O 1
ATOM 2685 N N . MET B 1 1 ? -13.914 30.812 36.125 1 28.02 1 MET B N 1
ATOM 2686 C CA . MET B 1 1 ? -13.023 31.578 35.219 1 28.02 1 MET B CA 1
ATOM 2687 C C . MET B 1 1 ? -13.367 31.328 33.781 1 28.02 1 MET B C 1
ATOM 2689 O O . MET B 1 1 ? -13.469 30.172 33.344 1 28.02 1 MET B O 1
ATOM 2693 N N . THR B 1 2 ? -14.047 32.219 33.125 1 34.06 2 THR B N 1
ATOM 2694 C CA . THR B 1 2 ? -14.539 32.219 31.75 1 34.06 2 THR B CA 1
ATOM 2695 C C . THR B 1 2 ? -13.414 31.875 30.766 1 34.06 2 THR B C 1
ATOM 2697 O O . THR B 1 2 ? -12.352 32.5 30.797 1 34.06 2 THR B O 1
ATOM 2700 N N . PHE B 1 3 ? -13.219 30.562 30.5 1 39.62 3 PHE B N 1
ATOM 2701 C CA . PHE B 1 3 ? -12.242 30.203 29.484 1 39.62 3 PHE B CA 1
ATOM 2702 C C . PHE B 1 3 ? -12.281 31.219 28.328 1 39.62 3 PHE B C 1
ATOM 2704 O O . PHE B 1 3 ? -13.25 31.266 27.562 1 39.62 3 PHE B O 1
ATOM 2711 N N . ASN B 1 4 ? -11.797 32.438 28.484 1 44.38 4 ASN B N 1
ATOM 2712 C CA . ASN B 1 4 ? -11.617 33.406 27.406 1 44.38 4 ASN B CA 1
ATOM 2713 C C . ASN B 1 4 ? -10.688 32.875 26.328 1 44.38 4 ASN B C 1
ATOM 2715 O O . ASN B 1 4 ? -9.492 33.188 26.297 1 44.38 4 ASN B O 1
ATOM 2719 N N . ALA B 1 5 ? -10.641 31.625 26.062 1 51 5 ALA B N 1
ATOM 2720 C CA . ALA B 1 5 ? -9.727 30.859 25.203 1 51 5 ALA B CA 1
ATOM 2721 C C . ALA B 1 5 ? -9.828 31.328 23.75 1 51 5 ALA B C 1
ATOM 2723 O O . ALA B 1 5 ? -10.906 31.672 23.281 1 51 5 ALA B O 1
ATOM 2724 N N . SER B 1 6 ? -8.789 31.812 23.312 1 59.34 6 SER B N 1
ATOM 2725 C CA . SER B 1 6 ? -8.781 31.984 21.875 1 59.34 6 SER B CA 1
ATOM 2726 C C . SER B 1 6 ? -9.422 30.797 21.172 1 59.34 6 SER B C 1
ATOM 2728 O O . SER B 1 6 ? -9.078 29.641 21.453 1 59.34 6 SER B O 1
ATOM 2730 N N . ARG B 1 7 ? -10.695 30.984 20.609 1 73.62 7 ARG B N 1
ATOM 2731 C CA . ARG B 1 7 ? -11.609 29.984 20.047 1 73.62 7 ARG B CA 1
ATOM 2732 C C . ARG B 1 7 ? -11.336 29.781 18.562 1 73.62 7 ARG B C 1
ATOM 2734 O O . ARG B 1 7 ? -11.977 28.938 17.922 1 73.62 7 ARG B O 1
ATOM 2741 N N . THR B 1 8 ? -10.18 30.562 18.172 1 85.31 8 THR B N 1
ATOM 2742 C CA . THR B 1 8 ? -10.023 30.484 16.734 1 85.31 8 THR B CA 1
ATOM 2743 C C . THR B 1 8 ? -8.609 30.031 16.359 1 85.31 8 THR B C 1
ATOM 2745 O O . THR B 1 8 ? -7.641 30.422 17.031 1 85.31 8 THR B O 1
ATOM 2748 N N . LEU B 1 9 ? -8.531 29.281 15.391 1 88.38 9 LEU B N 1
ATOM 2749 C CA . LEU B 1 9 ? -7.25 28.844 14.852 1 88.38 9 LEU B CA 1
ATOM 2750 C C . LEU B 1 9 ? -6.539 30 14.148 1 88.38 9 LEU B C 1
ATOM 2752 O O . LEU B 1 9 ? -7.172 30.766 13.43 1 88.38 9 LEU B O 1
ATOM 2756 N N . PRO B 1 10 ? -5.273 30.156 14.43 1 85.56 10 PRO B N 1
ATOM 2757 C CA . PRO B 1 10 ? -4.527 31.125 13.625 1 85.56 10 PRO B CA 1
ATOM 2758 C C . PRO B 1 10 ? -4.648 30.859 12.125 1 85.56 10 PRO B C 1
ATOM 2760 O O . PRO B 1 10 ? -4.73 29.703 11.703 1 85.56 10 PRO B O 1
ATOM 2763 N N . PRO B 1 11 ? -4.586 31.859 11.32 1 84.06 11 PRO B N 1
ATOM 2764 C CA . PRO B 1 11 ? -4.863 31.75 9.883 1 84.06 11 PRO B CA 1
ATOM 2765 C C . PRO B 1 11 ? -3.854 30.875 9.156 1 84.06 11 PRO B C 1
ATOM 2767 O O . PRO B 1 11 ? -4.168 30.297 8.109 1 84.06 11 PRO B O 1
ATOM 2770 N N . TYR B 1 12 ? -2.686 30.766 9.688 1 82.31 12 TYR B N 1
ATOM 2771 C CA . TYR B 1 12 ? -1.658 30.031 8.961 1 82.31 12 TYR B CA 1
ATOM 2772 C C . TYR B 1 12 ? -1.993 28.547 8.906 1 82.31 12 TYR B C 1
ATOM 2774 O O . TYR B 1 12 ? -1.469 27.812 8.062 1 82.31 12 TYR B O 1
ATOM 2782 N N . PHE B 1 13 ? -2.891 28.094 9.75 1 87.31 13 PHE B N 1
ATOM 2783 C CA . PHE B 1 13 ? -3.295 26.688 9.719 1 87.31 13 PHE B CA 1
ATOM 2784 C C . PHE B 1 13 ? -4.062 26.375 8.438 1 87.31 13 PHE B C 1
ATOM 2786 O O . PHE B 1 13 ? -4.145 25.219 8.031 1 87.31 13 PHE B O 1
ATOM 2793 N N . ASP B 1 14 ? -4.555 27.391 7.777 1 88.25 14 ASP B N 1
ATOM 2794 C CA . ASP B 1 14 ? -5.328 27.188 6.559 1 88.25 14 ASP B CA 1
ATOM 2795 C C . ASP B 1 14 ? -4.414 26.875 5.371 1 88.25 14 ASP B C 1
ATOM 2797 O O . ASP B 1 14 ? -4.883 26.438 4.32 1 88.25 14 ASP B O 1
ATOM 2801 N N . SER B 1 15 ? -3.125 27.047 5.59 1 86.19 15 SER B N 1
ATOM 2802 C CA . SER B 1 15 ? -2.182 26.766 4.512 1 86.19 15 SER B CA 1
ATOM 2803 C C . SER B 1 15 ? -1.68 25.328 4.57 1 86.19 15 SER B C 1
ATOM 2805 O O . SER B 1 15 ? -0.988 24.875 3.66 1 86.19 15 SER B O 1
ATOM 2807 N N . LEU B 1 16 ? -2.057 24.641 5.617 1 90.06 16 LEU B N 1
ATOM 2808 C CA . LEU B 1 16 ? -1.608 23.266 5.793 1 90.06 16 LEU B CA 1
ATOM 2809 C C . LEU B 1 16 ? -2.484 22.297 5 1 90.06 16 LEU B C 1
ATOM 2811 O O . LEU B 1 16 ? -3.648 22.594 4.723 1 90.06 16 LEU B O 1
ATOM 2815 N N . GLU B 1 17 ? -1.91 21.156 4.66 1 91.06 17 GLU B N 1
ATOM 2816 C CA . GLU B 1 17 ? -2.637 20.125 3.922 1 91.06 17 GLU B CA 1
ATOM 2817 C C . GLU B 1 17 ? -3.254 19.109 4.867 1 91.06 17 GLU B C 1
ATOM 2819 O O . GLU B 1 17 ? -4.035 18.25 4.441 1 91.06 17 GLU B O 1
ATOM 2824 N N . VAL B 1 18 ? -2.883 19.219 6.07 1 92.31 18 VAL B N 1
ATOM 2825 C CA . VAL B 1 18 ? -3.514 18.375 7.082 1 92.31 18 VAL B CA 1
ATOM 2826 C C . VAL B 1 18 ? -4.699 19.125 7.699 1 92.31 18 VAL B C 1
ATOM 2828 O O . VAL B 1 18 ? -4.734 20.344 7.715 1 92.31 18 VAL B O 1
ATOM 2831 N N . GLY B 1 19 ? -5.629 18.328 8.086 1 95.25 19 GLY B N 1
ATOM 2832 C CA . GLY B 1 19 ? -6.715 18.922 8.859 1 95.25 19 GLY B CA 1
ATOM 2833 C C . GLY B 1 19 ? -6.324 19.266 10.281 1 95.25 19 GLY B C 1
ATOM 2834 O O . GLY B 1 19 ? -5.582 18.516 10.922 1 95.25 19 GLY B O 1
ATOM 2835 N N . VAL B 1 20 ? -6.77 20.406 10.727 1 95.19 20 VAL B N 1
ATOM 2836 C CA . VAL B 1 20 ? -6.492 20.844 12.094 1 95.19 20 VAL B CA 1
ATOM 2837 C C . VAL B 1 20 ? -7.797 21.234 12.781 1 95.19 20 VAL B C 1
ATOM 2839 O O . VAL B 1 20 ? -8.625 21.938 12.195 1 95.19 20 VAL B O 1
ATOM 2842 N N . LEU B 1 21 ? -7.941 20.75 14.016 1 94.75 21 LEU B N 1
ATOM 2843 C CA . LEU B 1 21 ? -9.109 21.109 14.812 1 94.75 21 LEU B CA 1
ATOM 2844 C C . LEU B 1 21 ? -8.695 21.516 16.219 1 94.75 21 LEU B C 1
ATOM 2846 O O . LEU B 1 21 ? -7.672 21.047 16.734 1 94.75 21 LEU B O 1
ATOM 2850 N N . LEU B 1 22 ? -9.422 22.453 16.797 1 94.81 22 LEU B N 1
ATOM 2851 C CA . LEU B 1 22 ? -9.242 22.859 18.188 1 94.81 22 LEU B CA 1
ATOM 2852 C C . LEU B 1 22 ? -10.391 22.359 19.062 1 94.81 22 LEU B C 1
ATOM 2854 O O . LEU B 1 22 ? -11.555 22.484 18.688 1 94.81 22 LEU B O 1
ATOM 2858 N N . HIS B 1 23 ? -10.008 21.703 20.125 1 94.94 23 HIS B N 1
ATOM 2859 C CA . HIS B 1 23 ? -11.008 21.219 21.062 1 94.94 23 HIS B CA 1
ATOM 2860 C C . HIS B 1 23 ? -10.891 21.938 22.406 1 94.94 23 HIS B C 1
ATOM 2862 O O . HIS B 1 23 ? -9.789 22.281 22.844 1 94.94 23 HIS B O 1
ATOM 2868 N N . HIS B 1 24 ? -12.07 22.156 23.031 1 93.56 24 HIS B N 1
ATOM 2869 C CA . HIS B 1 24 ? -12.078 22.562 24.438 1 93.56 24 HIS B CA 1
ATOM 2870 C C . HIS B 1 24 ? -11.484 21.484 25.328 1 93.56 24 HIS B C 1
ATOM 2872 O O . HIS B 1 24 ? -11.859 20.312 25.234 1 93.56 24 HIS B O 1
ATOM 2878 N N . PRO B 1 25 ? -10.602 21.766 26.156 1 91.88 25 PRO B N 1
ATOM 2879 C CA . PRO B 1 25 ? -9.859 20.766 26.906 1 91.88 25 PRO B CA 1
ATOM 2880 C C . PRO B 1 25 ? -10.742 19.984 27.875 1 91.88 25 PRO B C 1
ATOM 2882 O O . PRO B 1 25 ? -10.461 18.812 28.156 1 91.88 25 PRO B O 1
ATOM 2885 N N . GLU B 1 26 ? -11.766 20.547 28.438 1 89.38 26 GLU B N 1
ATOM 2886 C CA . GLU B 1 26 ? -12.594 19.891 29.438 1 89.38 26 GLU B CA 1
ATOM 2887 C C . GLU B 1 26 ? -13.797 19.203 28.797 1 89.38 26 GLU B C 1
ATOM 2889 O O . GLU B 1 26 ? -14.047 18.031 29.031 1 89.38 26 GLU B O 1
ATOM 2894 N N . THR B 1 27 ? -14.469 19.891 27.891 1 90.31 27 THR B N 1
ATOM 2895 C CA . THR B 1 27 ? -15.719 19.375 27.344 1 90.31 27 THR B CA 1
ATOM 2896 C C . THR B 1 27 ? -15.477 18.578 26.078 1 90.31 27 THR B C 1
ATOM 2898 O O . THR B 1 27 ? -16.328 17.797 25.656 1 90.31 27 THR B O 1
ATOM 2901 N N . GLY B 1 28 ? -14.336 18.906 25.453 1 91.19 28 GLY B N 1
ATOM 2902 C CA . GLY B 1 28 ? -14.039 18.234 24.203 1 91.19 28 GLY B CA 1
ATOM 2903 C C . GLY B 1 28 ? -14.742 18.859 23.016 1 91.19 28 GLY B C 1
ATOM 2904 O O . GLY B 1 28 ? -14.594 18.375 21.875 1 91.19 28 GLY B O 1
ATOM 2905 N N . ALA B 1 29 ? -15.445 19.922 23.25 1 92.31 29 ALA B N 1
ATOM 2906 C CA . ALA B 1 29 ? -16.203 20.578 22.172 1 92.31 29 ALA B CA 1
ATOM 2907 C C . ALA B 1 29 ? -15.266 21.125 21.094 1 92.31 29 ALA B C 1
ATOM 2909 O O . ALA B 1 29 ? -14.18 21.625 21.406 1 92.31 29 ALA B O 1
ATOM 2910 N N . VAL B 1 30 ? -15.75 20.969 19.875 1 93.75 30 VAL B N 1
ATOM 2911 C CA . VAL B 1 30 ? -15.008 21.547 18.766 1 93.75 30 VAL B CA 1
ATOM 2912 C C . VAL B 1 30 ? -15.055 23.078 18.828 1 93.75 30 VAL B C 1
ATOM 2914 O O . VAL B 1 30 ? -16.141 23.672 18.891 1 93.75 30 VAL B O 1
ATOM 2917 N N . LEU B 1 31 ? -13.922 23.688 18.859 1 94.19 31 LEU B N 1
ATOM 2918 C CA . LEU B 1 31 ? -13.844 25.141 18.938 1 94.19 31 LEU B CA 1
ATOM 2919 C C . LEU B 1 31 ? -13.672 25.75 17.547 1 94.19 31 LEU B C 1
ATOM 2921 O O . LEU B 1 31 ? -14.305 26.75 17.219 1 94.19 31 LEU B O 1
ATOM 2925 N N . ASP B 1 32 ? -12.797 25.234 16.797 1 94.56 32 ASP B N 1
ATOM 2926 C CA . ASP B 1 32 ? -12.484 25.734 15.461 1 94.56 32 ASP B CA 1
ATOM 2927 C C . ASP B 1 32 ? -11.805 24.641 14.625 1 94.56 32 ASP B C 1
ATOM 2929 O O . ASP B 1 32 ? -11.344 23.641 15.164 1 94.56 32 ASP B O 1
ATOM 2933 N N . ALA B 1 33 ? -11.852 24.781 13.312 1 95.31 33 ALA B N 1
ATOM 2934 C CA . ALA B 1 33 ? -11.195 23.891 12.359 1 95.31 33 ALA B CA 1
ATOM 2935 C C . ALA B 1 33 ? -10.68 24.656 11.148 1 95.31 33 ALA B C 1
ATOM 2937 O O . ALA B 1 33 ? -11.18 25.734 10.828 1 95.31 33 ALA B O 1
ATOM 2938 N N . ASN B 1 34 ? -9.633 24.172 10.586 1 94.38 34 ASN B N 1
ATOM 2939 C CA . ASN B 1 34 ? -9.148 24.859 9.391 1 94.38 34 ASN B CA 1
ATOM 2940 C C . ASN B 1 34 ? -9.906 24.406 8.148 1 94.38 34 ASN B C 1
ATOM 2942 O O . ASN B 1 34 ? -10.734 23.5 8.211 1 94.38 34 ASN B O 1
ATOM 2946 N N . HIS B 1 35 ? -9.664 25.016 7.051 1 93.81 35 HIS B N 1
ATOM 2947 C CA . HIS B 1 35 ? -10.375 24.766 5.801 1 93.81 35 HIS B CA 1
ATOM 2948 C C . HIS B 1 35 ? -10.141 23.344 5.301 1 93.81 35 HIS B C 1
ATOM 2950 O O . HIS B 1 35 ? -11.062 22.703 4.805 1 93.81 35 HIS B O 1
ATOM 2956 N N . ARG B 1 36 ? -8.953 22.828 5.496 1 93.75 36 ARG B N 1
ATOM 2957 C CA . ARG B 1 36 ? -8.625 21.5 5.016 1 93.75 36 ARG B CA 1
ATOM 2958 C C . ARG B 1 36 ? -9.477 20.438 5.707 1 93.75 36 ARG B C 1
ATOM 2960 O O . ARG B 1 36 ? -9.914 19.469 5.074 1 93.75 36 ARG B O 1
ATOM 2967 N N . LEU B 1 37 ? -9.688 20.609 6.961 1 95.56 37 LEU B N 1
ATOM 2968 C CA . LEU B 1 37 ? -10.523 19.656 7.688 1 95.56 37 LEU B CA 1
ATOM 2969 C C . LEU B 1 37 ? -11.953 19.672 7.164 1 95.56 37 LEU B C 1
ATOM 2971 O O . LEU B 1 37 ? -12.562 18.609 6.988 1 95.56 37 LEU B O 1
ATOM 2975 N N . GLU B 1 38 ? -12.445 20.922 6.93 1 95.94 38 GLU B N 1
ATOM 2976 C CA . GLU B 1 38 ? -13.789 21.047 6.375 1 95.94 38 GLU B CA 1
ATOM 2977 C C . GLU B 1 38 ? -13.906 20.328 5.035 1 95.94 38 GLU B C 1
ATOM 2979 O O . GLU B 1 38 ? -14.891 19.625 4.781 1 95.94 38 GLU B O 1
ATOM 2984 N N . GLU B 1 39 ? -12.914 20.469 4.277 1 95.12 39 GLU B N 1
ATOM 2985 C CA . GLU B 1 39 ? -12.898 19.797 2.977 1 95.12 39 GLU B CA 1
ATOM 2986 C C . GLU B 1 39 ? -12.812 18.281 3.127 1 95.12 39 GLU B C 1
ATOM 2988 O O . GLU B 1 39 ? -13.508 17.547 2.432 1 95.12 39 GLU B O 1
ATOM 2993 N N . MET B 1 40 ? -12 17.859 4.051 1 94.12 40 MET B N 1
ATOM 2994 C CA . MET B 1 40 ? -11.773 16.438 4.266 1 94.12 40 MET B CA 1
ATOM 2995 C C . MET B 1 40 ? -13.031 15.75 4.77 1 94.12 40 MET B C 1
ATOM 2997 O O . MET B 1 40 ? -13.422 14.703 4.254 1 94.12 40 MET B O 1
ATOM 3001 N N . TYR B 1 41 ? -13.711 16.359 5.742 1 94.31 41 TYR B N 1
ATOM 3002 C CA . TYR B 1 41 ? -14.898 15.773 6.352 1 94.31 41 TYR B CA 1
ATOM 3003 C C . TYR B 1 41 ? -16.141 16.094 5.535 1 94.31 41 TYR B C 1
ATOM 3005 O O . TYR B 1 41 ? -17.141 15.375 5.602 1 94.31 41 TYR B O 1
ATOM 3013 N N . GLY B 1 42 ? -16.062 17.234 4.746 1 94.06 42 GLY B N 1
ATOM 3014 C CA . GLY B 1 42 ? -17.219 17.703 4.012 1 94.06 42 GLY B CA 1
ATOM 3015 C C . GLY B 1 42 ? -18.203 18.484 4.871 1 94.06 42 GLY B C 1
ATOM 3016 O O . GLY B 1 42 ? -19.344 18.734 4.461 1 94.06 42 GLY B O 1
ATOM 3017 N N . TYR B 1 43 ? -17.828 18.75 6.094 1 95.44 43 TYR B N 1
ATOM 3018 C CA . TYR B 1 43 ? -18.641 19.516 7.023 1 95.44 43 TYR B CA 1
ATOM 3019 C C . TYR B 1 43 ? -18.016 20.875 7.305 1 95.44 43 TYR B C 1
ATOM 3021 O O . TYR B 1 43 ? -16.797 21 7.371 1 95.44 43 TYR B O 1
ATOM 3029 N N . THR B 1 44 ? -18.906 21.891 7.484 1 94.94 44 THR B N 1
ATOM 3030 C CA . THR B 1 44 ? -18.406 23.172 7.973 1 94.94 44 THR B CA 1
ATOM 3031 C C . THR B 1 44 ? -18.062 23.094 9.461 1 94.94 44 THR B C 1
ATOM 3033 O O . THR B 1 44 ? -18.531 22.188 10.156 1 94.94 44 THR B O 1
ATOM 3036 N N . THR B 1 45 ? -17.266 24.047 9.891 1 94.5 45 THR B N 1
ATOM 3037 C CA . THR B 1 45 ? -16.906 24.094 11.305 1 94.5 45 THR B CA 1
ATOM 3038 C C . THR B 1 45 ? -18.172 24.219 12.172 1 94.5 45 THR B C 1
ATOM 3040 O O . THR B 1 45 ? -18.297 23.531 13.188 1 94.5 45 THR B O 1
ATOM 3043 N N . SER B 1 46 ? -19.062 25.031 11.742 1 94.5 46 SER B N 1
ATOM 3044 C CA . SER B 1 46 ? -20.312 25.219 12.477 1 94.5 46 SER B CA 1
ATOM 3045 C C . SER B 1 46 ? -21.094 23.922 12.594 1 94.5 46 SER B C 1
ATOM 3047 O O . SER B 1 46 ? -21.641 23.609 13.648 1 94.5 46 SER B O 1
ATOM 3049 N N . THR B 1 47 ? -21.109 23.094 11.531 1 94.38 47 THR B N 1
ATOM 3050 C CA . THR B 1 47 ? -21.797 21.797 11.547 1 94.38 47 THR B CA 1
ATOM 3051 C C . THR B 1 47 ? -21.109 20.828 12.492 1 94.38 47 THR B C 1
ATOM 3053 O O . THR B 1 47 ? -21.766 20.141 13.273 1 94.38 47 THR B O 1
ATOM 3056 N N . LEU B 1 48 ? -19.812 20.812 12.484 1 92.5 48 LEU B N 1
ATOM 3057 C CA . LEU B 1 48 ? -19.031 19.906 13.312 1 92.5 48 LEU B CA 1
ATOM 3058 C C . LEU B 1 48 ? -19.234 20.203 14.797 1 92.5 48 LEU B C 1
ATOM 3060 O O . LEU B 1 48 ? -19.203 19.297 15.633 1 92.5 48 LEU B O 1
ATOM 3064 N N . GLN B 1 49 ? -19.453 21.484 15.109 1 93 49 GLN B N 1
ATOM 3065 C CA . GLN B 1 49 ? -19.656 21.906 16.5 1 93 49 GLN B CA 1
ATOM 3066 C C . GLN B 1 49 ? -20.984 21.375 17.047 1 93 49 GLN B C 1
ATOM 3068 O O . GLN B 1 49 ? -21.156 21.297 18.266 1 93 49 GLN B O 1
ATOM 3073 N N . ASN B 1 50 ? -21.844 20.922 16.141 1 92.38 50 ASN B N 1
ATOM 3074 C CA . ASN B 1 50 ? -23.156 20.484 16.578 1 92.38 50 ASN B CA 1
ATOM 3075 C C . ASN B 1 50 ? -23.391 19 16.281 1 92.38 50 ASN B C 1
ATOM 3077 O O . ASN B 1 50 ? -24.484 18.484 16.516 1 92.38 50 ASN B O 1
ATOM 3081 N N . LEU B 1 51 ? -22.438 18.344 15.758 1 89.69 51 LEU B N 1
ATOM 3082 C CA . LEU B 1 51 ? -22.562 16.922 15.453 1 89.69 51 LEU B CA 1
ATOM 3083 C C . LEU B 1 51 ? -21.906 16.062 16.531 1 89.69 51 LEU B C 1
ATOM 3085 O O . LEU B 1 51 ? -20.859 16.453 17.078 1 89.69 51 LEU B O 1
ATOM 3089 N N . SER B 1 52 ? -22.547 14.906 16.797 1 87.19 52 SER B N 1
ATOM 3090 C CA . SER B 1 52 ? -21.875 13.922 17.641 1 87.19 52 SER B CA 1
ATOM 3091 C C . SER B 1 52 ? -20.828 13.133 16.844 1 87.19 52 SER B C 1
ATOM 3093 O O . SER B 1 52 ? -20.953 12.984 15.633 1 87.19 52 SER B O 1
ATOM 3095 N N . VAL B 1 53 ? -19.812 12.625 17.516 1 86.81 53 VAL B N 1
ATOM 3096 C CA . VAL B 1 53 ? -18.75 11.844 16.875 1 86.81 53 VAL B CA 1
ATOM 3097 C C . VAL B 1 53 ? -19.344 10.609 16.203 1 86.81 53 VAL B C 1
ATOM 3099 O O . VAL B 1 53 ? -18.891 10.195 15.141 1 86.81 53 VAL B O 1
ATOM 3102 N N . GLU B 1 54 ? -20.359 10.086 16.734 1 84.25 54 GLU B N 1
ATOM 3103 C CA . GLU B 1 54 ? -21.016 8.883 16.219 1 84.25 54 GLU B CA 1
ATOM 3104 C C . GLU B 1 54 ? -21.719 9.148 14.891 1 84.25 54 GLU B C 1
ATOM 3106 O O . GLU B 1 54 ? -21.797 8.266 14.039 1 84.25 54 GLU B O 1
ATOM 3111 N N . ALA B 1 55 ? -22.156 10.422 14.734 1 85.62 55 ALA B N 1
ATOM 3112 C CA . ALA B 1 55 ? -22.922 10.789 13.547 1 85.62 55 ALA B CA 1
ATOM 3113 C C . ALA B 1 55 ? -22.062 10.734 12.297 1 85.62 55 ALA B C 1
ATOM 3115 O O . ALA B 1 55 ? -22.562 10.508 11.195 1 85.62 55 ALA B O 1
ATOM 3116 N N . TYR B 1 56 ? -20.734 10.922 12.5 1 87.62 56 TYR B N 1
ATOM 3117 C CA . TYR B 1 56 ? -19.891 10.891 11.312 1 87.62 56 TYR B CA 1
ATOM 3118 C C . TYR B 1 56 ? -18.812 9.828 11.445 1 87.62 56 TYR B C 1
ATOM 3120 O O . TYR B 1 56 ? -17.688 10.008 10.961 1 87.62 56 TYR B O 1
ATOM 3128 N N . SER B 1 57 ? -19.125 8.781 12.156 1 85.31 57 SER B N 1
ATOM 3129 C CA . SER B 1 57 ? -18.297 7.582 12.242 1 85.31 57 SER B CA 1
ATOM 3130 C C . SER B 1 57 ? -18.891 6.445 11.406 1 85.31 57 SER B C 1
ATOM 3132 O O . SER B 1 57 ? -20.094 6.359 11.242 1 85.31 57 SER B O 1
ATOM 3134 N N . ALA B 1 58 ? -17.969 5.672 10.859 1 79.81 58 ALA B N 1
ATOM 3135 C CA . ALA B 1 58 ? -18.438 4.488 10.141 1 79.81 58 ALA B CA 1
ATOM 3136 C C . ALA B 1 58 ? -19.2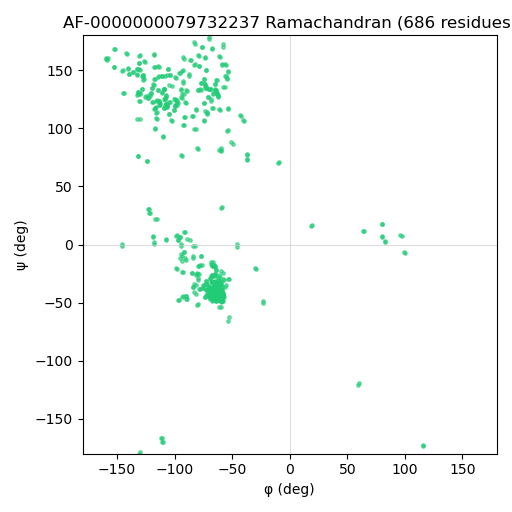5 3.576 11.047 1 79.81 58 ALA B C 1
ATOM 3138 O O . ALA B 1 58 ? -19.016 3.514 12.258 1 79.81 58 ALA B O 1
ATOM 3139 N N . ASN B 1 59 ? -20.094 2.814 10.469 1 71.5 59 ASN B N 1
ATOM 3140 C CA . ASN B 1 59 ? -20.969 1.92 11.227 1 71.5 59 ASN B CA 1
ATOM 3141 C C . ASN B 1 59 ? -20.188 0.74 11.805 1 71.5 59 ASN B C 1
ATOM 3143 O O . ASN B 1 59 ? -20.516 0.237 12.875 1 71.5 59 ASN B O 1
ATOM 3147 N N . THR B 1 60 ? -19.219 0.377 11 1 66.44 60 THR B N 1
ATOM 3148 C CA . THR B 1 60 ? -18.469 -0.812 11.383 1 66.44 60 THR B CA 1
ATOM 3149 C C . THR B 1 60 ? -17.359 -0.459 12.383 1 66.44 60 THR B C 1
ATOM 3151 O O . THR B 1 60 ? -16.703 -1.346 12.914 1 66.44 60 THR B O 1
ATOM 3154 N N . TYR B 1 61 ? -17.109 0.858 12.547 1 65 61 TYR B N 1
ATOM 3155 C CA . TYR B 1 61 ? -16.094 1.329 13.477 1 65 61 TYR B CA 1
ATOM 3156 C C . TYR B 1 61 ? -16.719 2.133 14.609 1 65 61 TYR B C 1
ATOM 3158 O O . TYR B 1 61 ? -17.453 3.094 14.367 1 65 61 TYR B O 1
ATOM 3166 N N . SER B 1 62 ? -16.688 1.502 15.688 1 67.88 62 SER B N 1
ATOM 3167 C CA . SER B 1 62 ? -17.312 2.209 16.797 1 67.88 62 SER B CA 1
ATOM 3168 C C . SER B 1 62 ? -16.359 3.229 17.406 1 67.88 62 SER B C 1
ATOM 3170 O O . SER B 1 62 ? -15.195 2.916 17.688 1 67.88 62 SER B O 1
ATOM 3172 N N . HIS B 1 63 ? -16.719 4.445 17.297 1 75.94 63 HIS B N 1
ATOM 3173 C CA . HIS B 1 63 ? -16.062 5.531 18.016 1 75.94 63 HIS B CA 1
ATOM 3174 C C . HIS B 1 63 ? -17.078 6.418 18.734 1 75.94 63 HIS B C 1
ATOM 3176 O O . HIS B 1 63 ? -17.812 7.164 18.078 1 75.94 63 HIS B O 1
ATOM 3182 N N . SER B 1 64 ? -17.125 6.324 20.109 1 81.94 64 SER B N 1
ATOM 3183 C CA . SER B 1 64 ? -18.141 7.035 20.875 1 81.94 64 SER B CA 1
ATOM 3184 C C . SER B 1 64 ? -17.656 8.414 21.312 1 81.94 64 SER B C 1
ATOM 3186 O O . SER B 1 64 ? -16.453 8.672 21.312 1 81.94 64 SER B O 1
ATOM 3188 N N . ASP B 1 65 ? -18.625 9.234 21.625 1 87.06 65 ASP B N 1
ATOM 3189 C CA . ASP B 1 65 ? -18.312 10.555 22.172 1 87.06 65 ASP B CA 1
ATOM 3190 C C . ASP B 1 65 ? -17.5 10.438 23.453 1 87.06 65 ASP B C 1
ATOM 3192 O O . ASP B 1 65 ? -16.594 11.242 23.703 1 87.06 65 ASP B O 1
ATOM 3196 N N . GLU B 1 66 ? -17.875 9.406 24.172 1 88.69 66 GLU B N 1
ATOM 3197 C CA . GLU B 1 66 ? -17.172 9.203 25.438 1 88.69 66 GLU B CA 1
ATOM 3198 C C . GLU B 1 66 ? -15.711 8.836 25.219 1 88.69 66 GLU B C 1
ATOM 3200 O O . GLU B 1 66 ? -14.82 9.352 25.891 1 88.69 66 GLU B O 1
ATOM 3205 N N . GLU B 1 67 ? -15.461 8.008 24.266 1 89.44 67 GLU B N 1
ATOM 3206 C CA . GLU B 1 67 ? -14.094 7.609 23.953 1 89.44 67 GLU B CA 1
ATOM 3207 C C . GLU B 1 67 ? -13.281 8.797 23.438 1 89.44 67 GLU B C 1
ATOM 3209 O O . GLU B 1 67 ? -12.125 8.977 23.812 1 89.44 67 GLU B O 1
ATOM 3214 N N . MET B 1 68 ? -13.898 9.57 22.625 1 91.31 68 MET B N 1
ATOM 3215 C CA . MET B 1 68 ? -13.234 10.75 22.094 1 91.31 68 MET B CA 1
ATOM 3216 C C . MET B 1 68 ? -12.914 11.742 23.203 1 91.31 68 MET B C 1
ATOM 3218 O O . MET B 1 68 ? -11.797 12.273 23.266 1 91.31 68 MET B O 1
ATOM 3222 N N . ARG B 1 69 ? -13.852 12.008 24.109 1 93.25 69 ARG B N 1
ATOM 3223 C CA . ARG B 1 69 ? -13.648 12.93 25.234 1 93.25 69 ARG B CA 1
ATOM 3224 C C . ARG B 1 69 ? -12.508 12.453 26.125 1 93.25 69 ARG B C 1
ATOM 3226 O O . ARG B 1 69 ? -11.695 13.258 26.594 1 93.25 69 ARG B O 1
ATOM 3233 N N . ALA B 1 70 ? -12.531 11.164 26.297 1 94.75 70 ALA B N 1
ATOM 3234 C CA . ALA B 1 70 ? -11.461 10.602 27.125 1 94.75 70 ALA B CA 1
ATOM 3235 C C . ALA B 1 70 ? -10.094 10.867 26.5 1 94.75 70 ALA B C 1
ATOM 3237 O O . ALA B 1 70 ? -9.148 11.227 27.203 1 94.75 70 ALA B O 1
ATOM 3238 N N . ARG B 1 71 ? -9.969 10.719 25.203 1 94.75 71 ARG B N 1
ATOM 3239 C CA . ARG B 1 71 ? -8.703 10.938 24.5 1 94.75 71 ARG B CA 1
ATOM 3240 C C . ARG B 1 71 ? -8.312 12.414 24.547 1 94.75 71 ARG B C 1
ATOM 3242 O O . ARG B 1 71 ? -7.137 12.742 24.734 1 94.75 71 ARG B O 1
ATOM 3249 N N . ILE B 1 72 ? -9.305 13.281 24.422 1 95.12 72 ILE B N 1
ATOM 3250 C CA . ILE B 1 72 ? -9.055 14.711 24.453 1 95.12 72 ILE B CA 1
ATOM 3251 C C . ILE B 1 72 ? -8.578 15.117 25.844 1 95.12 72 ILE B C 1
ATOM 3253 O O . ILE B 1 72 ? -7.637 15.898 25.984 1 95.12 72 ILE B O 1
ATOM 3257 N N . ASN B 1 73 ? -9.234 14.562 26.844 1 95.94 73 ASN B N 1
ATOM 3258 C CA . ASN B 1 73 ? -8.852 14.859 28.219 1 95.94 73 ASN B CA 1
ATOM 3259 C C . ASN B 1 73 ? -7.426 14.398 28.516 1 95.94 73 ASN B C 1
ATOM 3261 O O . ASN B 1 73 ? -6.668 15.109 29.188 1 95.94 73 ASN B O 1
ATOM 3265 N N . GLU B 1 74 ? -7.102 13.227 27.984 1 96.44 74 GLU B N 1
ATOM 3266 C CA . GLU B 1 74 ? -5.738 12.742 28.156 1 96.44 74 GLU B CA 1
ATOM 3267 C C . GLU B 1 74 ? -4.73 13.68 27.5 1 96.44 74 GLU B C 1
ATOM 3269 O O . GLU B 1 74 ? -3.695 14 28.094 1 96.44 74 GLU B O 1
ATOM 3274 N N . ALA B 1 75 ? -5.055 14.102 26.344 1 95.62 75 ALA B N 1
ATOM 3275 C CA . ALA B 1 75 ? -4.184 15.047 25.641 1 95.62 75 ALA B CA 1
ATOM 3276 C C . ALA B 1 75 ? -4.074 16.359 26.406 1 95.62 75 ALA B C 1
ATOM 3278 O O . ALA B 1 75 ? -2.992 16.938 26.5 1 95.62 75 ALA B O 1
ATOM 3279 N N . ALA B 1 76 ? -5.164 16.875 26.938 1 94.81 76 ALA B N 1
ATOM 3280 C CA . ALA B 1 76 ? -5.203 18.125 27.703 1 94.81 76 ALA B CA 1
ATOM 3281 C C . ALA B 1 76 ? -4.324 18.031 28.938 1 94.81 76 ALA B C 1
ATOM 3283 O O . ALA B 1 76 ? -3.803 19.031 29.422 1 94.81 76 ALA B O 1
ATOM 3284 N N . ASN B 1 77 ? -4.16 16.781 29.453 1 94.31 77 ASN B N 1
ATOM 3285 C CA . ASN B 1 77 ? -3.365 16.562 30.656 1 94.31 77 ASN B CA 1
ATOM 3286 C C . ASN B 1 77 ? -1.901 16.281 30.312 1 94.31 77 ASN B C 1
ATOM 3288 O O . ASN B 1 77 ? -1.143 15.805 31.156 1 94.31 77 ASN B O 1
ATOM 3292 N N . GLY B 1 78 ? -1.595 16.5 29.109 1 92.62 78 GLY B N 1
ATOM 3293 C CA . GLY B 1 78 ? -0.192 16.422 28.734 1 92.62 78 GLY B CA 1
ATOM 3294 C C . GLY B 1 78 ? 0.196 15.07 28.156 1 92.62 78 GLY B C 1
ATOM 3295 O O . GLY B 1 78 ? 1.383 14.766 28.016 1 92.62 78 GLY B O 1
ATOM 3296 N N . HIS B 1 79 ? -0.769 14.211 27.906 1 95.06 79 HIS B N 1
ATOM 3297 C CA . HIS B 1 79 ? -0.52 12.906 27.297 1 95.06 79 HIS B CA 1
ATOM 3298 C C . HIS B 1 79 ? -1.066 12.852 25.875 1 95.06 79 HIS B C 1
ATOM 3300 O O . HIS B 1 79 ? -2.213 12.453 25.656 1 95.06 79 HIS B O 1
ATOM 3306 N N . PRO B 1 80 ? -0.264 13.148 24.922 1 94.81 80 PRO B N 1
ATOM 3307 C CA . PRO B 1 80 ? -0.735 13.148 23.531 1 94.81 80 PRO B CA 1
ATOM 3308 C C . PRO B 1 80 ? -1.344 11.805 23.125 1 94.81 80 PRO B C 1
ATOM 3310 O O . PRO B 1 80 ? -0.934 10.758 23.625 1 94.81 80 PRO B O 1
ATOM 3313 N N . GLN B 1 81 ? -2.348 11.82 22.297 1 95.06 81 GLN B N 1
ATOM 3314 C CA . GLN B 1 81 ? -3.064 10.648 21.812 1 95.06 81 GLN B CA 1
ATOM 3315 C C . GLN B 1 81 ? -2.947 10.516 20.297 1 95.06 81 GLN B C 1
ATOM 3317 O O . GLN B 1 81 ? -2.979 11.523 19.578 1 95.06 81 GLN B O 1
ATOM 3322 N N . SER B 1 82 ? -2.736 9.312 19.859 1 93.88 82 SER B N 1
ATOM 3323 C CA . SER B 1 82 ? -2.752 9.016 18.438 1 93.88 82 SER B CA 1
ATOM 3324 C C . SER B 1 82 ? -3.604 7.785 18.141 1 93.88 82 SER B C 1
ATOM 3326 O O . SER B 1 82 ? -3.498 6.77 18.828 1 93.88 82 SER B O 1
ATOM 3328 N N . PHE B 1 83 ? -4.48 7.93 17.156 1 89.5 83 PHE B N 1
ATOM 3329 C CA . PHE B 1 83 ? -5.34 6.797 16.812 1 89.5 83 PHE B CA 1
ATOM 3330 C C . PHE B 1 83 ? -5.895 6.934 15.406 1 89.5 83 PHE B C 1
ATOM 3332 O O . PHE B 1 83 ? -5.863 8.023 14.82 1 89.5 83 PHE B O 1
ATOM 3339 N N . ARG B 1 84 ? -6.316 5.859 14.891 1 87.31 84 ARG B N 1
ATOM 3340 C CA . ARG B 1 84 ? -7 5.848 13.602 1 87.31 84 ARG B CA 1
ATOM 3341 C C . ARG B 1 84 ? -8.516 5.863 13.789 1 87.31 84 ARG B C 1
ATOM 3343 O O . ARG B 1 84 ? -9.031 5.355 14.781 1 87.31 84 ARG B O 1
ATOM 3350 N N . TRP B 1 85 ? -9.172 6.48 12.867 1 88.31 85 TRP B N 1
ATOM 3351 C CA . TRP B 1 85 ? -10.625 6.633 12.914 1 88.31 85 TRP B CA 1
ATOM 3352 C C . TRP B 1 85 ? -11.219 6.57 11.516 1 88.31 85 TRP B C 1
ATOM 3354 O O . TRP B 1 85 ? -10.656 7.117 10.562 1 88.31 85 TRP B O 1
ATOM 3364 N N . ARG B 1 86 ? -12.219 5.766 11.352 1 87.44 86 ARG B N 1
ATOM 3365 C CA . ARG B 1 86 ? -12.969 5.73 10.102 1 87.44 86 ARG B CA 1
ATOM 3366 C C . ARG B 1 86 ? -14.148 6.695 10.133 1 87.44 86 ARG B C 1
ATOM 3368 O O . ARG B 1 86 ? -15.141 6.441 10.812 1 87.44 86 ARG B O 1
ATOM 3375 N N . ILE B 1 87 ? -14.055 7.727 9.383 1 90.19 87 ILE B N 1
ATOM 3376 C CA . ILE B 1 87 ? -15.062 8.781 9.461 1 90.19 87 ILE B CA 1
ATOM 3377 C C . ILE B 1 87 ? -15.977 8.719 8.242 1 90.19 87 ILE B C 1
ATOM 3379 O O . ILE B 1 87 ? -15.562 8.266 7.172 1 90.19 87 ILE B O 1
ATOM 3383 N N . LYS B 1 88 ? -17.172 9.148 8.445 1 89.88 88 LYS B N 1
ATOM 3384 C CA . LYS B 1 88 ? -18.156 9.305 7.375 1 89.88 88 LYS B CA 1
ATOM 3385 C C . LYS B 1 88 ? -18.266 10.766 6.949 1 89.88 88 LYS B C 1
ATOM 3387 O O . LYS B 1 88 ? -18.703 11.617 7.73 1 89.88 88 LYS B O 1
ATOM 3392 N N . ARG B 1 89 ? -17.906 11 5.777 1 92.56 89 ARG B N 1
ATOM 3393 C CA . ARG B 1 89 ? -18.016 12.352 5.234 1 92.56 89 ARG B CA 1
ATOM 3394 C C . ARG B 1 89 ? -19.484 12.766 5.078 1 92.56 89 ARG B C 1
ATOM 3396 O O . ARG B 1 89 ? -20.375 11.922 5.137 1 92.56 89 ARG B O 1
ATOM 3403 N N . SER B 1 90 ? -19.656 14.062 4.809 1 90.31 90 SER B N 1
ATOM 3404 C CA . SER B 1 90 ? -21.016 14.578 4.676 1 90.31 90 SER B CA 1
ATOM 3405 C C . SER B 1 90 ? -21.734 13.953 3.477 1 90.31 90 SER B C 1
ATOM 3407 O O . SER B 1 90 ? -22.953 13.852 3.459 1 90.31 90 SER B O 1
ATOM 3409 N N . ASP B 1 91 ? -20.953 13.445 2.516 1 87.19 91 ASP B N 1
ATOM 3410 C CA . ASP B 1 91 ? -21.562 12.852 1.323 1 87.19 91 ASP B CA 1
ATOM 3411 C C . ASP B 1 91 ? -21.719 11.344 1.478 1 87.19 91 ASP B C 1
ATOM 3413 O O . ASP B 1 91 ? -22.109 10.656 0.534 1 87.19 91 ASP B O 1
ATOM 3417 N N . GLY B 1 92 ? -21.281 10.875 2.652 1 87.06 92 GLY B N 1
ATOM 3418 C CA . GLY B 1 92 ? -21.5 9.461 2.934 1 87.06 92 GLY B CA 1
ATOM 3419 C C . GLY B 1 92 ? -20.266 8.609 2.676 1 87.06 92 GLY B C 1
ATOM 3420 O O . GLY B 1 92 ? -20.25 7.418 2.994 1 87.06 92 GLY B O 1
ATOM 3421 N N . GLU B 1 93 ? -19.25 9.203 2.125 1 88.62 93 GLU B N 1
ATOM 3422 C CA . GLU B 1 93 ? -18.016 8.469 1.868 1 88.62 93 GLU B CA 1
ATOM 3423 C C . GLU B 1 93 ? -17.25 8.203 3.162 1 88.62 93 GLU B C 1
ATOM 3425 O O . GLU B 1 93 ? -17.156 9.078 4.027 1 88.62 93 GLU B O 1
ATOM 3430 N N . LEU B 1 94 ? -16.781 6.961 3.209 1 88.19 94 LEU B N 1
ATOM 3431 C CA . LEU B 1 94 ? -15.953 6.633 4.363 1 88.19 94 LEU B CA 1
ATOM 3432 C C . LEU B 1 94 ? -14.477 6.812 4.043 1 88.19 94 LEU B C 1
ATOM 3434 O O . LEU B 1 94 ? -14.008 6.395 2.982 1 88.19 94 LEU B O 1
ATOM 3438 N N . ILE B 1 95 ? -13.805 7.457 4.949 1 87.88 95 ILE B N 1
ATOM 3439 C CA . ILE B 1 95 ? -12.359 7.59 4.785 1 87.88 95 ILE B CA 1
ATOM 3440 C C . ILE B 1 95 ? -11.664 7.246 6.098 1 87.88 95 ILE B C 1
ATOM 3442 O O . ILE B 1 95 ? -12.25 7.375 7.176 1 87.88 95 ILE B O 1
ATOM 3446 N N . TRP B 1 96 ? -10.484 6.762 5.941 1 85.12 96 TRP B N 1
ATOM 3447 C CA . TRP B 1 96 ? -9.633 6.547 7.105 1 85.12 96 TRP B CA 1
ATOM 3448 C C . TRP B 1 96 ? -8.805 7.785 7.41 1 85.12 96 TRP B C 1
ATOM 3450 O O . TRP B 1 96 ? -8.211 8.383 6.508 1 85.12 96 TRP B O 1
ATOM 3460 N N . VAL B 1 97 ? -8.836 8.141 8.703 1 90.69 97 VAL B N 1
ATOM 3461 C CA . VAL B 1 97 ? -7.996 9.258 9.109 1 90.69 97 VAL B CA 1
ATOM 3462 C C . VAL B 1 97 ? -7.121 8.844 10.289 1 90.69 97 VAL B C 1
ATOM 3464 O O . VAL B 1 97 ? -7.473 7.934 11.039 1 90.69 97 VAL B O 1
ATOM 3467 N N . LYS B 1 98 ? -5.953 9.336 10.367 1 90.75 98 LYS B N 1
ATOM 3468 C CA . LYS B 1 98 ? -5.098 9.281 11.547 1 90.75 98 LYS B CA 1
ATOM 3469 C C . LYS B 1 98 ? -5.141 10.594 12.32 1 90.75 98 LYS B C 1
ATOM 3471 O O . LYS B 1 98 ? -4.961 11.664 11.742 1 90.75 98 LYS B O 1
ATOM 3476 N N . ILE B 1 99 ? -5.457 10.555 13.602 1 94.25 99 ILE B N 1
ATOM 3477 C CA . ILE B 1 99 ? -5.633 11.75 14.422 1 94.25 99 ILE B CA 1
ATOM 3478 C C . ILE B 1 99 ? -4.555 11.805 15.5 1 94.25 99 ILE B C 1
ATOM 3480 O O . ILE B 1 99 ? -4.238 10.789 16.125 1 94.25 99 ILE B O 1
ATOM 3484 N N . HIS B 1 100 ? -3.971 12.906 15.648 1 95.5 100 HIS B N 1
ATOM 3485 C CA . HIS B 1 100 ? -3.045 13.195 16.734 1 95.5 100 HIS B CA 1
ATOM 3486 C C . HIS B 1 100 ? -3.545 14.352 17.594 1 95.5 100 HIS B C 1
ATOM 3488 O O . HIS B 1 100 ? -3.789 15.445 17.078 1 95.5 100 HIS B O 1
ATOM 3494 N N . LEU B 1 101 ? -3.717 14.117 18.891 1 95.81 101 LEU B N 1
ATOM 3495 C CA . LEU B 1 101 ? -4.184 15.125 19.828 1 95.81 101 LEU B CA 1
ATOM 3496 C C . LEU B 1 101 ? -3.062 15.555 20.766 1 95.81 101 LEU B C 1
ATOM 3498 O O . LEU B 1 101 ? -2.334 14.711 21.297 1 95.81 101 LEU B O 1
ATOM 3502 N N . SER B 1 102 ? -2.936 16.797 20.938 1 94.88 102 SER B N 1
ATOM 3503 C CA . SER B 1 102 ? -1.96 17.328 21.891 1 94.88 102 SER B CA 1
ATOM 3504 C C . SER B 1 102 ? -2.402 18.688 22.438 1 94.88 102 SER B C 1
ATOM 3506 O O . SER B 1 102 ? -3.119 19.422 21.766 1 94.88 102 SER B O 1
ATOM 3508 N N . GLN B 1 103 ? -1.973 18.984 23.609 1 93.5 103 GLN B N 1
ATOM 3509 C CA . GLN B 1 103 ? -2.25 20.297 24.188 1 93.5 103 GLN B CA 1
ATOM 3510 C C . GLN B 1 103 ? -1.346 21.359 23.594 1 93.5 103 GLN B C 1
ATOM 3512 O O . GLN B 1 103 ? -0.157 21.125 23.359 1 93.5 103 GLN B O 1
ATOM 3517 N N . ILE B 1 104 ? -1.958 22.531 23.328 1 89.94 104 ILE B N 1
ATOM 3518 C CA . ILE B 1 104 ? -1.143 23.625 22.844 1 89.94 104 ILE B CA 1
ATOM 3519 C C . ILE B 1 104 ? -1.426 24.891 23.672 1 89.94 104 ILE B C 1
ATOM 3521 O O . ILE B 1 104 ? -2.43 24.953 24.375 1 89.94 104 ILE B O 1
ATOM 3525 N N . GLU B 1 105 ? -0.455 25.828 23.531 1 87.38 105 GLU B N 1
ATOM 3526 C CA . GLU B 1 105 ? -0.646 27.125 24.172 1 87.38 105 GLU B CA 1
ATOM 3527 C C . GLU B 1 105 ? -1.017 28.188 23.156 1 87.38 105 GLU B C 1
ATOM 3529 O O . GLU B 1 105 ? -0.25 28.469 22.234 1 87.38 105 GLU B O 1
ATOM 3534 N N . LEU B 1 106 ? -2.174 28.656 23.234 1 84.12 106 LEU B N 1
ATOM 3535 C CA . LEU B 1 106 ? -2.641 29.766 22.391 1 84.12 106 LEU B CA 1
ATOM 3536 C C . LEU B 1 106 ? -3 30.969 23.25 1 84.12 106 LEU B C 1
ATOM 3538 O O . LEU B 1 106 ? -4.137 31.094 23.719 1 84.12 106 LEU B O 1
ATOM 3542 N N . GLY B 1 107 ? -2.068 31.906 23.281 1 78.88 107 GLY B N 1
ATOM 3543 C CA . GLY B 1 107 ? -2.281 33.031 24.203 1 78.88 107 GLY B CA 1
ATOM 3544 C C . GLY B 1 107 ? -2.406 32.562 25.656 1 78.88 107 GLY B C 1
ATOM 3545 O O . GLY B 1 107 ? -1.502 31.938 26.188 1 78.88 107 GLY B O 1
ATOM 3546 N N . ASP B 1 108 ? -3.582 32.906 26.203 1 82.25 108 ASP B N 1
ATOM 3547 C CA . ASP B 1 108 ? -3.797 32.562 27.609 1 82.25 108 ASP B CA 1
ATOM 3548 C C . ASP B 1 108 ? -4.59 31.281 27.766 1 82.25 108 ASP B C 1
ATOM 3550 O O . ASP B 1 108 ? -4.973 30.906 28.875 1 82.25 108 ASP B O 1
ATOM 3554 N N . SER B 1 109 ? -4.793 30.625 26.594 1 86.19 109 SER B N 1
ATOM 3555 C CA . SER B 1 109 ? -5.574 29.391 26.625 1 86.19 109 SER B CA 1
ATOM 3556 C C . SER B 1 109 ? -4.719 28.188 26.25 1 86.19 109 SER B C 1
ATOM 3558 O O . SER B 1 109 ? -3.66 28.328 25.641 1 86.19 109 SER B O 1
ATOM 3560 N N . THR B 1 110 ? -5.246 27.031 26.844 1 90.5 110 THR B N 1
ATOM 3561 C CA . THR B 1 110 ? -4.547 25.797 26.531 1 90.5 110 THR B CA 1
ATOM 3562 C C . THR B 1 110 ? -5.5 24.766 25.922 1 90.5 110 THR B C 1
ATOM 3564 O O . THR B 1 110 ? -5.766 23.719 26.516 1 90.5 110 THR B O 1
ATOM 3567 N N . PRO B 1 111 ? -5.902 25.016 24.703 1 94.06 111 PRO B N 1
ATOM 3568 C CA . PRO B 1 111 ? -6.781 24.047 24.031 1 94.06 111 PRO B CA 1
ATOM 3569 C C . PRO B 1 111 ? -6.035 22.812 23.547 1 94.06 111 PRO B C 1
ATOM 3571 O O . PRO B 1 111 ? -4.812 22.719 23.688 1 94.06 111 PRO B O 1
ATOM 3574 N N . VAL B 1 112 ? -6.832 21.844 23.125 1 95 112 VAL B N 1
ATOM 3575 C CA . VAL B 1 112 ? -6.27 20.641 22.531 1 95 112 VAL B CA 1
ATOM 3576 C C . VAL B 1 112 ? -6.316 20.734 21.016 1 95 112 VAL B C 1
ATOM 3578 O O . VAL B 1 112 ? -7.371 21.016 20.438 1 95 112 VAL B O 1
ATOM 3581 N N . LEU B 1 113 ? -5.184 20.594 20.453 1 95.25 113 LEU B N 1
ATOM 3582 C CA . LEU B 1 113 ? -5.07 20.625 19 1 95.25 113 LEU B CA 1
ATOM 3583 C C . LEU B 1 113 ? -5.145 19.219 18.422 1 95.25 113 LEU B C 1
ATOM 3585 O O . LEU B 1 113 ? -4.48 18.297 18.922 1 95.25 113 LEU B O 1
ATOM 3589 N N . GLY B 1 114 ? -6.09 19.016 17.453 1 96 114 GLY B N 1
ATOM 3590 C CA . GLY B 1 114 ? -6.156 17.781 16.703 1 96 114 GLY B CA 1
ATOM 3591 C C . GLY B 1 114 ? -5.664 17.906 15.273 1 96 114 GLY B C 1
ATOM 3592 O O . GLY B 1 114 ? -6.133 18.766 14.523 1 96 114 GLY B O 1
ATOM 3593 N N . GLU B 1 115 ? -4.617 17.156 15 1 95.94 115 GLU B N 1
ATOM 3594 C CA . GLU B 1 115 ? -4.18 17 13.617 1 95.94 115 GLU B CA 1
ATOM 3595 C C . GLU B 1 115 ? -4.812 15.789 12.953 1 95.94 115 GLU B C 1
ATOM 3597 O O . GLU B 1 115 ? -4.777 14.688 13.516 1 95.94 115 GLU B O 1
ATOM 3602 N N . VAL B 1 116 ? -5.398 15.977 11.781 1 95.62 116 VAL B N 1
ATOM 3603 C CA . VAL B 1 116 ? -6.109 14.906 11.094 1 95.62 116 VAL B CA 1
ATOM 3604 C C . VAL B 1 116 ? -5.52 14.703 9.695 1 95.62 116 VAL B C 1
ATOM 3606 O O . VAL B 1 116 ? -5.438 15.648 8.914 1 95.62 116 VAL B O 1
ATOM 3609 N N . ARG B 1 117 ? -5.145 13.469 9.43 1 92.19 117 ARG B N 1
ATOM 3610 C CA . ARG B 1 117 ? -4.598 13.125 8.125 1 92.19 117 ARG B CA 1
ATOM 3611 C C . ARG B 1 117 ? -5.434 12.047 7.441 1 92.19 117 ARG B C 1
ATOM 3613 O O . ARG B 1 117 ? -5.812 11.062 8.07 1 92.19 117 ARG B O 1
ATOM 3620 N N . ASN B 1 118 ? -5.75 12.391 6.188 1 90.25 118 ASN B N 1
ATOM 3621 C CA . ASN B 1 118 ? -6.41 11.359 5.387 1 90.25 118 ASN B CA 1
ATOM 3622 C C . ASN B 1 118 ? -5.445 10.242 5 1 90.25 118 ASN B C 1
ATOM 3624 O O . ASN B 1 118 ? -4.469 10.484 4.289 1 90.25 118 ASN B O 1
ATOM 3628 N N . VAL B 1 119 ? -5.648 9.062 5.516 1 82.31 119 VAL B N 1
ATOM 3629 C CA . VAL B 1 119 ? -4.734 7.957 5.266 1 82.31 119 VAL B CA 1
ATOM 3630 C C . VAL B 1 119 ? -5.465 6.844 4.512 1 82.31 119 VAL B C 1
ATOM 3632 O O . VAL B 1 119 ? -5.082 5.676 4.594 1 82.31 119 VAL B O 1
ATOM 3635 N N . SER B 1 120 ? -6.527 7.145 3.85 1 79.62 120 SER B N 1
ATOM 3636 C CA . SER B 1 120 ? -7.34 6.156 3.15 1 79.62 120 SER B CA 1
ATOM 3637 C C . SER B 1 120 ? -6.523 5.414 2.098 1 79.62 120 SER B C 1
ATOM 3639 O O . SER B 1 120 ? -6.574 4.188 2.018 1 79.62 120 SER B O 1
ATOM 3641 N N . ALA B 1 121 ? -5.852 6.227 1.351 1 67.81 121 ALA B N 1
ATOM 3642 C CA . ALA B 1 121 ? -5.078 5.633 0.264 1 67.81 121 ALA B CA 1
ATOM 3643 C C . ALA B 1 121 ? -4.012 4.688 0.805 1 67.81 121 ALA B C 1
ATOM 3645 O O . ALA B 1 121 ? -3.777 3.615 0.243 1 67.81 121 ALA B O 1
ATOM 3646 N N . TYR B 1 122 ? -3.504 4.977 1.938 1 67.06 122 TYR B N 1
ATOM 3647 C CA . TYR B 1 122 ? -2.414 4.219 2.539 1 67.06 122 TYR B CA 1
ATOM 3648 C C . TYR B 1 122 ? -2.938 2.955 3.211 1 67.06 122 TYR B C 1
ATOM 3650 O O . TYR B 1 122 ? -2.404 1.863 2.998 1 67.06 122 TYR B O 1
ATOM 3658 N N . THR B 1 123 ? -3.891 3.146 4.02 1 62.47 123 THR B N 1
ATOM 3659 C CA . THR B 1 123 ? -4.418 2.061 4.832 1 62.47 123 THR B CA 1
ATOM 3660 C C . THR B 1 123 ? -5.016 0.964 3.953 1 62.47 123 THR B C 1
ATOM 3662 O O . THR B 1 123 ? -4.793 -0.224 4.195 1 62.47 123 THR B O 1
ATOM 3665 N N . ALA B 1 124 ? -5.672 1.395 3.006 1 62.75 124 ALA B N 1
ATOM 3666 C CA . ALA B 1 124 ? -6.34 0.438 2.127 1 62.75 124 ALA B CA 1
ATOM 3667 C C . ALA B 1 124 ? -5.324 -0.365 1.319 1 62.75 124 ALA B C 1
ATOM 3669 O O . ALA B 1 124 ? -5.445 -1.587 1.199 1 62.75 124 ALA B O 1
ATOM 3670 N N . THR B 1 125 ? -4.324 0.294 0.889 1 61.75 125 THR B N 1
ATOM 3671 C CA . THR B 1 125 ? -3.396 -0.351 -0.032 1 61.75 125 THR B CA 1
ATOM 3672 C C . THR B 1 125 ? -2.525 -1.367 0.703 1 61.75 125 THR B C 1
ATOM 3674 O O . THR B 1 125 ? -2.357 -2.498 0.24 1 61.75 125 THR B O 1
ATOM 3677 N N . SER B 1 126 ? -2.02 -0.974 1.842 1 60.31 126 SER B N 1
ATOM 3678 C CA . SER B 1 126 ? -1.111 -1.853 2.572 1 60.31 126 SER B CA 1
ATOM 3679 C C . SER B 1 126 ? -1.826 -3.111 3.051 1 60.31 126 SER B C 1
ATOM 3681 O O . SER B 1 126 ? -1.303 -4.219 2.914 1 60.31 126 SER B O 1
ATOM 3683 N N . ARG B 1 127 ? -2.92 -2.902 3.607 1 61.38 127 ARG B N 1
ATOM 3684 C CA . ARG B 1 127 ? -3.676 -4.039 4.121 1 61.38 127 ARG B CA 1
ATOM 3685 C C . ARG B 1 127 ? -4.062 -4.996 2.998 1 61.38 127 ARG B C 1
ATOM 3687 O O . ARG B 1 127 ? -3.98 -6.215 3.156 1 61.38 127 ARG B O 1
ATOM 3694 N N . ARG B 1 128 ? -4.445 -4.418 2.008 1 62.47 128 ARG B N 1
ATOM 3695 C CA . ARG B 1 128 ? -4.871 -5.203 0.853 1 62.47 128 ARG B CA 1
ATOM 3696 C C . ARG B 1 128 ? -3.719 -6.039 0.305 1 62.47 128 ARG B C 1
ATOM 3698 O O . ARG B 1 128 ? -3.891 -7.223 0.005 1 62.47 128 ARG B O 1
ATOM 3705 N N . VAL B 1 129 ? -2.723 -5.461 0.296 1 61.09 129 VAL B N 1
ATOM 3706 C CA . VAL B 1 129 ? -1.558 -6.109 -0.294 1 61.09 129 VAL B CA 1
ATOM 3707 C C . VAL B 1 129 ? -1.111 -7.273 0.59 1 61.09 129 VAL B C 1
ATOM 3709 O O . VAL B 1 129 ? -0.789 -8.352 0.089 1 61.09 129 VAL B O 1
ATOM 3712 N N . ASN B 1 130 ? -1.129 -6.98 1.83 1 63.69 130 ASN B N 1
ATOM 3713 C CA . ASN B 1 130 ? -0.726 -8.031 2.76 1 63.69 130 ASN B CA 1
ATOM 3714 C C . ASN B 1 130 ? -1.662 -9.234 2.688 1 63.69 130 ASN B C 1
ATOM 3716 O O . ASN B 1 130 ? -1.207 -10.375 2.684 1 63.69 130 ASN B O 1
ATOM 3720 N N . LEU B 1 131 ? -2.816 -8.906 2.639 1 62.06 131 LEU B N 1
ATOM 3721 C CA . LEU B 1 131 ? -3.799 -9.977 2.578 1 62.06 131 LEU B CA 1
ATOM 3722 C C . LEU B 1 131 ? -3.707 -10.727 1.254 1 62.06 131 LEU B C 1
ATOM 3724 O O . LEU B 1 131 ? -3.748 -11.961 1.228 1 62.06 131 LEU B O 1
ATOM 3728 N N . LEU B 1 132 ? -3.59 -9.945 0.197 1 65.94 132 LEU B N 1
ATOM 3729 C CA . LEU B 1 132 ? -3.473 -10.555 -1.124 1 65.94 132 LEU B CA 1
ATOM 3730 C C . LEU B 1 132 ? -2.248 -11.461 -1.201 1 65.94 132 LEU B C 1
ATOM 3732 O O . LEU B 1 132 ? -2.326 -12.578 -1.718 1 65.94 132 LEU B O 1
ATOM 3736 N N . SER B 1 133 ? -1.236 -10.969 -0.72 1 66.88 133 SER B N 1
ATOM 3737 C CA . SER B 1 133 ? 0.005 -11.734 -0.724 1 66.88 133 SER B CA 1
ATOM 3738 C C . SER B 1 133 ? -0.146 -13.039 0.053 1 66.88 133 SER B C 1
ATOM 3740 O O . SER B 1 133 ? 0.327 -14.094 -0.386 1 66.88 133 SER B O 1
ATOM 3742 N N . ARG B 1 134 ? -0.826 -12.961 1.143 1 68.38 134 ARG B N 1
ATOM 3743 C CA . ARG B 1 134 ? -1.036 -14.141 1.971 1 68.38 134 ARG B CA 1
ATOM 3744 C C . ARG B 1 134 ? -1.895 -15.172 1.244 1 68.38 134 ARG B C 1
ATOM 3746 O O . ARG B 1 134 ? -1.586 -16.359 1.258 1 68.38 134 ARG B O 1
ATOM 3753 N N . ILE B 1 135 ? -2.859 -14.695 0.68 1 67.19 135 ILE B N 1
ATOM 3754 C CA . ILE B 1 135 ? -3.787 -15.578 -0.019 1 67.19 135 ILE B CA 1
ATOM 3755 C C . ILE B 1 135 ? -3.086 -16.219 -1.211 1 67.19 135 ILE B C 1
ATOM 3757 O O . ILE B 1 135 ? -3.209 -17.438 -1.431 1 67.19 135 ILE B O 1
ATOM 3761 N N . ILE B 1 136 ? -2.416 -15.406 -1.953 1 69.44 136 ILE B N 1
ATOM 3762 C CA . ILE B 1 136 ? -1.719 -15.898 -3.135 1 69.44 136 ILE B CA 1
ATOM 3763 C C . ILE B 1 136 ? -0.68 -16.938 -2.723 1 69.44 136 ILE B C 1
ATOM 3765 O O . ILE B 1 136 ? -0.598 -18.016 -3.32 1 69.44 136 ILE B O 1
ATOM 3769 N N . ARG B 1 137 ? 0.009 -16.594 -1.671 1 70.38 137 ARG B N 1
ATOM 3770 C CA . ARG B 1 137 ? 1.061 -17.5 -1.224 1 70.38 137 ARG B CA 1
ATOM 3771 C C . ARG B 1 137 ? 0.476 -18.844 -0.763 1 70.38 137 ARG B C 1
ATOM 3773 O O . ARG B 1 137 ? 1.013 -19.906 -1.082 1 70.38 137 ARG B O 1
ATOM 3780 N N . HIS B 1 138 ? -0.502 -18.75 0.034 1 72.94 138 HIS B N 1
ATOM 3781 C CA . HIS B 1 138 ? -1.133 -19.953 0.568 1 72.94 138 HIS B CA 1
ATOM 3782 C C . HIS B 1 138 ? -1.667 -20.828 -0.551 1 72.94 138 HIS B C 1
ATOM 3784 O O . HIS B 1 138 ? -1.404 -22.047 -0.574 1 72.94 138 HIS B O 1
ATOM 3790 N N . ASN B 1 139 ? -2.355 -20.25 -1.434 1 70.25 139 ASN B N 1
ATOM 3791 C CA . ASN B 1 139 ? -2.955 -21.016 -2.521 1 70.25 139 ASN B CA 1
ATOM 3792 C C . ASN B 1 139 ? -1.896 -21.547 -3.48 1 70.25 139 ASN B C 1
ATOM 3794 O O . ASN B 1 139 ? -1.996 -22.688 -3.953 1 70.25 139 ASN B O 1
ATOM 3798 N N . LEU B 1 140 ? -0.979 -20.672 -3.781 1 74.88 140 LEU B N 1
ATOM 3799 C CA . LEU B 1 140 ? 0.091 -21.109 -4.676 1 74.88 140 LEU B CA 1
ATOM 3800 C C . LEU B 1 140 ? 0.848 -22.297 -4.086 1 74.88 140 LEU B C 1
ATOM 3802 O O . LEU B 1 140 ? 1.164 -23.25 -4.801 1 74.88 140 LEU B O 1
ATOM 3806 N N . ARG B 1 141 ? 1.071 -22.203 -2.793 1 75.44 141 ARG B N 1
ATOM 3807 C CA . ARG B 1 141 ? 1.778 -23.297 -2.135 1 75.44 141 ARG B CA 1
ATOM 3808 C C . ARG B 1 141 ? 1.001 -24.609 -2.256 1 75.44 141 ARG B C 1
ATOM 3810 O O . ARG B 1 141 ? 1.576 -25.656 -2.574 1 75.44 141 ARG B O 1
ATOM 3817 N N . ASN B 1 142 ? -0.217 -24.531 -1.977 1 77.56 142 ASN B N 1
ATOM 3818 C CA . ASN B 1 142 ? -1.079 -25.703 -2.059 1 77.56 142 ASN B CA 1
ATOM 3819 C C . ASN B 1 142 ? -1.138 -26.25 -3.479 1 77.56 142 ASN B C 1
ATOM 3821 O O . ASN B 1 142 ? -1.019 -27.469 -3.684 1 77.56 142 ASN B O 1
ATOM 3825 N N . ASP B 1 143 ? -1.272 -25.438 -4.355 1 76.5 143 ASP B N 1
ATOM 3826 C CA . ASP B 1 143 ? -1.428 -25.859 -5.746 1 76.5 143 ASP B CA 1
ATOM 3827 C C . ASP B 1 143 ? -0.124 -26.422 -6.297 1 76.5 143 ASP B C 1
ATOM 3829 O O . ASP B 1 143 ? -0.136 -27.422 -7.016 1 76.5 143 ASP B O 1
ATOM 3833 N N . VAL B 1 144 ? 0.942 -25.797 -5.988 1 82.06 144 VAL B N 1
ATOM 3834 C CA . VAL B 1 144 ? 2.244 -26.281 -6.441 1 82.06 144 VAL B CA 1
ATOM 3835 C C . VAL B 1 144 ? 2.467 -27.703 -5.953 1 82.06 144 VAL B C 1
ATOM 3837 O O . VAL B 1 144 ? 2.912 -28.562 -6.715 1 82.06 144 VAL B O 1
ATOM 3840 N N . THR B 1 145 ? 2.111 -27.969 -4.688 1 85.12 145 THR B N 1
ATOM 3841 C CA . THR B 1 145 ? 2.275 -29.297 -4.105 1 85.12 145 THR B CA 1
ATOM 3842 C C . THR B 1 145 ? 1.43 -30.328 -4.852 1 85.12 145 THR B C 1
ATOM 3844 O O . THR B 1 145 ? 1.911 -31.422 -5.18 1 85.12 145 THR B O 1
ATOM 3847 N N . VAL B 1 146 ? 0.276 -29.969 -5.121 1 86.56 146 VAL B N 1
ATOM 3848 C CA . VAL B 1 146 ? -0.65 -30.859 -5.809 1 86.56 146 VAL B CA 1
ATOM 3849 C C . VAL B 1 146 ? -0.166 -31.109 -7.234 1 86.56 146 VAL B C 1
ATOM 3851 O O . VAL B 1 146 ? -0.118 -32.25 -7.691 1 86.56 146 VAL B O 1
ATOM 3854 N N . LEU B 1 147 ? 0.188 -30.062 -7.93 1 89.06 147 LEU B N 1
ATOM 3855 C CA . LEU B 1 147 ? 0.644 -30.172 -9.312 1 89.06 147 LEU B CA 1
ATOM 3856 C C . LEU B 1 147 ? 1.901 -31.031 -9.406 1 89.06 147 LEU B C 1
ATOM 3858 O O . LEU B 1 147 ? 1.987 -31.922 -10.258 1 89.06 147 LEU B O 1
ATOM 3862 N N . ASP B 1 148 ? 2.826 -30.75 -8.516 1 89.88 148 ASP B N 1
ATOM 3863 C CA . ASP B 1 148 ? 4.07 -31.516 -8.492 1 89.88 148 ASP B CA 1
ATOM 3864 C C . ASP B 1 148 ? 3.805 -33 -8.219 1 89.88 148 ASP B C 1
ATOM 3866 O O . ASP B 1 148 ? 4.348 -33.875 -8.906 1 89.88 148 ASP B O 1
ATOM 3870 N N . GLY B 1 149 ? 2.973 -33.281 -7.242 1 90.62 149 GLY B N 1
ATOM 3871 C CA . GLY B 1 149 ? 2.648 -34.625 -6.863 1 90.62 149 GLY B CA 1
ATOM 3872 C C . GLY B 1 149 ? 2 -35.438 -7.98 1 90.62 149 GLY B C 1
ATOM 3873 O O . GLY B 1 149 ? 2.395 -36.562 -8.25 1 90.62 149 GLY B O 1
ATOM 3874 N N . TYR B 1 150 ? 1.092 -34.812 -8.633 1 91.56 150 TYR B N 1
ATOM 3875 C CA . TYR B 1 150 ? 0.366 -35.531 -9.68 1 91.56 150 TYR B CA 1
ATOM 3876 C C . TYR B 1 150 ? 1.219 -35.688 -10.93 1 91.56 150 TYR B C 1
ATOM 3878 O O . TYR B 1 150 ? 1.128 -36.688 -11.641 1 91.56 150 TYR B O 1
ATOM 3886 N N . ALA B 1 151 ? 1.978 -34.688 -11.234 1 92.25 151 ALA B N 1
ATOM 3887 C CA . ALA B 1 151 ? 2.893 -34.781 -12.367 1 92.25 151 ALA B CA 1
ATOM 3888 C C . ALA B 1 151 ? 3.902 -35.906 -12.156 1 92.25 151 ALA B C 1
ATOM 3890 O O . ALA B 1 151 ? 4.203 -36.688 -13.086 1 92.25 151 ALA B O 1
ATOM 3891 N N . GLU B 1 152 ? 4.359 -36 -10.93 1 92.44 152 GLU B N 1
ATOM 3892 C CA . GLU B 1 152 ? 5.277 -37.062 -10.586 1 92.44 152 GLU B CA 1
ATOM 3893 C C . GLU B 1 152 ? 4.602 -38.438 -10.742 1 92.44 152 GLU B C 1
ATOM 3895 O O . GLU B 1 152 ? 5.215 -39.375 -11.234 1 92.44 152 GLU B O 1
ATOM 3900 N N . ALA B 1 153 ? 3.369 -38.531 -10.297 1 92.69 153 ALA B N 1
ATOM 3901 C CA . ALA B 1 153 ? 2.604 -39.781 -10.406 1 92.69 153 ALA B CA 1
ATOM 3902 C C . ALA B 1 153 ? 2.404 -40.156 -11.867 1 92.69 153 ALA B C 1
ATOM 3904 O O . ALA B 1 153 ? 2.484 -41.344 -12.211 1 92.69 153 ALA B O 1
ATOM 3905 N N . ILE B 1 154 ? 2.213 -39.25 -12.734 1 92.5 154 ILE B N 1
ATOM 3906 C CA . ILE B 1 154 ? 2.02 -39.5 -14.156 1 92.5 154 ILE B CA 1
ATOM 3907 C C . ILE B 1 154 ? 3.324 -40.031 -14.773 1 92.5 154 ILE B C 1
ATOM 3909 O O . ILE B 1 154 ? 3.326 -41 -15.523 1 92.5 154 ILE B O 1
ATOM 3913 N N . GLU B 1 155 ? 4.406 -39.312 -14.445 1 91.38 155 GLU B N 1
ATOM 3914 C CA . GLU B 1 155 ? 5.715 -39.719 -14.945 1 91.38 155 GLU B CA 1
ATOM 3915 C C . GLU B 1 155 ? 6.031 -41.156 -14.578 1 91.38 155 GLU B C 1
ATOM 3917 O O . GLU B 1 155 ? 6.582 -41.906 -15.383 1 91.38 155 GLU B O 1
ATOM 3922 N N . ALA B 1 156 ? 5.59 -41.594 -13.398 1 91 156 ALA B N 1
ATOM 3923 C CA . ALA B 1 156 ? 5.891 -42.906 -12.891 1 91 156 ALA B CA 1
ATOM 3924 C C . ALA B 1 156 ? 4.961 -43.969 -13.5 1 91 156 ALA B C 1
ATOM 3926 O O . ALA B 1 156 ? 5.316 -45.156 -13.602 1 91 156 ALA B O 1
ATOM 3927 N N . ALA B 1 157 ? 3.793 -43.531 -13.906 1 89.44 157 ALA B N 1
ATOM 3928 C CA . ALA B 1 157 ? 2.754 -44.5 -14.305 1 89.44 157 ALA B CA 1
ATOM 3929 C C . ALA B 1 157 ? 2.764 -44.719 -15.812 1 89.44 157 ALA B C 1
ATOM 3931 O O . ALA B 1 157 ? 2.107 -45.625 -16.312 1 89.44 157 ALA B O 1
ATOM 3932 N N . THR B 1 158 ? 3.502 -43.844 -16.5 1 86.38 158 THR B N 1
ATOM 3933 C CA . THR B 1 158 ? 3.363 -43.906 -17.953 1 86.38 158 THR B CA 1
ATOM 3934 C C . THR B 1 158 ? 4.617 -44.5 -18.594 1 86.38 158 THR B C 1
ATOM 3936 O O . THR B 1 158 ? 5.711 -44.406 -18.031 1 86.38 158 THR B O 1
ATOM 3939 N N . ASP B 1 159 ? 4.43 -45.281 -19.719 1 85.62 159 ASP B N 1
ATOM 3940 C CA . ASP B 1 159 ? 5.535 -45.781 -20.531 1 85.62 159 ASP B CA 1
ATOM 3941 C C . ASP B 1 159 ? 5.602 -45.031 -21.859 1 85.62 159 ASP B C 1
ATOM 3943 O O . ASP B 1 159 ? 6.418 -45.344 -22.734 1 85.62 159 ASP B O 1
ATOM 3947 N N . ASP B 1 160 ? 4.758 -44.062 -22.016 1 89.69 160 ASP B N 1
ATOM 3948 C CA . ASP B 1 160 ? 4.711 -43.25 -23.219 1 89.69 160 ASP B CA 1
ATOM 3949 C C . ASP B 1 160 ? 5.633 -42.031 -23.094 1 89.69 160 ASP B C 1
ATOM 3951 O O . ASP B 1 160 ? 5.441 -41.188 -22.219 1 89.69 160 ASP B O 1
ATOM 3955 N N . ASP B 1 161 ? 6.574 -41.906 -23.984 1 90.5 161 ASP B N 1
ATOM 3956 C CA . ASP B 1 161 ? 7.602 -40.844 -23.938 1 90.5 161 ASP B CA 1
ATOM 3957 C C . ASP B 1 161 ? 6.98 -39.469 -24 1 90.5 161 ASP B C 1
ATOM 3959 O O . ASP B 1 161 ? 7.449 -38.531 -23.328 1 90.5 161 ASP B O 1
ATOM 3963 N N . ASP B 1 162 ? 5.973 -39.375 -24.766 1 90.06 162 ASP B N 1
ATOM 3964 C CA . ASP B 1 162 ? 5.328 -38.062 -24.891 1 90.06 162 ASP B CA 1
ATOM 3965 C C . ASP B 1 162 ? 4.664 -37.656 -23.578 1 90.06 162 ASP B C 1
ATOM 3967 O O . ASP B 1 162 ? 4.82 -36.5 -23.125 1 90.06 162 ASP B O 1
ATOM 3971 N N . VAL B 1 163 ? 3.949 -38.562 -22.984 1 91.81 163 VAL B N 1
ATOM 3972 C CA . VAL B 1 163 ? 3.248 -38.312 -21.734 1 91.81 163 VAL B CA 1
ATOM 3973 C C . VAL B 1 163 ? 4.258 -38 -20.625 1 91.81 163 VAL B C 1
ATOM 3975 O O . VAL B 1 163 ? 4.031 -37.094 -19.812 1 91.81 163 VAL B O 1
ATOM 3978 N N . GLU B 1 164 ? 5.34 -38.688 -20.672 1 92.38 164 GLU B N 1
ATOM 3979 C CA . GLU B 1 164 ? 6.402 -38.438 -19.703 1 92.38 164 GLU B CA 1
ATOM 3980 C C . GLU B 1 164 ? 6.945 -37 -19.859 1 92.38 164 GLU B C 1
ATOM 3982 O O . GLU B 1 164 ? 7.172 -36.312 -18.859 1 92.38 164 GLU B O 1
ATOM 3987 N N . GLU B 1 165 ? 7.141 -36.562 -21.062 1 92.44 165 GLU B N 1
ATOM 3988 C CA . GLU B 1 165 ? 7.645 -35.219 -21.328 1 92.44 165 GLU B CA 1
ATOM 3989 C C . GLU B 1 165 ? 6.645 -34.156 -20.891 1 92.44 165 GLU B C 1
ATOM 3991 O O . GLU B 1 165 ? 7.035 -33.125 -20.344 1 92.44 165 GLU B O 1
ATOM 3996 N N . TYR B 1 166 ? 5.395 -34.469 -21.172 1 92.38 166 TYR B N 1
ATOM 3997 C CA . TYR B 1 166 ? 4.355 -33.531 -20.734 1 92.38 166 TYR B CA 1
ATOM 3998 C C . TYR B 1 166 ? 4.352 -33.406 -19.219 1 92.38 166 TYR B C 1
ATOM 4000 O O . TYR B 1 166 ? 4.266 -32.281 -18.688 1 92.38 166 TYR B O 1
ATOM 4008 N N . ALA B 1 167 ? 4.48 -34.5 -18.562 1 93 167 ALA B N 1
ATOM 4009 C CA . ALA B 1 167 ? 4.48 -34.5 -17.109 1 93 167 ALA B CA 1
ATOM 4010 C C . ALA B 1 167 ? 5.688 -33.75 -16.562 1 93 167 ALA B C 1
ATOM 4012 O O . ALA B 1 167 ? 5.574 -33 -15.57 1 93 167 ALA B O 1
ATOM 4013 N N . ARG B 1 168 ? 6.785 -33.844 -17.188 1 91.44 168 ARG B N 1
ATOM 4014 C CA . ARG B 1 168 ? 7.992 -33.156 -16.781 1 91.44 168 ARG B CA 1
ATOM 4015 C C . ARG B 1 168 ? 7.82 -31.641 -16.938 1 91.44 168 ARG B C 1
ATOM 4017 O O . ARG B 1 168 ? 8.273 -30.859 -16.094 1 91.44 168 ARG B O 1
ATOM 4024 N N . THR B 1 169 ? 7.207 -31.281 -17.953 1 90.62 169 THR B N 1
ATOM 4025 C CA . THR B 1 169 ? 6.938 -29.875 -18.188 1 90.62 169 THR B CA 1
ATOM 4026 C C . THR B 1 169 ? 6.035 -29.297 -17.094 1 90.62 169 THR B C 1
ATOM 4028 O O . THR B 1 169 ? 6.289 -28.219 -16.562 1 90.62 169 THR B O 1
ATOM 4031 N N . ILE B 1 170 ? 5.027 -30.062 -16.734 1 91.5 170 ILE B N 1
ATOM 4032 C CA . ILE B 1 170 ? 4.117 -29.656 -15.672 1 91.5 170 ILE B CA 1
ATOM 4033 C C . ILE B 1 170 ? 4.891 -29.5 -14.367 1 91.5 170 ILE B C 1
ATOM 4035 O O . ILE B 1 170 ? 4.699 -28.531 -13.625 1 91.5 170 ILE B O 1
ATOM 4039 N N . ARG B 1 171 ? 5.777 -30.391 -14.148 1 89.56 171 ARG B N 1
ATOM 4040 C CA . ARG B 1 171 ? 6.578 -30.344 -12.93 1 89.56 171 ARG B CA 1
ATOM 4041 C C . ARG B 1 171 ? 7.488 -29.125 -12.922 1 89.56 171 ARG B C 1
ATOM 4043 O O . ARG B 1 171 ? 7.641 -28.469 -11.898 1 89.56 171 ARG B O 1
ATOM 4050 N N . SER B 1 172 ? 8.07 -28.891 -14.031 1 86.94 172 SER B N 1
ATOM 4051 C CA . SER B 1 172 ? 8.922 -27.703 -14.164 1 86.94 172 SER B CA 1
ATOM 4052 C C . SER B 1 172 ? 8.141 -26.422 -13.906 1 86.94 172 SER B C 1
ATOM 4054 O O . SER B 1 172 ? 8.633 -25.531 -13.211 1 86.94 172 SER B O 1
ATOM 4056 N N . LYS B 1 173 ? 6.957 -26.391 -14.391 1 84.19 173 LYS B N 1
ATOM 4057 C CA . LYS B 1 173 ? 6.117 -25.219 -14.195 1 84.19 173 LYS B CA 1
ATOM 4058 C C . LYS B 1 173 ? 5.688 -25.078 -12.742 1 84.19 173 LYS B C 1
ATOM 4060 O O . LYS B 1 173 ? 5.594 -23.969 -12.219 1 84.19 173 LYS B O 1
ATOM 4065 N N . ALA B 1 174 ? 5.438 -26.141 -12.133 1 83.44 174 ALA B N 1
ATOM 4066 C CA . ALA B 1 174 ? 5.121 -26.125 -10.703 1 83.44 174 ALA B CA 1
ATOM 4067 C C . ALA B 1 174 ? 6.289 -25.578 -9.891 1 83.44 174 ALA B C 1
ATOM 4069 O O . ALA B 1 174 ? 6.094 -24.797 -8.953 1 83.44 174 ALA B O 1
ATOM 4070 N N . THR B 1 175 ? 7.441 -25.953 -10.25 1 81.69 175 THR B N 1
ATOM 4071 C CA . THR B 1 175 ? 8.648 -25.469 -9.586 1 81.69 175 THR B CA 1
ATOM 4072 C C . THR B 1 175 ? 8.797 -23.953 -9.766 1 81.69 175 THR B C 1
ATOM 4074 O O . THR B 1 175 ? 9.148 -23.25 -8.828 1 81.69 175 THR B O 1
ATOM 4077 N N . ASP B 1 176 ? 8.484 -23.516 -10.969 1 79.06 176 ASP B N 1
ATOM 4078 C CA . ASP B 1 176 ? 8.523 -22.094 -11.25 1 79.06 176 ASP B CA 1
ATOM 4079 C C . ASP B 1 176 ? 7.539 -21.328 -10.359 1 79.06 176 ASP B C 1
ATOM 4081 O O . ASP B 1 176 ? 7.875 -20.281 -9.812 1 79.06 176 ASP B O 1
ATOM 4085 N N . LEU B 1 177 ? 6.406 -21.891 -10.195 1 78.81 177 LEU B N 1
ATOM 4086 C CA . LEU B 1 177 ? 5.383 -21.281 -9.352 1 78.81 177 LEU B CA 1
ATOM 4087 C C . LEU B 1 177 ? 5.836 -21.234 -7.898 1 78.81 177 LEU B C 1
ATOM 4089 O O . LEU B 1 177 ? 5.547 -20.266 -7.18 1 78.81 177 LEU B O 1
ATOM 4093 N N . GLY B 1 178 ? 6.559 -22.234 -7.535 1 76.81 178 GLY B N 1
ATOM 4094 C CA . GLY B 1 178 ? 7.129 -22.25 -6.199 1 76.81 178 GLY B CA 1
ATOM 4095 C C . GLY B 1 178 ? 8.156 -21.156 -5.973 1 76.81 178 GLY B C 1
ATOM 4096 O O . GLY B 1 178 ? 8.18 -20.531 -4.91 1 76.81 178 GLY B O 1
ATOM 4097 N N . GLY B 1 179 ? 8.93 -20.922 -6.926 1 77.31 179 GLY B N 1
ATOM 4098 C CA . GLY B 1 179 ? 9.898 -19.844 -6.867 1 77.31 179 GLY B CA 1
ATOM 4099 C C . GLY B 1 179 ? 9.25 -18.469 -6.727 1 77.31 179 GLY B C 1
ATOM 4100 O O . GLY B 1 179 ? 9.75 -17.625 -5.992 1 77.31 179 GLY B O 1
ATOM 4101 N N . LEU B 1 180 ? 8.195 -18.312 -7.406 1 75.31 180 LEU B N 1
ATOM 4102 C CA . LEU B 1 180 ? 7.445 -17.062 -7.305 1 75.31 180 LEU B CA 1
ATOM 4103 C C . LEU B 1 180 ? 6.922 -16.859 -5.887 1 75.31 180 LEU B C 1
ATOM 4105 O O . LEU B 1 180 ? 6.988 -15.75 -5.348 1 75.31 180 LEU B O 1
ATOM 4109 N N . ASN B 1 181 ? 6.477 -17.844 -5.273 1 76.69 181 ASN B N 1
ATOM 4110 C CA . ASN B 1 181 ? 5.996 -17.781 -3.896 1 76.69 181 ASN B CA 1
ATOM 4111 C C . ASN B 1 181 ? 7.09 -17.312 -2.939 1 76.69 181 ASN B C 1
ATOM 4113 O O . ASN B 1 181 ? 6.836 -16.5 -2.047 1 76.69 181 ASN B O 1
ATOM 4117 N N . GLU B 1 182 ? 8.203 -17.859 -3.191 1 78.12 182 GLU B N 1
ATOM 4118 C CA . GLU B 1 182 ? 9.336 -17.5 -2.34 1 78.12 182 GLU B CA 1
ATOM 4119 C C . GLU B 1 182 ? 9.703 -16.031 -2.504 1 78.12 182 GLU B C 1
ATOM 4121 O O . GLU B 1 182 ? 9.969 -15.336 -1.52 1 78.12 182 GLU B O 1
ATOM 4126 N N . SER B 1 183 ? 9.672 -15.625 -3.732 1 75.44 183 SER B N 1
ATOM 4127 C CA . SER B 1 183 ? 9.992 -14.227 -4.008 1 75.44 183 SER B CA 1
ATOM 4128 C C . SER B 1 183 ? 8.969 -13.289 -3.369 1 75.44 183 SER B C 1
ATOM 4130 O O . SER B 1 183 ? 9.336 -12.25 -2.814 1 75.44 183 SER B O 1
ATOM 4132 N N . VAL B 1 184 ? 7.773 -13.688 -3.428 1 73.94 184 VAL B N 1
ATOM 4133 C CA . VAL B 1 184 ? 6.715 -12.891 -2.828 1 73.94 184 VAL B CA 1
ATOM 4134 C C . VAL B 1 184 ? 6.895 -12.836 -1.312 1 73.94 184 VAL B C 1
ATOM 4136 O O . VAL B 1 184 ? 6.715 -11.789 -0.693 1 73.94 184 VAL B O 1
ATOM 4139 N N . ARG B 1 185 ? 7.289 -13.859 -0.759 1 73.81 185 ARG B N 1
ATOM 4140 C CA . ARG B 1 185 ? 7.539 -13.914 0.678 1 73.81 185 ARG B CA 1
ATOM 4141 C C . ARG B 1 185 ? 8.688 -12.984 1.07 1 73.81 185 ARG B C 1
ATOM 4143 O O . ARG B 1 185 ? 8.633 -12.328 2.109 1 73.81 185 ARG B O 1
ATOM 4150 N N . GLU B 1 186 ? 9.633 -13.023 0.23 1 75.94 186 GLU B N 1
ATOM 4151 C CA . GLU B 1 186 ? 10.789 -12.172 0.488 1 75.94 186 GLU B CA 1
ATOM 4152 C C . GLU B 1 186 ? 10.398 -10.695 0.469 1 75.94 186 GLU B C 1
ATOM 4154 O O . GLU B 1 186 ? 10.844 -9.922 1.314 1 75.94 186 GLU B O 1
ATOM 4159 N N . ILE B 1 187 ? 9.57 -10.406 -0.462 1 70.5 187 ILE B N 1
ATOM 4160 C CA . ILE B 1 187 ? 9.117 -9.023 -0.588 1 70.5 187 ILE B CA 1
ATOM 4161 C C . ILE B 1 187 ? 8.227 -8.664 0.599 1 70.5 187 ILE B C 1
ATOM 4163 O O . ILE B 1 187 ? 8.359 -7.578 1.17 1 70.5 187 ILE B O 1
ATOM 4167 N N . GLU B 1 188 ? 7.328 -9.508 0.935 1 69.44 188 GLU B N 1
ATOM 4168 C CA . GLU B 1 188 ? 6.434 -9.273 2.064 1 69.44 188 GLU B CA 1
ATOM 4169 C C . GLU B 1 188 ? 7.215 -9.07 3.357 1 69.44 188 GLU B C 1
ATOM 4171 O O . GLU B 1 188 ? 6.902 -8.18 4.148 1 69.44 188 GLU B O 1
ATOM 4176 N N . HIS B 1 189 ? 8.148 -9.898 3.479 1 68.75 189 HIS B N 1
ATOM 4177 C CA . HIS B 1 189 ? 8.961 -9.812 4.688 1 68.75 189 HIS B CA 1
ATOM 4178 C C . HIS B 1 189 ? 9.727 -8.5 4.75 1 68.75 189 HIS B C 1
ATOM 4180 O O . HIS B 1 189 ? 9.906 -7.926 5.824 1 68.75 189 HIS B O 1
ATOM 4186 N N . ALA B 1 190 ? 10.141 -8.117 3.596 1 63.97 190 ALA B N 1
ATOM 4187 C CA . ALA B 1 190 ? 10.898 -6.871 3.533 1 63.97 190 ALA B CA 1
ATOM 4188 C C . ALA B 1 190 ? 10.008 -5.676 3.859 1 63.97 190 ALA B C 1
ATOM 4190 O O . ALA B 1 190 ? 10.484 -4.652 4.359 1 63.97 190 ALA B O 1
ATOM 4191 N N . THR B 1 191 ? 8.695 -5.883 3.555 1 59.81 191 THR B N 1
ATOM 4192 C CA . THR B 1 191 ? 7.773 -4.762 3.709 1 59.81 191 THR B CA 1
ATOM 4193 C C . THR B 1 191 ? 7.191 -4.73 5.121 1 59.81 191 THR B C 1
ATOM 4195 O O . THR B 1 191 ? 6.883 -3.66 5.645 1 59.81 191 THR B O 1
ATOM 4198 N N . ILE B 1 192 ? 6.758 -5.938 5.516 1 55.19 192 ILE B N 1
ATOM 4199 C CA . ILE B 1 192 ? 6.184 -5.961 6.855 1 55.19 192 ILE B CA 1
ATOM 4200 C C . ILE B 1 192 ? 7.223 -5.5 7.871 1 55.19 192 ILE B C 1
ATOM 4202 O O . ILE B 1 192 ? 8.336 -6.031 7.914 1 55.19 192 ILE B O 1
ATOM 4206 N N . GLU B 1 193 ? 7.344 -4.211 7.953 1 53.03 193 GLU B N 1
ATOM 4207 C CA . GLU B 1 193 ? 8.234 -3.635 8.953 1 53.03 193 GLU B CA 1
ATOM 4208 C C . GLU B 1 193 ? 8.727 -4.699 9.93 1 53.03 193 GLU B C 1
ATOM 4210 O O . GLU B 1 193 ? 7.941 -5.258 10.695 1 53.03 193 GLU B O 1
ATOM 4215 N N . SER B 1 194 ? 9.539 -5.52 9.445 1 47.16 194 SER B N 1
ATOM 4216 C CA . SER B 1 194 ? 10.164 -6.426 10.398 1 47.16 194 SER B CA 1
ATOM 4217 C C . SER B 1 194 ? 10.461 -5.719 11.719 1 47.16 194 SER B C 1
ATOM 4219 O O . SER B 1 194 ? 11.188 -4.73 11.75 1 47.16 194 SER B O 1
ATOM 4221 N N . SER B 1 195 ? 9.438 -5.551 12.469 1 48.16 195 SER B N 1
ATOM 4222 C CA . SER B 1 195 ? 9.68 -5.133 13.844 1 48.16 195 SER B CA 1
ATOM 4223 C C . SER B 1 195 ? 11.031 -5.637 14.336 1 48.16 195 SER B C 1
ATOM 4225 O O . SER B 1 195 ? 11.508 -5.215 15.398 1 48.16 195 SER B O 1
ATOM 4227 N N . ASP B 1 196 ? 11.531 -6.551 13.789 1 53.5 196 ASP B N 1
ATOM 4228 C CA . ASP B 1 196 ? 12.719 -7.078 14.453 1 53.5 196 ASP B CA 1
ATOM 4229 C C . ASP B 1 196 ? 13.953 -6.246 14.117 1 53.5 196 ASP B C 1
ATOM 4231 O O . ASP B 1 196 ? 14.289 -6.074 12.945 1 53.5 196 ASP B O 1
ATOM 4235 N N . LYS B 1 197 ? 14.242 -5.422 15.008 1 63.03 197 LYS B N 1
ATOM 4236 C CA . LYS B 1 197 ? 15.531 -4.746 14.961 1 63.03 197 LYS B CA 1
ATOM 4237 C C . LYS B 1 197 ? 16.641 -5.723 14.586 1 63.03 197 LYS B C 1
ATOM 4239 O O . LYS B 1 197 ? 16.766 -6.801 15.18 1 63.03 197 LYS B O 1
ATOM 4244 N N . GLY B 1 198 ? 17.234 -5.543 13.305 1 77 198 GLY B N 1
ATOM 4245 C CA . GLY B 1 198 ? 18.344 -6.379 12.898 1 77 198 GLY B CA 1
ATOM 4246 C C . GLY B 1 198 ? 19.562 -6.238 13.797 1 77 198 GLY B C 1
ATOM 4247 O O . GLY B 1 198 ? 19.562 -5.426 14.727 1 77 198 GLY B O 1
ATOM 4248 N N . ARG B 1 199 ? 20.516 -7.188 13.781 1 85.75 199 ARG B N 1
ATOM 4249 C CA . ARG B 1 199 ? 21.797 -7.129 14.461 1 85.75 199 ARG B CA 1
ATOM 4250 C C . ARG B 1 199 ? 22.797 -6.281 13.68 1 85.75 199 ARG B C 1
ATOM 4252 O O . ARG B 1 199 ? 22.891 -6.406 12.453 1 85.75 199 ARG B O 1
ATOM 4259 N N . ILE B 1 200 ? 23.438 -5.406 14.445 1 92.88 200 ILE B N 1
ATOM 4260 C CA . ILE B 1 200 ? 24.516 -4.637 13.836 1 92.88 200 ILE B CA 1
ATOM 4261 C C . ILE B 1 200 ? 25.734 -5.52 13.656 1 92.88 200 ILE B C 1
ATOM 4263 O O . ILE B 1 200 ? 26.234 -6.117 14.617 1 92.88 200 ILE B O 1
ATOM 4267 N N . ARG B 1 201 ? 26.172 -5.645 12.461 1 94.69 201 ARG B N 1
ATOM 4268 C CA . ARG B 1 201 ? 27.344 -6.465 12.172 1 94.69 201 ARG B CA 1
ATOM 4269 C C . ARG B 1 201 ? 28.203 -5.828 11.086 1 94.69 201 ARG B C 1
ATOM 4271 O O . ARG B 1 201 ? 27.766 -4.898 10.406 1 94.69 201 ARG B O 1
ATOM 4278 N N . ARG B 1 202 ? 29.391 -6.375 11.047 1 96.75 202 ARG B N 1
ATOM 4279 C CA . ARG B 1 202 ? 30.266 -5.965 9.961 1 96.75 202 ARG B CA 1
ATOM 4280 C C . ARG B 1 202 ? 29.703 -6.391 8.609 1 96.75 202 ARG B C 1
ATOM 4282 O O . ARG B 1 202 ? 29.266 -7.531 8.445 1 96.75 202 ARG B O 1
ATOM 4289 N N . ALA B 1 203 ? 29.719 -5.438 7.641 1 97 203 ALA B N 1
ATOM 4290 C CA . ALA B 1 203 ? 29.078 -5.68 6.348 1 97 203 ALA B CA 1
ATOM 4291 C C . ALA B 1 203 ? 29.703 -6.883 5.648 1 97 203 ALA B C 1
ATOM 4293 O O . ALA B 1 203 ? 29 -7.699 5.051 1 97 203 ALA B O 1
ATOM 4294 N N . SER B 1 204 ? 31 -7.039 5.742 1 97.12 204 SER B N 1
ATOM 4295 C CA . SER B 1 204 ? 31.703 -8.133 5.082 1 97.12 204 SER B CA 1
ATOM 4296 C C . SER B 1 204 ? 31.281 -9.484 5.641 1 97.12 204 SER B C 1
ATOM 4298 O O . SER B 1 204 ? 31.141 -10.461 4.895 1 97.12 204 SER B O 1
ATOM 4300 N N . GLU B 1 205 ? 31.016 -9.547 6.914 1 96.44 205 GLU B N 1
ATOM 4301 C CA . GLU B 1 205 ? 30.547 -10.781 7.535 1 96.44 205 GLU B CA 1
ATOM 4302 C C . GLU B 1 205 ? 29.125 -11.125 7.105 1 96.44 205 GLU B C 1
ATOM 4304 O O . GLU B 1 205 ? 28.828 -12.281 6.797 1 96.44 205 GLU B O 1
ATOM 4309 N N . ALA B 1 206 ? 28.328 -10.094 7.121 1 95.75 206 ALA B N 1
ATOM 4310 C CA . ALA B 1 206 ? 26.938 -10.289 6.719 1 95.75 206 ALA B CA 1
ATOM 4311 C C . ALA B 1 206 ? 26.844 -10.812 5.289 1 95.75 206 ALA B C 1
ATOM 4313 O O . ALA B 1 206 ? 26.094 -11.734 5.004 1 95.75 206 ALA B O 1
ATOM 4314 N N . VAL B 1 207 ? 27.641 -10.25 4.406 1 97.44 207 VAL B N 1
ATOM 4315 C CA . VAL B 1 207 ? 27.641 -10.625 2.996 1 97.44 207 VAL B CA 1
ATOM 4316 C C . VAL B 1 207 ? 28.25 -12.008 2.82 1 97.44 207 VAL B C 1
ATOM 4318 O O . VAL B 1 207 ? 27.75 -12.828 2.043 1 97.44 207 VAL B O 1
ATOM 4321 N N . SER B 1 208 ? 29.281 -12.297 3.531 1 97.19 208 SER B N 1
ATOM 4322 C CA . SER B 1 208 ? 29.969 -13.586 3.453 1 97.19 208 SER B CA 1
ATOM 4323 C C . SER B 1 208 ? 29.016 -14.727 3.828 1 97.19 208 SER B C 1
ATOM 4325 O O . SER B 1 208 ? 29.016 -15.781 3.182 1 97.19 208 SER B O 1
ATOM 4327 N N . ASP B 1 209 ? 28.219 -14.492 4.82 1 96 209 ASP B N 1
ATOM 4328 C CA . ASP B 1 209 ? 27.281 -15.5 5.285 1 96 209 ASP B CA 1
ATOM 4329 C C . ASP B 1 209 ? 26.266 -15.859 4.191 1 96 209 ASP B C 1
ATOM 4331 O O . ASP B 1 209 ? 25.781 -16.984 4.141 1 96 209 ASP B O 1
ATOM 4335 N N . VAL B 1 210 ? 25.969 -14.906 3.316 1 95.25 210 VAL B N 1
ATOM 4336 C CA . VAL B 1 210 ? 25.016 -15.109 2.242 1 95.25 210 VAL B CA 1
ATOM 4337 C C . VAL B 1 210 ? 25.703 -15.766 1.046 1 95.25 210 VAL B C 1
ATOM 4339 O O . VAL B 1 210 ? 25.125 -16.656 0.404 1 95.25 210 VAL B O 1
ATOM 4342 N N . VAL B 1 211 ? 26.906 -15.438 0.767 1 96.31 211 VAL B N 1
ATOM 4343 C CA . VAL B 1 211 ? 27.641 -15.836 -0.43 1 96.31 211 VAL B CA 1
ATOM 4344 C C . VAL B 1 211 ? 28.156 -17.266 -0.262 1 96.31 211 VAL B C 1
ATOM 4346 O O . VAL B 1 211 ? 28.234 -18.016 -1.23 1 96.31 211 VAL B O 1
ATOM 4349 N N . ALA B 1 212 ? 28.422 -17.625 0.945 1 96.25 212 ALA B N 1
ATOM 4350 C CA . ALA B 1 212 ? 29.047 -18.922 1.214 1 96.25 212 ALA B CA 1
ATOM 4351 C C . ALA B 1 212 ? 28.188 -20.078 0.715 1 96.25 212 ALA B C 1
ATOM 4353 O O . ALA B 1 212 ? 28.641 -20.906 -0.066 1 96.25 212 ALA B O 1
ATOM 4354 N N . PRO B 1 213 ? 26.969 -20.078 1.146 1 95.69 213 PRO B N 1
ATOM 4355 C CA . PRO B 1 213 ? 26.125 -21.172 0.649 1 95.69 213 PRO B CA 1
ATOM 4356 C C . PRO B 1 213 ? 25.953 -21.141 -0.867 1 95.69 213 PRO B C 1
ATOM 4358 O O . PRO B 1 213 ? 25.828 -22.188 -1.5 1 95.69 213 PRO B O 1
ATOM 4361 N N . ILE B 1 214 ? 25.922 -20.047 -1.502 1 94.56 214 ILE B N 1
ATOM 4362 C CA . ILE B 1 214 ? 25.781 -19.922 -2.949 1 94.56 214 ILE B CA 1
ATOM 4363 C C . ILE B 1 214 ? 27.016 -20.484 -3.641 1 94.56 214 ILE B C 1
ATOM 4365 O O . ILE B 1 214 ? 26.906 -21.203 -4.633 1 94.56 214 ILE B O 1
ATOM 4369 N N . SER B 1 215 ? 28.125 -20.141 -3.111 1 95.06 215 SER B N 1
ATOM 4370 C CA . SER B 1 215 ? 29.391 -20.656 -3.639 1 95.06 215 SER B CA 1
ATOM 4371 C C . SER B 1 215 ? 29.438 -22.172 -3.586 1 95.06 215 SER B C 1
ATOM 4373 O O . SER B 1 215 ? 29.891 -22.828 -4.531 1 95.06 215 SER B O 1
ATOM 4375 N N . ALA B 1 216 ? 28.938 -22.672 -2.508 1 95.44 216 ALA B N 1
ATOM 4376 C CA . ALA B 1 216 ? 28.906 -24.125 -2.346 1 95.44 216 ALA B CA 1
ATOM 4377 C C . ALA B 1 216 ? 27.969 -24.766 -3.361 1 95.44 216 ALA B C 1
ATOM 4379 O O . ALA B 1 216 ? 28.25 -25.844 -3.873 1 95.44 216 ALA B O 1
ATOM 4380 N N . ALA B 1 217 ? 26.969 -24.078 -3.637 1 93.38 217 ALA B N 1
ATOM 4381 C CA . ALA B 1 217 ? 25.953 -24.594 -4.547 1 93.38 217 ALA B CA 1
ATOM 4382 C C . ALA B 1 217 ? 26.391 -24.453 -6 1 93.38 217 ALA B C 1
ATOM 4384 O O . ALA B 1 217 ? 25.875 -25.141 -6.883 1 93.38 217 ALA B O 1
ATOM 4385 N N . HIS B 1 218 ? 27.359 -23.594 -6.27 1 94.19 218 HIS B N 1
ATOM 4386 C CA . HIS B 1 218 ? 27.828 -23.344 -7.625 1 94.19 218 HIS B CA 1
ATOM 4387 C C . HIS B 1 218 ? 29.344 -23.391 -7.699 1 94.19 218 HIS B C 1
ATOM 4389 O O . HIS B 1 218 ? 30 -22.375 -7.938 1 94.19 218 HIS B O 1
ATOM 4395 N N . PRO B 1 219 ? 29.844 -24.609 -7.676 1 93.56 219 PRO B N 1
ATOM 4396 C CA . PRO B 1 219 ? 31.312 -24.734 -7.652 1 93.56 219 PRO B CA 1
ATOM 4397 C C . PRO B 1 219 ? 31.969 -24.219 -8.93 1 93.56 219 PRO B C 1
ATOM 4399 O O . PRO B 1 219 ? 33.156 -23.891 -8.922 1 93.56 219 PRO B O 1
ATOM 4402 N N . GLU B 1 220 ? 31.219 -24.094 -9.93 1 93.75 220 GLU B N 1
ATOM 4403 C CA . GLU B 1 220 ? 31.75 -23.625 -11.203 1 93.75 220 GLU B CA 1
ATOM 4404 C C . GLU B 1 220 ? 31.953 -22.109 -11.188 1 93.75 220 GLU B C 1
ATOM 4406 O O . GLU B 1 220 ? 32.656 -21.562 -12.039 1 93.75 220 GLU B O 1
ATOM 4411 N N . ALA B 1 221 ? 31.391 -21.406 -10.328 1 95.38 221 ALA B N 1
ATOM 4412 C CA . ALA B 1 221 ? 31.422 -19.953 -10.266 1 95.38 221 ALA B CA 1
ATOM 4413 C C . ALA B 1 221 ? 32.562 -19.469 -9.367 1 95.38 221 ALA B C 1
ATOM 4415 O O . ALA B 1 221 ? 32.875 -20.109 -8.359 1 95.38 221 ALA B O 1
ATOM 4416 N N . THR B 1 222 ? 33.219 -18.438 -9.789 1 96.19 222 THR B N 1
ATOM 4417 C CA . THR B 1 222 ? 34.188 -17.75 -8.93 1 96.19 222 THR B CA 1
ATOM 4418 C C . THR B 1 222 ? 33.531 -16.516 -8.297 1 96.19 222 THR B C 1
ATOM 4420 O O . THR B 1 222 ? 33.062 -15.633 -9.008 1 96.19 222 THR B O 1
ATOM 4423 N N . ILE B 1 223 ? 33.5 -16.5 -6.965 1 97.19 223 ILE B N 1
ATOM 4424 C CA . ILE B 1 223 ? 32.969 -15.352 -6.23 1 97.19 223 ILE B CA 1
ATOM 4425 C C . ILE B 1 223 ? 34.062 -14.734 -5.367 1 97.19 223 ILE B C 1
ATOM 4427 O O . ILE B 1 223 ? 34.594 -15.383 -4.465 1 97.19 223 ILE B O 1
ATOM 4431 N N . ASP B 1 224 ? 34.438 -13.516 -5.629 1 97.19 224 ASP B N 1
ATOM 4432 C CA . ASP B 1 224 ? 35.469 -12.781 -4.879 1 97.19 224 ASP B CA 1
ATOM 4433 C C . ASP B 1 224 ? 34.844 -11.703 -4 1 97.19 224 ASP B C 1
ATOM 4435 O O . ASP B 1 224 ? 34.125 -10.828 -4.5 1 97.19 224 ASP B O 1
ATOM 4439 N N . LEU B 1 225 ? 35.031 -11.781 -2.736 1 97.38 225 LEU B N 1
ATOM 4440 C CA . LEU B 1 225 ? 34.531 -10.781 -1.787 1 97.38 225 LEU B CA 1
ATOM 4441 C C . LEU B 1 225 ? 35.688 -9.922 -1.27 1 97.38 225 LEU B C 1
ATOM 4443 O O . LEU B 1 225 ? 36.656 -10.445 -0.705 1 97.38 225 LEU B O 1
ATOM 4447 N N . GLU B 1 226 ? 35.625 -8.609 -1.507 1 97.44 226 GLU B N 1
ATOM 4448 C CA . GLU B 1 226 ? 36.656 -7.672 -1.082 1 97.44 226 GLU B CA 1
ATOM 4449 C C . GLU B 1 226 ? 36.094 -6.59 -0.17 1 97.44 226 GLU B C 1
ATOM 4451 O O . GLU B 1 226 ? 35.094 -5.961 -0.503 1 97.44 226 GLU B O 1
ATOM 4456 N N . GLU B 1 227 ? 36.688 -6.418 0.918 1 97.44 227 GLU B N 1
ATOM 4457 C CA . GLU B 1 227 ? 36.344 -5.32 1.819 1 97.44 227 GLU B CA 1
ATOM 4458 C C . GLU B 1 227 ? 37.375 -4.184 1.706 1 97.44 227 GLU B C 1
ATOM 4460 O O . GLU B 1 227 ? 38.5 -4.289 2.223 1 97.44 227 GLU B O 1
ATOM 4465 N N . GLU B 1 228 ? 37 -3.156 1.11 1 95.69 228 GLU B N 1
ATOM 4466 C CA . GLU B 1 228 ? 37.875 -2.006 0.963 1 95.69 228 GLU B CA 1
ATOM 4467 C C . GLU B 1 228 ? 37.875 -1.133 2.215 1 95.69 228 GLU B C 1
ATOM 4469 O O . GLU B 1 228 ? 38.906 -0.586 2.609 1 95.69 228 GLU B O 1
ATOM 4474 N N . THR B 1 229 ? 36.719 -0.911 2.795 1 95.5 229 THR B N 1
ATOM 4475 C CA . THR B 1 229 ? 36.531 -0.178 4.043 1 95.5 229 THR B CA 1
ATOM 4476 C C . THR B 1 229 ? 35.594 -0.946 4.992 1 95.5 229 THR B C 1
ATOM 4478 O O . THR B 1 229 ? 34.562 -1.44 4.582 1 95.5 229 THR B O 1
ATOM 4481 N N . ALA B 1 230 ? 36.094 -1.108 6.23 1 95.5 230 ALA B N 1
ATOM 4482 C CA . ALA B 1 230 ? 35.25 -1.759 7.223 1 95.5 230 ALA B CA 1
ATOM 4483 C C . ALA B 1 230 ? 34.031 -0.894 7.555 1 95.5 230 ALA B C 1
ATOM 4485 O O . ALA B 1 230 ? 34.156 0.27 7.938 1 95.5 230 ALA B O 1
ATOM 4486 N N . MET B 1 231 ? 32.906 -1.466 7.246 1 95.81 231 MET B N 1
ATOM 4487 C CA . MET B 1 231 ? 31.656 -0.768 7.547 1 95.81 231 MET B CA 1
ATOM 4488 C C . MET B 1 231 ? 30.688 -1.691 8.266 1 95.81 231 MET B C 1
ATOM 4490 O O . MET B 1 231 ? 30.812 -2.914 8.203 1 95.81 231 MET B O 1
ATOM 4494 N N . TRP B 1 232 ? 29.797 -1.087 8.992 1 95.69 232 TRP B N 1
ATOM 4495 C CA . TRP B 1 232 ? 28.812 -1.855 9.742 1 95.69 232 TRP B CA 1
ATOM 4496 C C . TRP B 1 232 ? 27.391 -1.55 9.258 1 95.69 232 TRP B C 1
ATOM 4498 O O . TRP B 1 232 ? 27.094 -0.421 8.859 1 95.69 232 TRP B O 1
ATOM 4508 N N . VAL B 1 233 ? 26.578 -2.584 9.242 1 93.94 233 VAL B N 1
ATOM 4509 C CA . VAL B 1 233 ? 25.203 -2.471 8.75 1 93.94 233 VAL B CA 1
ATOM 4510 C C . VAL B 1 233 ? 24.25 -3.211 9.68 1 93.94 233 VAL B C 1
ATOM 4512 O O . VAL B 1 233 ? 24.672 -4.109 10.414 1 93.94 233 VAL B O 1
ATOM 4515 N N . GLU B 1 234 ? 23.062 -2.707 9.766 1 89.06 234 GLU B N 1
ATOM 4516 C CA . GLU B 1 234 ? 22.031 -3.49 10.422 1 89.06 234 GLU B CA 1
ATOM 4517 C C . GLU B 1 234 ? 21.562 -4.645 9.539 1 89.06 234 GLU B C 1
ATOM 4519 O O . GLU B 1 234 ? 20.906 -4.426 8.523 1 89.06 234 GLU B O 1
ATOM 4524 N N . SER B 1 235 ? 22 -5.84 9.961 1 81.38 235 SER B N 1
ATOM 4525 C CA . SER B 1 235 ? 21.75 -7.023 9.141 1 81.38 235 SER B CA 1
ATOM 4526 C C . SER B 1 235 ? 20.375 -7.609 9.422 1 81.38 235 SER B C 1
ATOM 4528 O O . SER B 1 235 ? 20.078 -8.016 10.555 1 81.38 235 SER B O 1
ATOM 4530 N N . GLN B 1 236 ? 19.5 -7.496 8.469 1 85 236 GLN B N 1
ATOM 4531 C CA . GLN B 1 236 ? 18.172 -8.117 8.445 1 85 236 GLN B CA 1
ATOM 4532 C C . GLN B 1 236 ? 18.047 -9.078 7.27 1 85 236 GLN B C 1
ATOM 4534 O O . GLN B 1 236 ? 18.906 -9.117 6.387 1 85 236 GLN B O 1
ATOM 4539 N N . ASP B 1 237 ? 17.094 -9.93 7.258 1 86.25 237 ASP B N 1
ATOM 4540 C CA . ASP B 1 237 ? 16.891 -10.914 6.199 1 86.25 237 ASP B CA 1
ATOM 4541 C C . ASP B 1 237 ? 16.844 -10.242 4.828 1 86.25 237 ASP B C 1
ATOM 4543 O O . ASP B 1 237 ? 17.312 -10.812 3.834 1 86.25 237 ASP B O 1
ATOM 4547 N N . ALA B 1 238 ? 16.375 -9.016 4.883 1 87.62 238 ALA B N 1
ATOM 4548 C CA . ALA B 1 238 ? 16.219 -8.281 3.629 1 87.62 238 ALA B CA 1
ATOM 4549 C C . ALA B 1 238 ? 17.562 -8.102 2.926 1 87.62 238 ALA B C 1
ATOM 4551 O O . ALA B 1 238 ? 17.641 -8.188 1.697 1 87.62 238 ALA B O 1
ATOM 4552 N N . LEU B 1 239 ? 18.609 -7.859 3.717 1 92.19 239 LEU B N 1
ATOM 4553 C CA . LEU B 1 239 ? 19.938 -7.715 3.119 1 92.19 239 LEU B CA 1
ATOM 4554 C C . LEU B 1 239 ? 20.375 -9.023 2.473 1 92.19 239 LEU B C 1
ATOM 4556 O O . LEU B 1 239 ? 20.891 -9.023 1.35 1 92.19 239 LEU B O 1
ATOM 4560 N N . GLY B 1 240 ? 20.109 -10.078 3.195 1 92.19 240 GLY B N 1
ATOM 4561 C CA . GLY B 1 240 ? 20.469 -11.383 2.668 1 92.19 240 GLY B CA 1
ATOM 4562 C C . GLY B 1 240 ? 19.75 -11.719 1.373 1 92.19 240 GLY B C 1
ATOM 4563 O O . GLY B 1 240 ? 20.359 -12.227 0.43 1 92.19 240 GLY B O 1
ATOM 4564 N N . HIS B 1 241 ? 18.5 -11.414 1.327 1 89 241 HIS B N 1
ATOM 4565 C CA . HIS B 1 241 ? 17.734 -11.672 0.115 1 89 241 HIS B CA 1
ATOM 4566 C C . HIS B 1 241 ? 18.281 -10.867 -1.064 1 89 241 HIS B C 1
ATOM 4568 O O . HIS B 1 241 ? 18.453 -11.414 -2.16 1 89 241 HIS B O 1
ATOM 4574 N N . ALA B 1 242 ? 18.562 -9.609 -0.8 1 92.25 242 ALA B N 1
ATOM 4575 C CA . ALA B 1 242 ? 19.031 -8.742 -1.873 1 92.25 242 ALA B CA 1
ATOM 4576 C C . ALA B 1 242 ? 20.375 -9.242 -2.42 1 92.25 242 ALA B C 1
ATOM 4578 O O . ALA B 1 242 ? 20.547 -9.375 -3.633 1 92.25 242 ALA B O 1
ATOM 4579 N N . VAL B 1 243 ? 21.219 -9.562 -1.51 1 96.06 243 VAL B N 1
ATOM 4580 C CA . VAL B 1 243 ? 22.547 -10.023 -1.912 1 96.06 243 VAL B CA 1
ATOM 4581 C C . VAL B 1 243 ? 22.438 -11.359 -2.637 1 96.06 243 VAL B C 1
ATOM 4583 O O . VAL B 1 243 ? 23.062 -11.57 -3.674 1 96.06 243 VAL B O 1
ATOM 4586 N N . SER B 1 244 ? 21.656 -12.211 -2.115 1 93.69 244 SER B N 1
ATOM 4587 C CA . SER B 1 244 ? 21.469 -13.531 -2.719 1 93.69 244 SER B CA 1
ATOM 4588 C C . SER B 1 244 ? 20.969 -13.414 -4.152 1 93.69 244 SER B C 1
ATOM 4590 O O . SER B 1 244 ? 21.5 -14.062 -5.059 1 93.69 244 SER B O 1
ATOM 4592 N N . HIS B 1 245 ? 20.031 -12.594 -4.379 1 90.88 245 HIS B N 1
ATOM 4593 C CA . HIS B 1 245 ? 19.469 -12.43 -5.715 1 90.88 245 HIS B CA 1
ATOM 4594 C C . HIS B 1 245 ? 20.5 -11.82 -6.668 1 90.88 245 HIS B C 1
ATOM 4596 O O . HIS B 1 245 ? 20.609 -12.242 -7.824 1 90.88 245 HIS B O 1
ATOM 4602 N N . ALA B 1 246 ? 21.234 -10.844 -6.172 1 95 246 ALA B N 1
ATOM 4603 C CA . ALA B 1 246 ? 22.234 -10.203 -7.016 1 95 246 ALA B CA 1
ATOM 4604 C C . ALA B 1 246 ? 23.312 -11.195 -7.441 1 95 246 ALA B C 1
ATOM 4606 O O . ALA B 1 246 ? 23.656 -11.281 -8.625 1 95 246 ALA B O 1
ATOM 4607 N N . VAL B 1 247 ? 23.734 -11.969 -6.512 1 95.75 247 VAL B N 1
ATOM 4608 C CA . VAL B 1 247 ? 24.812 -12.922 -6.773 1 95.75 247 VAL B CA 1
ATOM 4609 C C . VAL B 1 247 ? 24.297 -14.07 -7.633 1 95.75 247 VAL B C 1
ATOM 4611 O O . VAL B 1 247 ? 24.953 -14.477 -8.594 1 95.75 247 VAL B O 1
ATOM 4614 N N . GLU B 1 248 ? 23.125 -14.578 -7.332 1 91.31 248 GLU B N 1
ATOM 4615 C CA . GLU B 1 248 ? 22.562 -15.672 -8.109 1 91.31 248 GLU B CA 1
ATOM 4616 C C . GLU B 1 248 ? 22.297 -15.25 -9.555 1 91.31 248 GLU B C 1
ATOM 4618 O O . GLU B 1 248 ? 22.531 -16.016 -10.484 1 91.31 248 GLU B O 1
ATOM 4623 N N . ASN B 1 249 ? 21.781 -14.062 -9.727 1 89.38 249 ASN B N 1
ATOM 4624 C CA . ASN B 1 249 ? 21.578 -13.547 -11.07 1 89.38 249 ASN B CA 1
ATOM 4625 C C . ASN B 1 249 ? 22.875 -13.484 -11.859 1 89.38 249 ASN B C 1
ATOM 4627 O O . ASN B 1 249 ? 22.906 -13.781 -13.055 1 89.38 249 ASN B O 1
ATOM 4631 N N . ALA B 1 250 ? 23.922 -13.086 -11.195 1 93.06 250 ALA B N 1
ATOM 4632 C CA . ALA B 1 250 ? 25.234 -12.961 -11.82 1 93.06 250 ALA B CA 1
ATOM 4633 C C . ALA B 1 250 ? 25.766 -14.32 -12.266 1 93.06 250 ALA B C 1
ATOM 4635 O O . ALA B 1 250 ? 26.578 -14.406 -13.18 1 93.06 250 ALA B O 1
ATOM 4636 N N . ILE B 1 251 ? 25.297 -15.375 -11.586 1 93.12 251 ILE B N 1
ATOM 4637 C CA . ILE B 1 251 ? 25.781 -16.719 -11.875 1 93.12 251 ILE B CA 1
ATOM 4638 C C . ILE B 1 251 ? 24.906 -17.359 -12.953 1 93.12 251 ILE B C 1
ATOM 4640 O O . ILE B 1 251 ? 25.406 -17.875 -13.953 1 93.12 251 ILE B O 1
ATOM 4644 N N . VAL B 1 252 ? 23.594 -17.203 -12.797 1 87 252 VAL B N 1
ATOM 4645 C CA . VAL B 1 252 ? 22.641 -17.922 -13.641 1 87 252 VAL B CA 1
ATOM 4646 C C . VAL B 1 252 ? 22.641 -17.328 -15.047 1 87 252 VAL B C 1
ATOM 4648 O O . VAL B 1 252 ? 22.5 -18.047 -16.031 1 87 252 VAL B O 1
ATOM 4651 N N . HIS B 1 253 ? 22.891 -16.078 -15.195 1 88.25 253 HIS B N 1
ATOM 4652 C CA . HIS B 1 253 ? 22.781 -15.422 -16.5 1 88.25 253 HIS B CA 1
ATOM 4653 C C . HIS B 1 253 ? 24.141 -15.328 -17.188 1 88.25 253 HIS B C 1
ATOM 4655 O O . HIS B 1 253 ? 24.25 -14.75 -18.266 1 88.25 253 HIS B O 1
ATOM 4661 N N . ALA B 1 254 ? 25.109 -15.898 -16.547 1 91.19 254 ALA B N 1
ATOM 4662 C CA . ALA B 1 254 ? 26.438 -15.875 -17.141 1 91.19 254 ALA B CA 1
ATOM 4663 C C . ALA B 1 254 ? 26.484 -16.75 -18.391 1 91.19 254 ALA B C 1
ATOM 4665 O O . ALA B 1 254 ? 25.891 -17.828 -18.438 1 91.19 254 ALA B O 1
ATOM 4666 N N . GLU B 1 255 ? 27.031 -16.266 -19.406 1 88.19 255 GLU B N 1
ATOM 4667 C CA . GLU B 1 255 ? 27.203 -17.031 -20.641 1 88.19 255 GLU B CA 1
ATOM 4668 C C . GLU B 1 255 ? 28.422 -17.938 -20.578 1 88.19 255 GLU B C 1
ATOM 4670 O O . GLU B 1 255 ? 28.453 -19 -21.188 1 88.19 255 GLU B O 1
ATOM 4675 N N . ASP B 1 256 ? 29.484 -17.469 -19.891 1 86.38 256 ASP B N 1
ATOM 4676 C CA . ASP B 1 256 ? 30.719 -18.234 -19.656 1 86.38 256 ASP B CA 1
ATOM 4677 C C . ASP B 1 256 ? 30.859 -18.609 -18.188 1 86.38 256 ASP B C 1
ATOM 4679 O O . ASP B 1 256 ? 29.875 -18.609 -17.438 1 86.38 256 ASP B O 1
ATOM 4683 N N . GLU B 1 257 ? 32.062 -19.031 -17.922 1 89.5 257 GLU B N 1
ATOM 4684 C CA . GLU B 1 257 ? 32.281 -19.312 -16.5 1 89.5 257 GLU B CA 1
ATOM 4685 C C . GLU B 1 257 ? 31.906 -18.109 -15.633 1 89.5 257 GLU B C 1
ATOM 4687 O O . GLU B 1 257 ? 32.438 -17.016 -15.82 1 89.5 257 GLU B O 1
ATOM 4692 N N . PRO B 1 258 ? 30.969 -18.328 -14.828 1 92.75 258 PRO B N 1
ATOM 4693 C CA . PRO B 1 258 ? 30.469 -17.203 -14.039 1 92.75 258 PRO B CA 1
ATOM 4694 C C . PRO B 1 258 ? 31.531 -16.641 -13.094 1 92.75 258 PRO B C 1
ATOM 4696 O O . PRO B 1 258 ? 32.25 -17.391 -12.43 1 92.75 258 PRO B O 1
ATOM 4699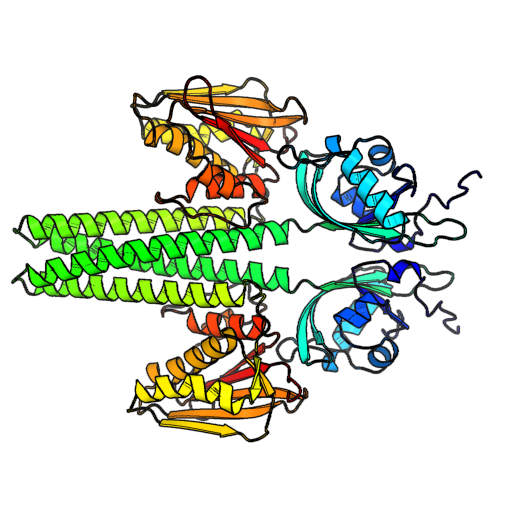 N N . SER B 1 259 ? 31.719 -15.375 -13.125 1 94.06 259 SER B N 1
ATOM 4700 C CA . SER B 1 259 ? 32.594 -14.641 -12.227 1 94.06 259 SER B CA 1
ATOM 4701 C C . SER B 1 259 ? 31.891 -13.445 -11.609 1 94.06 259 SER B C 1
ATOM 4703 O O . SER B 1 259 ? 31.344 -12.602 -12.328 1 94.06 259 SER B O 1
ATOM 4705 N N . VAL B 1 260 ? 31.875 -13.414 -10.281 1 96.5 260 VAL B N 1
ATOM 4706 C CA . VAL B 1 260 ? 31.188 -12.352 -9.555 1 96.5 260 VAL B CA 1
ATOM 4707 C C . VAL B 1 260 ? 32.156 -11.688 -8.578 1 96.5 260 VAL B C 1
ATOM 4709 O O . VAL B 1 260 ? 32.844 -12.367 -7.82 1 96.5 260 VAL B O 1
ATOM 4712 N N . ARG B 1 261 ? 32.281 -10.43 -8.625 1 97.19 261 ARG B N 1
ATOM 4713 C CA . ARG B 1 261 ? 33.062 -9.664 -7.664 1 97.19 261 ARG B CA 1
ATOM 4714 C C . ARG B 1 261 ? 32.156 -8.852 -6.746 1 97.19 261 ARG B C 1
ATOM 4716 O O . ARG B 1 261 ? 31.297 -8.109 -7.215 1 97.19 261 ARG B O 1
ATOM 4723 N N . VAL B 1 262 ? 32.312 -9.047 -5.426 1 98 262 VAL B N 1
ATOM 4724 C CA . VAL B 1 262 ? 31.578 -8.289 -4.426 1 98 262 VAL B CA 1
ATOM 4725 C C . VAL B 1 262 ? 32.531 -7.387 -3.645 1 98 262 VAL B C 1
ATOM 4727 O O . VAL B 1 262 ? 33.469 -7.863 -3.023 1 98 262 VAL B O 1
ATOM 4730 N N . ALA B 1 263 ? 32.281 -6.082 -3.707 1 97.88 263 ALA B N 1
ATOM 4731 C CA . ALA B 1 263 ? 33.156 -5.121 -3.01 1 97.88 263 ALA B CA 1
ATOM 4732 C C . ALA B 1 263 ? 32.344 -4.324 -1.983 1 97.88 263 ALA B C 1
ATOM 4734 O O . ALA B 1 263 ? 31.203 -3.922 -2.248 1 97.88 263 ALA B O 1
ATOM 4735 N N . ILE B 1 264 ? 32.875 -4.176 -0.826 1 97.75 264 ILE B N 1
ATOM 4736 C CA . ILE B 1 264 ? 32.281 -3.4 0.256 1 97.75 264 ILE B CA 1
ATOM 4737 C C . ILE B 1 264 ? 33.156 -2.168 0.537 1 97.75 264 ILE B C 1
ATOM 4739 O O . ILE B 1 264 ? 34.344 -2.281 0.776 1 97.75 264 ILE B O 1
ATOM 4743 N N . ASP B 1 265 ? 32.5 -1.045 0.417 1 96.44 265 ASP B N 1
ATOM 4744 C CA . ASP B 1 265 ? 33.219 0.206 0.592 1 96.44 265 ASP B CA 1
ATOM 4745 C C . ASP B 1 265 ? 32.312 1.316 1.091 1 96.44 265 ASP B C 1
ATOM 4747 O O . ASP B 1 265 ? 31.094 1.124 1.19 1 96.44 265 ASP B O 1
ATOM 4751 N N . GLU B 1 266 ? 32.906 2.408 1.504 1 93.5 266 GLU B N 1
ATOM 4752 C CA . GLU B 1 266 ? 32.156 3.625 1.777 1 93.5 266 GLU B CA 1
ATOM 4753 C C . GLU B 1 266 ? 31.781 4.344 0.485 1 93.5 266 GLU B C 1
ATOM 4755 O O . GLU B 1 266 ? 32.625 4.488 -0.416 1 93.5 266 GLU B O 1
ATOM 4760 N N . SER B 1 267 ? 30.484 4.723 0.449 1 88.12 267 SER B N 1
ATOM 4761 C CA . SER B 1 267 ? 30.047 5.453 -0.738 1 88.12 267 SER B CA 1
ATOM 4762 C C . SER B 1 267 ? 30.766 6.793 -0.856 1 88.12 267 SER B C 1
ATOM 4764 O O . SER B 1 267 ? 30.953 7.496 0.141 1 88.12 267 SER B O 1
ATOM 4766 N N . PRO B 1 268 ? 31.312 7.18 -2.018 1 74.62 268 PRO B N 1
ATOM 4767 C CA . PRO B 1 268 ? 32.094 8.398 -2.176 1 74.62 268 PRO B CA 1
ATOM 4768 C C . PRO B 1 268 ? 31.344 9.664 -1.781 1 74.62 268 PRO B C 1
ATOM 4770 O O . 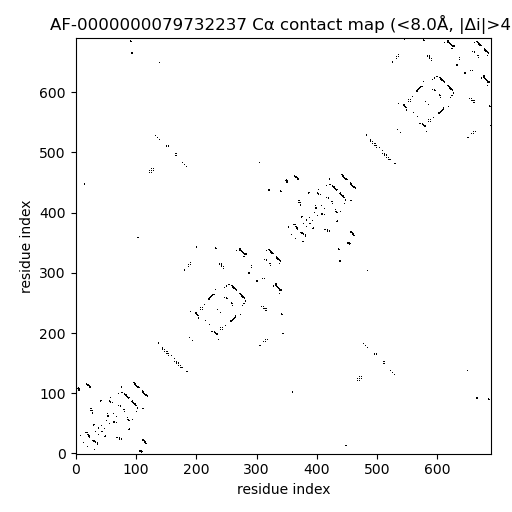PRO B 1 268 ? 31.938 10.617 -1.28 1 74.62 268 PRO B O 1
ATOM 4773 N N . ASN B 1 269 ? 30.078 9.688 -1.914 1 62.72 269 ASN B N 1
ATOM 4774 C CA . ASN B 1 269 ? 29.469 11.008 -1.81 1 62.72 269 ASN B CA 1
ATOM 4775 C C . ASN B 1 269 ? 28.484 11.078 -0.653 1 62.72 269 ASN B C 1
ATOM 4777 O O . ASN B 1 269 ? 27.953 12.148 -0.344 1 62.72 269 ASN B O 1
ATOM 4781 N N . THR B 1 270 ? 28.5 9.945 0.112 1 70 270 THR B N 1
ATOM 4782 C CA . THR B 1 270 ? 27.344 10.07 1.001 1 70 270 THR B CA 1
ATOM 4783 C C . THR B 1 270 ? 27.641 9.445 2.361 1 70 270 THR B C 1
ATOM 4785 O O . THR B 1 270 ? 26.844 9.57 3.293 1 70 270 THR B O 1
ATOM 4788 N N . GLY B 1 271 ? 28.906 8.883 2.529 1 80.56 271 GLY B N 1
ATOM 4789 C CA . GLY B 1 271 ? 29.234 8.203 3.775 1 80.56 271 GLY B CA 1
ATOM 4790 C C . GLY B 1 271 ? 28.391 6.973 4.031 1 80.56 271 GLY B C 1
ATOM 4791 O O . GLY B 1 271 ? 28.453 6.391 5.117 1 80.56 271 GLY B O 1
ATOM 4792 N N . ARG B 1 272 ? 27.703 6.551 3.105 1 90.38 272 ARG B N 1
ATOM 4793 C CA . ARG B 1 272 ? 26.859 5.363 3.221 1 90.38 272 ARG B CA 1
ATOM 4794 C C . ARG B 1 272 ? 27.656 4.098 2.918 1 90.38 272 ARG B C 1
ATOM 4796 O O . ARG B 1 272 ? 28.75 4.168 2.344 1 90.38 272 ARG B O 1
ATOM 4803 N N . LEU B 1 273 ? 27.203 3.043 3.355 1 95.19 273 LEU B N 1
ATOM 4804 C CA . LEU B 1 273 ? 27.75 1.745 2.984 1 95.19 273 LEU B CA 1
ATOM 4805 C C . LEU B 1 273 ? 27.406 1.403 1.537 1 95.19 273 LEU B C 1
ATOM 4807 O O . LEU B 1 273 ? 26.266 1.534 1.119 1 95.19 273 LEU B O 1
ATOM 4811 N N . GLU B 1 274 ? 28.438 1.083 0.818 1 95.56 274 GLU B N 1
ATOM 4812 C CA . GLU B 1 274 ? 28.25 0.625 -0.553 1 95.56 274 GLU B CA 1
ATOM 4813 C C . GLU B 1 274 ? 28.656 -0.837 -0.713 1 95.56 274 GLU B C 1
ATOM 4815 O O . GLU B 1 274 ? 29.75 -1.226 -0.316 1 95.56 274 GLU B O 1
ATOM 4820 N N . ILE B 1 275 ? 27.734 -1.647 -1.181 1 97.12 275 ILE B N 1
ATOM 4821 C CA . ILE B 1 275 ? 28.031 -3.002 -1.633 1 97.12 275 ILE B CA 1
ATOM 4822 C C . ILE B 1 275 ? 27.906 -3.08 -3.152 1 97.12 275 ILE B C 1
ATOM 4824 O O . ILE B 1 275 ? 26.828 -2.852 -3.701 1 97.12 275 ILE B O 1
ATOM 4828 N N . ARG B 1 276 ? 29.016 -3.391 -3.807 1 96.94 276 ARG B N 1
ATOM 4829 C CA . ARG B 1 276 ? 29.031 -3.492 -5.262 1 96.94 276 ARG B CA 1
ATOM 4830 C C . ARG B 1 276 ? 29.156 -4.945 -5.707 1 96.94 276 ARG B C 1
ATOM 4832 O O . ARG B 1 276 ? 30.031 -5.676 -5.234 1 96.94 276 ARG B O 1
ATOM 4839 N N . ILE B 1 277 ? 28.25 -5.352 -6.527 1 97.56 277 ILE B N 1
ATOM 4840 C CA . ILE B 1 277 ? 28.297 -6.691 -7.109 1 97.56 277 ILE B CA 1
ATOM 4841 C C . ILE B 1 277 ? 28.484 -6.59 -8.625 1 97.56 277 ILE B C 1
ATOM 4843 O O . ILE B 1 277 ? 27.609 -6.086 -9.328 1 97.56 277 ILE B O 1
ATOM 4847 N N . GLU B 1 278 ? 29.578 -7.027 -9.078 1 96.62 278 GLU B N 1
ATOM 4848 C CA . GLU B 1 278 ? 29.969 -6.922 -10.484 1 96.62 278 GLU B CA 1
ATOM 4849 C C . GLU B 1 278 ? 29.953 -8.289 -11.164 1 96.62 278 GLU B C 1
ATOM 4851 O O . GLU B 1 278 ? 30.438 -9.273 -10.594 1 96.62 278 GLU B O 1
ATOM 4856 N N . ASP B 1 279 ? 29.375 -8.289 -12.297 1 95.44 279 ASP B N 1
ATOM 4857 C CA . ASP B 1 279 ? 29.344 -9.539 -13.062 1 95.44 279 ASP B CA 1
ATOM 4858 C C . ASP B 1 279 ? 29.797 -9.312 -14.5 1 95.44 279 ASP B C 1
ATOM 4860 O O . ASP B 1 279 ? 30.281 -8.234 -14.844 1 95.44 279 ASP B O 1
ATOM 4864 N N . ALA B 1 280 ? 29.812 -10.414 -15.336 1 92.44 280 ALA B N 1
ATOM 4865 C CA . ALA B 1 280 ? 30.203 -10.344 -16.75 1 92.44 280 ALA B CA 1
ATOM 4866 C C . ALA B 1 280 ? 29.062 -10.828 -17.641 1 92.44 280 ALA B C 1
ATOM 4868 O O . ALA B 1 280 ? 29.297 -11.375 -18.719 1 92.44 280 ALA B O 1
ATOM 4869 N N . CYS B 1 281 ? 27.828 -10.656 -17.094 1 92.69 281 CYS B N 1
ATOM 4870 C CA . CYS B 1 281 ? 26.656 -11.117 -17.812 1 92.69 281 CYS B CA 1
ATOM 4871 C C . CYS B 1 281 ? 26.25 -10.125 -18.906 1 92.69 281 CYS B C 1
ATOM 4873 O O . CYS B 1 281 ? 26.766 -9.008 -18.938 1 92.69 281 CYS B O 1
ATOM 4875 N N . PRO B 1 282 ? 25.422 -10.648 -19.828 1 90.5 282 PRO B N 1
ATOM 4876 C CA . PRO B 1 282 ? 24.875 -9.68 -20.766 1 90.5 282 PRO B CA 1
ATOM 4877 C C . PRO B 1 282 ? 24.141 -8.531 -20.062 1 90.5 282 PRO B C 1
ATOM 4879 O O . PRO B 1 282 ? 23.641 -8.703 -18.953 1 90.5 282 PRO B O 1
ATOM 4882 N N . ALA B 1 283 ? 24.125 -7.48 -20.797 1 88.38 283 ALA B N 1
ATOM 4883 C CA . ALA B 1 283 ? 23.484 -6.301 -20.203 1 88.38 283 ALA B CA 1
ATOM 4884 C C . ALA B 1 283 ? 22 -6.539 -19.969 1 88.38 283 ALA B C 1
ATOM 4886 O O . ALA B 1 283 ? 21.328 -7.156 -20.797 1 88.38 283 ALA B O 1
ATOM 4887 N N . ILE B 1 284 ? 21.531 -6.086 -18.828 1 86 284 ILE B N 1
ATOM 4888 C CA . ILE B 1 284 ? 20.109 -6.125 -18.531 1 86 284 ILE B CA 1
ATOM 4889 C C . ILE B 1 284 ? 19.359 -5.176 -19.469 1 86 284 ILE B C 1
ATOM 4891 O O . ILE B 1 284 ? 19.75 -4.02 -19.641 1 86 284 ILE B O 1
ATOM 4895 N N . PRO B 1 285 ? 18.359 -5.68 -20.047 1 82.38 285 PRO B N 1
ATOM 4896 C CA . PRO B 1 285 ? 17.594 -4.805 -20.938 1 82.38 285 PRO B CA 1
ATOM 4897 C C . PRO B 1 285 ? 17.125 -3.523 -20.25 1 82.38 285 PRO B C 1
ATOM 4899 O O . PRO B 1 285 ? 16.719 -3.553 -19.078 1 82.38 285 PRO B O 1
ATOM 4902 N N . GLN B 1 286 ? 17.156 -2.475 -21 1 81.81 286 GLN B N 1
ATOM 4903 C CA . GLN B 1 286 ? 16.828 -1.159 -20.469 1 81.81 286 GLN B CA 1
ATOM 4904 C C . GLN B 1 286 ? 15.391 -1.125 -19.953 1 81.81 286 GLN B C 1
ATOM 4906 O O . GLN B 1 286 ? 15.102 -0.475 -18.953 1 81.81 286 GLN B O 1
ATOM 4911 N N . MET B 1 287 ? 14.57 -1.804 -20.625 1 74.06 287 MET B N 1
ATOM 4912 C CA . MET B 1 287 ? 13.164 -1.831 -20.234 1 74.06 287 MET B CA 1
ATOM 4913 C C . MET B 1 287 ? 12.992 -2.379 -18.812 1 74.06 287 MET B C 1
ATOM 4915 O O . MET B 1 287 ? 12.148 -1.904 -18.062 1 74.06 287 MET B O 1
ATOM 4919 N N . GLU B 1 288 ? 13.805 -3.287 -18.438 1 76.81 288 GLU B N 1
ATOM 4920 C CA . GLU B 1 288 ? 13.742 -3.869 -17.094 1 76.81 288 GLU B CA 1
ATOM 4921 C C . GLU B 1 288 ? 14.289 -2.902 -16.047 1 76.81 288 GLU B C 1
ATOM 4923 O O . GLU B 1 288 ? 13.75 -2.812 -14.945 1 76.81 288 GLU B O 1
ATOM 4928 N N . LEU B 1 289 ? 15.266 -2.184 -16.469 1 79.62 289 LEU B N 1
ATOM 4929 C CA . LEU B 1 289 ? 15.867 -1.206 -15.562 1 79.62 289 LEU B CA 1
ATOM 4930 C C . LEU B 1 289 ? 14.914 -0.034 -15.32 1 79.62 289 LEU B C 1
ATOM 4932 O O . LEU B 1 289 ? 14.812 0.464 -14.195 1 79.62 289 LEU B O 1
ATOM 4936 N N . ASP B 1 290 ? 14.273 0.275 -16.328 1 73.25 290 ASP B N 1
ATOM 4937 C CA . ASP B 1 290 ? 13.297 1.354 -16.234 1 73.25 290 ASP B CA 1
ATOM 4938 C C . ASP B 1 290 ? 12.133 0.956 -15.32 1 73.25 290 ASP B C 1
ATOM 4940 O O . ASP B 1 290 ? 11.578 1.795 -14.609 1 73.25 290 ASP B O 1
ATOM 4944 N N . ALA B 1 291 ? 11.844 -0.235 -15.328 1 69.38 291 ALA B N 1
ATOM 4945 C CA . ALA B 1 291 ? 10.711 -0.735 -14.547 1 69.38 291 ALA B CA 1
ATOM 4946 C C . ALA B 1 291 ? 10.992 -0.638 -13.055 1 69.38 291 ALA B C 1
ATOM 4948 O O . ALA B 1 291 ? 10.07 -0.473 -12.25 1 69.38 291 ALA B O 1
ATOM 4949 N N . ILE B 1 292 ? 12.219 -0.795 -12.781 1 72.31 292 ILE B N 1
ATOM 4950 C CA . ILE B 1 292 ? 12.523 -0.77 -11.352 1 72.31 292 ILE B CA 1
ATOM 4951 C C . ILE B 1 292 ? 12.836 0.66 -10.914 1 72.31 292 ILE B C 1
ATOM 4953 O O . ILE B 1 292 ? 12.859 0.958 -9.719 1 72.31 292 ILE B O 1
ATOM 4957 N N . ASP B 1 293 ? 13.023 1.419 -11.945 1 62.09 293 ASP B N 1
ATOM 4958 C CA . ASP B 1 293 ? 13.297 2.818 -11.633 1 62.09 293 ASP B CA 1
ATOM 4959 C C . ASP B 1 293 ? 12.039 3.527 -11.133 1 62.09 293 ASP B C 1
ATOM 4961 O O . ASP B 1 293 ? 10.922 3.195 -11.547 1 62.09 293 ASP B O 1
ATOM 4965 N N . GLU B 1 294 ? 12.047 3.936 -9.891 1 57.06 294 GLU B N 1
ATOM 4966 C CA . GLU B 1 294 ? 11.117 4.535 -8.93 1 57.06 294 GLU B CA 1
ATOM 4967 C C . GLU B 1 294 ? 9.977 5.258 -9.641 1 57.06 294 GLU B C 1
ATOM 4969 O O . GLU B 1 294 ? 8.836 5.211 -9.195 1 57.06 294 GLU B O 1
ATOM 4974 N N . LEU B 1 295 ? 10.328 6.148 -10.641 1 49.53 295 LEU B N 1
ATOM 4975 C CA . LEU B 1 295 ? 9.344 7.102 -11.148 1 49.53 295 LEU B CA 1
ATOM 4976 C C . LEU B 1 295 ? 8.445 6.449 -12.195 1 49.53 295 LEU B C 1
ATOM 4978 O O . LEU B 1 295 ? 7.469 7.051 -12.641 1 49.53 295 LEU B O 1
ATOM 4982 N N . SER B 1 296 ? 8.781 5.254 -12.398 1 45.75 296 SER B N 1
ATOM 4983 C CA . SER B 1 296 ? 8.047 4.719 -13.539 1 45.75 296 SER B CA 1
ATOM 4984 C C . SER B 1 296 ? 6.773 4.012 -13.086 1 45.75 296 SER B C 1
ATOM 4986 O O . SER B 1 296 ? 6.82 3.123 -12.234 1 45.75 296 SER B O 1
ATOM 4988 N N . GLU B 1 297 ? 5.734 4.523 -13.195 1 46.97 297 GLU B N 1
ATOM 4989 C CA . GLU B 1 297 ? 4.426 3.891 -13.023 1 46.97 297 GLU B CA 1
ATOM 4990 C C . GLU B 1 297 ? 4.258 2.715 -13.977 1 46.97 297 GLU B C 1
ATOM 4992 O O . GLU B 1 297 ? 3.395 1.857 -13.773 1 46.97 297 GLU B O 1
ATOM 4997 N N . ASN B 1 298 ? 5.008 2.76 -15.086 1 45.47 298 ASN B N 1
ATOM 4998 C CA . ASN B 1 298 ? 4.781 1.805 -16.172 1 45.47 298 ASN B CA 1
ATOM 4999 C C . ASN B 1 298 ? 5.695 0.588 -16.047 1 45.47 298 ASN B C 1
ATOM 5001 O O . ASN B 1 298 ? 6.906 0.692 -16.25 1 45.47 298 ASN B O 1
ATOM 5005 N N . THR B 1 299 ? 5.426 -0.189 -15.273 1 47.03 299 THR B N 1
ATOM 5006 C CA . THR B 1 299 ? 6.293 -1.354 -15.133 1 47.03 299 THR B CA 1
ATOM 5007 C C . THR B 1 299 ? 5.984 -2.385 -16.219 1 47.03 299 THR B C 1
ATOM 5009 O O . THR B 1 299 ? 4.906 -2.982 -16.219 1 47.03 299 THR B O 1
ATOM 5012 N N . ALA B 1 300 ? 6.594 -2.176 -17.469 1 43.72 300 ALA B N 1
ATOM 5013 C CA . ALA B 1 300 ? 6.531 -3.254 -18.453 1 43.72 300 ALA B CA 1
ATOM 5014 C C . ALA B 1 300 ? 7.055 -4.562 -17.859 1 43.72 300 ALA B C 1
ATOM 5016 O O . ALA B 1 300 ? 8.133 -4.59 -17.25 1 43.72 300 ALA B O 1
ATOM 5017 N N . THR B 1 301 ? 6.191 -5.566 -17.359 1 45.16 301 THR B N 1
ATOM 5018 C CA . THR B 1 301 ? 6.547 -6.895 -16.875 1 45.16 301 THR B CA 1
ATOM 5019 C C . THR B 1 301 ? 7.23 -7.707 -17.969 1 45.16 301 THR B C 1
ATOM 5021 O O . THR B 1 301 ? 6.652 -7.941 -19.031 1 45.16 301 THR B O 1
ATOM 5024 N N . SER B 1 302 ? 8.492 -7.562 -18.266 1 40.91 302 SER B N 1
ATOM 5025 C CA . SER B 1 302 ? 9.148 -8.469 -19.203 1 40.91 302 SER B CA 1
ATOM 5026 C C . SER B 1 302 ? 9.039 -9.914 -18.734 1 40.91 302 SER B C 1
ATOM 5028 O O . SER B 1 302 ? 8.758 -10.18 -17.562 1 40.91 302 SER B O 1
ATOM 5030 N N . HIS B 1 303 ? 9.438 -10.914 -19.656 1 42.78 303 HIS B N 1
ATOM 5031 C CA . HIS B 1 303 ? 9.336 -12.352 -19.828 1 42.78 303 HIS B CA 1
ATOM 5032 C C . HIS B 1 303 ? 9.82 -13.102 -18.594 1 42.78 303 HIS B C 1
ATOM 5034 O O . HIS B 1 303 ? 9.328 -14.195 -18.297 1 42.78 303 HIS B O 1
ATOM 5040 N N . GLY B 1 304 ? 11.141 -13.023 -18.125 1 45.56 304 GLY B N 1
ATOM 5041 C CA . GLY B 1 304 ? 11.648 -13.992 -17.172 1 45.56 304 GLY B CA 1
ATOM 5042 C C . GLY B 1 304 ? 11.047 -13.844 -15.781 1 45.56 304 GLY B C 1
ATOM 5043 O O . GLY B 1 304 ? 10.109 -13.07 -15.586 1 45.56 304 GLY B O 1
ATOM 5044 N N . SER B 1 305 ? 11.367 -14.734 -14.727 1 54 305 SER B N 1
ATOM 5045 C CA . SER B 1 305 ? 10.68 -14.672 -13.438 1 54 305 SER B CA 1
ATOM 5046 C C . SER B 1 305 ? 10.57 -13.234 -12.938 1 54 305 SER B C 1
ATOM 5048 O O . SER B 1 305 ? 9.789 -12.938 -12.031 1 54 305 SER B O 1
ATOM 5050 N N . GLY B 1 306 ? 11.133 -12.219 -13.688 1 61.72 306 GLY B N 1
ATOM 5051 C CA . GLY B 1 306 ? 11.297 -10.773 -13.641 1 61.72 306 GLY B CA 1
ATOM 5052 C C . GLY B 1 306 ? 11.117 -10.203 -12.25 1 61.72 306 GLY B C 1
ATOM 5053 O O . GLY B 1 306 ? 11.117 -8.984 -12.07 1 61.72 306 GLY B O 1
ATOM 5054 N N . VAL B 1 307 ? 11.211 -11.188 -11.188 1 72.94 307 VAL B N 1
ATOM 5055 C CA . VAL B 1 307 ? 10.859 -10.664 -9.867 1 72.94 307 VAL B CA 1
ATOM 5056 C C . VAL B 1 307 ? 12.133 -10.297 -9.102 1 72.94 307 VAL B C 1
ATOM 5058 O O . VAL B 1 307 ? 12.102 -9.453 -8.211 1 72.94 307 VAL B O 1
ATOM 5061 N N . GLY B 1 308 ? 13.305 -10.891 -9.523 1 78.12 308 GLY B N 1
ATOM 5062 C CA . GLY B 1 308 ? 14.531 -10.75 -8.75 1 78.12 308 GLY B CA 1
ATOM 5063 C C . GLY B 1 308 ? 14.953 -9.305 -8.57 1 78.12 308 GLY B C 1
ATOM 5064 O O . GLY B 1 308 ? 15.336 -8.891 -7.473 1 78.12 308 GLY B O 1
ATOM 5065 N N . LEU B 1 309 ? 14.836 -8.594 -9.617 1 82.56 309 LEU B N 1
ATOM 5066 C CA . LEU B 1 309 ? 15.234 -7.188 -9.562 1 82.56 309 LEU B CA 1
ATOM 5067 C C . LEU B 1 309 ? 14.344 -6.41 -8.602 1 82.56 309 LEU B C 1
ATOM 5069 O O . LEU B 1 309 ? 14.828 -5.539 -7.867 1 82.56 309 LEU B O 1
ATOM 5073 N N . PHE B 1 310 ? 13.172 -6.82 -8.508 1 78.62 310 PHE B N 1
ATOM 5074 C CA . PHE B 1 310 ? 12.234 -6.133 -7.633 1 78.62 310 PHE B CA 1
ATOM 5075 C C . PHE B 1 310 ? 12.461 -6.527 -6.18 1 78.62 310 PHE B C 1
ATOM 5077 O O . PHE B 1 310 ? 12.344 -5.691 -5.281 1 78.62 310 PHE B O 1
ATOM 5084 N N . VAL B 1 311 ? 12.75 -7.785 -6.062 1 82.38 311 VAL B N 1
ATOM 5085 C CA . VAL B 1 311 ? 13.062 -8.234 -4.711 1 82.38 311 VAL B CA 1
ATOM 5086 C C . VAL B 1 311 ? 14.25 -7.449 -4.164 1 82.38 311 VAL B C 1
ATOM 5088 O O . VAL B 1 311 ? 14.203 -6.941 -3.041 1 82.38 311 VAL B O 1
ATOM 5091 N N . MET B 1 312 ? 15.273 -7.301 -4.984 1 89.06 312 MET B N 1
ATOM 5092 C CA . MET B 1 312 ? 16.469 -6.562 -4.566 1 89.06 312 MET B CA 1
ATOM 5093 C C . MET B 1 312 ? 16.109 -5.129 -4.195 1 89.06 312 MET B C 1
ATOM 5095 O O . MET B 1 312 ? 16.484 -4.648 -3.123 1 89.06 312 MET B O 1
ATOM 5099 N N . LYS B 1 313 ? 15.43 -4.598 -5.062 1 84.88 313 LYS B N 1
ATOM 5100 C CA . LYS B 1 313 ? 15.078 -3.191 -4.879 1 84.88 313 LYS B CA 1
ATOM 5101 C C . LYS B 1 313 ? 14.273 -2.988 -3.594 1 84.88 313 LYS B C 1
ATOM 5103 O O . LYS B 1 313 ? 14.625 -2.146 -2.764 1 84.88 313 LYS B O 1
ATOM 5108 N N . TRP B 1 314 ? 13.305 -3.762 -3.375 1 81.06 314 TRP B N 1
ATOM 5109 C CA . TRP B 1 314 ? 12.422 -3.568 -2.232 1 81.06 314 TRP B CA 1
ATOM 5110 C C . TRP B 1 314 ? 13.117 -3.941 -0.931 1 81.06 314 TRP B C 1
ATOM 5112 O O . TRP B 1 314 ? 12.898 -3.312 0.105 1 81.06 314 TRP B O 1
ATOM 5122 N N . CYS B 1 315 ? 13.891 -4.969 -0.989 1 84.94 315 CYS B N 1
ATOM 5123 C CA . CYS B 1 315 ? 14.672 -5.324 0.191 1 84.94 315 CYS B CA 1
ATOM 5124 C C . CYS B 1 315 ? 15.594 -4.184 0.601 1 84.94 315 CYS B C 1
ATOM 5126 O O . CYS B 1 315 ? 15.617 -3.787 1.768 1 84.94 315 CYS B O 1
ATOM 5128 N N . ILE B 1 316 ? 16.25 -3.605 -0.345 1 89.56 316 ILE B N 1
ATOM 5129 C CA . ILE B 1 316 ? 17.203 -2.545 -0.057 1 89.56 316 ILE B CA 1
ATOM 5130 C C . ILE B 1 316 ? 16.469 -1.29 0.401 1 89.56 316 ILE B C 1
ATOM 5132 O O . ILE B 1 316 ? 16.891 -0.613 1.337 1 89.56 316 ILE B O 1
ATOM 5136 N N . GLU B 1 317 ? 15.367 -1.041 -0.234 1 84.19 317 GLU B N 1
ATOM 5137 C CA . GLU B 1 317 ? 14.57 0.117 0.161 1 84.19 317 GLU B CA 1
ATOM 5138 C C . GLU B 1 317 ? 14.016 -0.051 1.57 1 84.19 317 GLU B C 1
ATOM 5140 O O . GLU B 1 317 ? 13.898 0.921 2.32 1 84.19 317 GLU B O 1
ATOM 5145 N N . SER B 1 318 ? 13.656 -1.258 1.92 1 80.69 318 SER B N 1
ATOM 5146 C CA . SER B 1 318 ? 13.133 -1.519 3.258 1 80.69 318 SER B CA 1
ATOM 5147 C C . SER B 1 318 ? 14.195 -1.279 4.324 1 80.69 318 SER B C 1
ATOM 5149 O O . SER B 1 318 ? 13.875 -1.057 5.492 1 80.69 318 SER B O 1
ATOM 5151 N N . LEU B 1 319 ? 15.445 -1.263 3.883 1 86.62 319 LEU B N 1
ATOM 5152 C CA . LEU B 1 319 ? 16.562 -1.032 4.797 1 86.62 319 LEU B CA 1
ATOM 5153 C C . LEU B 1 319 ? 16.969 0.438 4.805 1 86.62 319 LEU B C 1
ATOM 5155 O O . LEU B 1 319 ? 17.984 0.803 5.383 1 86.62 319 LEU B O 1
ATOM 5159 N N . GLY B 1 320 ? 16.156 1.188 4.113 1 85.38 320 GLY B N 1
ATOM 5160 C CA . GLY B 1 320 ? 16.453 2.609 4.039 1 85.38 320 GLY B CA 1
ATOM 5161 C C . GLY B 1 320 ? 17.531 2.941 3.02 1 85.38 320 GLY B C 1
ATOM 5162 O O . GLY B 1 320 ? 18.172 3.992 3.104 1 85.38 320 GLY B O 1
ATOM 5163 N N . GLY B 1 321 ? 17.766 2.01 2.127 1 90.12 321 GLY B N 1
ATOM 5164 C CA . GLY B 1 321 ? 18.812 2.207 1.138 1 90.12 321 GLY B CA 1
ATOM 5165 C C . GLY B 1 321 ? 18.281 2.404 -0.267 1 90.12 321 GLY B C 1
ATOM 5166 O O . GLY B 1 321 ? 17.109 2.77 -0.447 1 90.12 321 GLY B O 1
ATOM 5167 N N . GLU B 1 322 ? 19.172 2.383 -1.172 1 89.88 322 GLU B N 1
ATOM 5168 C CA . GLU B 1 322 ? 18.797 2.488 -2.58 1 89.88 322 GLU B CA 1
ATOM 5169 C C . GLU B 1 322 ? 19.641 1.565 -3.447 1 89.88 322 GLU B C 1
ATOM 5171 O O . GLU B 1 322 ? 20.75 1.203 -3.068 1 89.88 322 GLU B O 1
ATOM 5176 N N . LEU B 1 323 ? 19.016 1.168 -4.531 1 90.75 323 LEU B N 1
ATOM 5177 C CA . LEU B 1 323 ? 19.609 0.266 -5.512 1 90.75 323 LEU B CA 1
ATOM 5178 C C . LEU B 1 323 ? 19.891 1 -6.816 1 90.75 323 LEU B C 1
ATOM 5180 O O . LEU B 1 323 ? 19.078 1.785 -7.293 1 90.75 323 LEU B O 1
ATOM 5184 N N . LYS B 1 324 ? 21.078 0.854 -7.32 1 88.69 324 LYS B N 1
ATOM 5185 C CA . LYS B 1 324 ? 21.453 1.359 -8.641 1 88.69 324 LYS B CA 1
ATOM 5186 C C . LYS B 1 324 ? 22.141 0.275 -9.469 1 88.69 324 LYS B C 1
ATOM 5188 O O . LYS B 1 324 ? 23 -0.447 -8.969 1 88.69 324 LYS B O 1
ATOM 5193 N N . ILE B 1 325 ? 21.641 0.124 -10.664 1 91.12 325 ILE B N 1
ATOM 5194 C CA . ILE B 1 325 ? 22.25 -0.837 -11.578 1 91.12 325 ILE B CA 1
ATOM 5195 C C . ILE B 1 325 ? 22.844 -0.106 -12.781 1 91.12 325 ILE B C 1
ATOM 5197 O O . ILE B 1 325 ? 22.156 0.699 -13.422 1 91.12 325 ILE B O 1
ATOM 5201 N N . VAL B 1 326 ? 24.062 -0.304 -13.008 1 89.88 326 VAL B N 1
ATOM 5202 C CA . VAL B 1 326 ? 24.719 0.313 -14.164 1 89.88 326 VAL B CA 1
ATOM 5203 C C . VAL B 1 326 ? 25.406 -0.757 -15 1 89.88 326 VAL B C 1
ATOM 5205 O O . VAL B 1 326 ? 25.688 -1.855 -14.508 1 89.88 326 VAL B O 1
ATOM 5208 N N . ARG B 1 327 ? 25.594 -0.413 -16.234 1 89.75 327 ARG B N 1
ATOM 5209 C CA . ARG B 1 327 ? 26.328 -1.317 -17.109 1 89.75 327 ARG B CA 1
ATOM 5210 C C . ARG B 1 327 ? 27.828 -1.315 -16.781 1 89.75 327 ARG B C 1
ATOM 5212 O O . ARG B 1 327 ? 28.391 -0.268 -16.469 1 89.75 327 ARG B O 1
ATOM 5219 N N . ASN B 1 328 ? 28.266 -2.492 -16.75 1 84.12 328 ASN B N 1
ATOM 5220 C CA . ASN B 1 328 ? 29.703 -2.646 -16.547 1 84.12 328 ASN B CA 1
ATOM 5221 C C . ASN B 1 328 ? 30.453 -2.6 -17.875 1 84.12 328 ASN B C 1
ATOM 5223 O O . ASN B 1 328 ? 29.891 -2.875 -18.938 1 84.12 328 ASN B O 1
ATOM 5227 N N . ARG B 1 329 ? 31.672 -2.033 -17.938 1 79.75 329 ARG B N 1
ATOM 5228 C CA . ARG B 1 329 ? 32.531 -2.035 -19.125 1 79.75 329 ARG B CA 1
ATOM 5229 C C . ARG B 1 329 ? 33.625 -3.064 -19 1 79.75 329 ARG B C 1
ATOM 5231 O O . ARG B 1 329 ? 34.25 -3.193 -17.922 1 79.75 329 ARG B O 1
ATOM 5238 N N . PRO B 1 330 ? 33.906 -3.803 -20 1 76.44 330 PRO B N 1
ATOM 5239 C CA . PRO B 1 330 ? 33.281 -3.83 -21.328 1 76.44 330 PRO B CA 1
ATOM 5240 C C . PRO B 1 330 ? 31.984 -4.621 -21.375 1 76.44 330 PRO B C 1
ATOM 5242 O O . PRO B 1 330 ? 31.188 -4.461 -22.297 1 76.44 330 PRO B O 1
ATOM 5245 N N . ARG B 1 331 ? 31.906 -5.578 -20.375 1 83.62 331 ARG B N 1
ATOM 5246 C CA . ARG B 1 331 ? 30.703 -6.406 -20.344 1 83.62 331 ARG B CA 1
ATOM 5247 C C . ARG B 1 331 ? 30.234 -6.625 -18.906 1 83.62 331 ARG B C 1
ATOM 5249 O O . ARG B 1 331 ? 31.062 -6.688 -17.984 1 83.62 331 ARG B O 1
ATOM 5256 N N . GLY B 1 332 ? 29 -6.715 -18.781 1 92.5 332 GLY B N 1
ATOM 5257 C CA . GLY B 1 332 ? 28.469 -7.098 -17.484 1 92.5 332 GLY B CA 1
ATOM 5258 C C . GLY B 1 332 ? 27.625 -6.004 -16.844 1 92.5 332 GLY B C 1
ATOM 5259 O O . GLY B 1 332 ? 27.25 -5.039 -17.5 1 92.5 332 GLY B O 1
ATOM 5260 N N . ASN B 1 333 ? 27.219 -6.203 -15.602 1 94.62 333 ASN B N 1
ATOM 5261 C CA . ASN B 1 333 ? 26.406 -5.309 -14.781 1 94.62 333 ASN B CA 1
ATOM 5262 C C . ASN B 1 333 ? 27.062 -5.051 -13.422 1 94.62 333 ASN B C 1
ATOM 5264 O O . ASN B 1 333 ? 27.75 -5.914 -12.891 1 94.62 333 ASN B O 1
ATOM 5268 N N . VAL B 1 334 ? 26.875 -3.863 -12.961 1 95.94 334 VAL B N 1
ATOM 5269 C CA . VAL B 1 334 ? 27.25 -3.549 -11.586 1 95.94 334 VAL B CA 1
ATOM 5270 C C . VAL B 1 334 ? 26.016 -3.158 -10.781 1 95.94 334 VAL B C 1
ATOM 5272 O O . VAL B 1 334 ? 25.328 -2.199 -11.125 1 95.94 334 VAL B O 1
ATOM 5275 N N . VAL B 1 335 ? 25.75 -3.922 -9.805 1 95.31 335 VAL B N 1
ATOM 5276 C CA . VAL B 1 335 ? 24.656 -3.643 -8.883 1 95.31 335 VAL B CA 1
ATOM 5277 C C . VAL B 1 335 ? 25.188 -2.936 -7.637 1 95.31 335 VAL B C 1
ATOM 5279 O O . VAL B 1 335 ? 26.078 -3.453 -6.953 1 95.31 335 VAL B O 1
ATOM 5282 N N . HIS B 1 336 ? 24.688 -1.774 -7.363 1 94.56 336 HIS B N 1
ATOM 5283 C CA . HIS B 1 336 ? 25.078 -1.008 -6.184 1 94.56 336 HIS B CA 1
ATOM 5284 C C . HIS B 1 336 ? 23.969 -1.01 -5.137 1 94.56 336 HIS B C 1
ATOM 5286 O O . HIS B 1 336 ? 22.828 -0.611 -5.426 1 94.56 336 HIS B O 1
ATOM 5292 N N . PHE B 1 337 ? 24.312 -1.516 -3.959 1 94.94 337 PHE B N 1
ATOM 5293 C CA . PHE B 1 337 ? 23.469 -1.295 -2.787 1 94.94 337 PHE B CA 1
ATOM 5294 C C . PHE B 1 337 ? 24.031 -0.171 -1.923 1 94.94 337 PHE B C 1
ATOM 5296 O O . PHE B 1 337 ? 25.188 -0.229 -1.489 1 94.94 337 PHE B O 1
ATOM 5303 N N . TYR B 1 338 ? 23.297 0.857 -1.737 1 92.94 338 TYR B N 1
ATOM 5304 C CA . TYR B 1 338 ? 23.641 1.899 -0.776 1 92.94 338 TYR B CA 1
ATOM 5305 C C . TYR B 1 338 ? 22.781 1.792 0.477 1 92.94 338 TYR B C 1
ATOM 5307 O O . TYR B 1 338 ? 21.562 1.796 0.396 1 92.94 338 TYR B O 1
ATOM 5315 N N . LEU B 1 339 ? 23.453 1.649 1.622 1 93.44 339 LEU B N 1
ATOM 5316 C CA . LEU B 1 339 ? 22.734 1.423 2.871 1 93.44 339 LEU B CA 1
ATOM 5317 C C . LEU B 1 339 ? 23.219 2.383 3.955 1 93.44 339 LEU B C 1
ATOM 5319 O O . LEU B 1 339 ? 24.359 2.832 3.928 1 93.44 339 LEU B O 1
ATOM 5323 N N . PRO B 1 340 ? 22.344 2.746 4.902 1 92.69 340 PRO B N 1
ATOM 5324 C CA . PRO B 1 340 ? 22.797 3.539 6.047 1 92.69 340 PRO B CA 1
ATOM 5325 C C . PRO B 1 340 ? 23.844 2.812 6.895 1 92.69 340 PRO B C 1
ATOM 5327 O O . PRO B 1 340 ? 23.609 1.674 7.312 1 92.69 340 PRO B O 1
ATOM 5330 N N . PRO B 1 341 ? 24.922 3.482 7.102 1 93 341 PRO B N 1
ATOM 5331 C CA . PRO B 1 341 ? 25.953 2.869 7.945 1 93 341 PRO B CA 1
ATOM 5332 C C . PRO B 1 341 ? 25.562 2.838 9.422 1 93 341 PRO B C 1
ATOM 5334 O O . PRO B 1 341 ? 24.719 3.619 9.859 1 93 341 PRO B O 1
ATOM 5337 N N . LYS B 1 342 ? 26.078 1.825 10.102 1 93 342 LYS B N 1
ATOM 5338 C CA . LYS B 1 342 ? 25.891 1.747 11.547 1 93 342 LYS B CA 1
ATOM 5339 C C . LYS B 1 342 ? 27.234 1.813 12.266 1 93 342 LYS B C 1
ATOM 5341 O O . LYS B 1 342 ? 28.281 1.534 11.672 1 93 342 LYS B O 1
ATOM 5346 N N . GLU B 1 343 ? 27.109 2.295 13.438 1 91.56 343 GLU B N 1
ATOM 5347 C CA . GLU B 1 343 ? 28.297 2.266 14.273 1 91.56 343 GLU B CA 1
ATOM 5348 C C . GLU B 1 343 ? 28.578 0.854 14.781 1 91.56 343 GLU B C 1
ATOM 5350 O O . GLU B 1 343 ? 27.656 0.077 15.023 1 91.56 343 GLU B O 1
ATOM 5355 N N . PRO B 1 344 ? 29.859 0.572 14.828 1 91.25 344 PRO B N 1
ATOM 5356 C CA . PRO B 1 344 ? 30.188 -0.737 15.398 1 91.25 344 PRO B CA 1
ATOM 5357 C C . PRO B 1 344 ? 29.656 -0.914 16.812 1 91.25 344 PRO B C 1
ATOM 5359 O O . PRO B 1 344 ? 29.609 0.045 17.594 1 91.25 344 PRO B O 1
ATOM 5362 N N . PRO B 1 345 ? 29.031 -2.115 17.125 1 82.88 345 PRO B N 1
ATOM 5363 C CA . PRO B 1 345 ? 28.531 -2.338 18.484 1 82.88 345 PRO B CA 1
ATOM 5364 C C . PRO B 1 345 ? 29.641 -2.273 19.531 1 82.88 345 PRO B C 1
ATOM 5366 O O . PRO B 1 345 ? 30.797 -2.535 19.219 1 82.88 345 PRO B O 1
#

Nearest PDB structures (foldseek):
  3d36-assembly1_B  TM=7.029E-01  e=7.115E-11  Geobacillus stearothermophilus 10
  4u7o-assembly1_B  TM=5.820E-01  e=8.401E-11  Lactiplantibacillus plantarum JDM1
  3d36-assembly1_A  TM=6.565E-01  e=1.726E-10  Geobacillus stearothermophilus 10
  6azr-assembly1_C  TM=6.109E-01  e=2.277E-10  Thermotoga maritima MSB8
  8vc9-assembly2_D  TM=5.655E-01  e=7.699E-10  Leptospira interrogans serovar Copenhageni

Organism: NCBI:txid1457250

pLDDT: mean 84.51, std 13.75, range [27.7, 98.0]

Foldseek 3Di:
DPLPDPLEDDQVVQVDQWKKWWAALQQRATRYIHPNVCVVQVHDSVRSRVDFQQRFADPVDDDGSVNSSVQSNCQLVAHKDWDKTWTQHPVGDTFIKIKIWHWDDDPPHIIIMIIIGTCRVPVVVVVVLLVVLVVLLVVLVVVLVVQLVVLVVQLVPDPDPVSNVVSVVSNVVSVLSVVLSVLSVLLSCLPPLPVDFADKDWPLVLLCVLVVVVCVVCVQEAEAEEEPDTFIARDDVLVSLLSNLLQVCLCVQAPPRWYKYWYWDQDPPPRWIKIKIKTQGADDDPLLVLLCPPPDPDNPQDDDSSSSVVSNQSSLVSQVWGWDWDADPPGTIMIMITHHTDDDD/DPCPDPLEDDQVVQVDQWKKWWAAQQQRATRYIHPNVCVVQVHHSVRSRVDFQQVFFDPVDDDHSVNSSVQSNCQLVAHKDWDKTWTQHPVGDTFIKIKIWHWDDDPPDIIIMIIIGTCRVPVVVVVVLLVVLVVLLVVLVVVLVVQLVVLVVQLVPDPDPVSNVVSVVSNVVSVLSVVLSVLSVLLSCLPPLPVDFADKDWPLVLLCVLVVVVCVVCVQEAEAEEEPDTFIARDDVLVSLLSNLLQVCLCVQAPDRWYKYWYWDQDPPDRWIKIKIWTQGADDDPLLVVLCPPPDPDNPQDDDSSSSVVSNQSSLVSQVWGWDWDADPPGTIMIMITHHTDDDD

Solvent-accessible surface area (backbone atoms only — not comparable to full-atom values): 35441 Å² total; per-residue (Å²): 129,80,81,76,41,72,55,63,72,64,74,64,52,53,70,41,88,46,17,38,35,34,24,40,36,86,80,40,45,58,53,31,56,28,60,40,30,26,63,71,40,56,40,52,58,73,53,54,52,72,51,57,54,53,76,34,28,33,87,92,43,88,51,50,55,66,58,52,35,51,45,38,38,38,4,47,72,72,43,64,36,76,49,76,47,48,32,30,22,69,63,37,36,43,43,36,29,41,38,39,33,29,51,40,73,47,88,94,18,62,38,22,38,34,40,37,36,83,36,38,74,42,55,51,38,40,52,48,34,52,50,50,50,48,51,50,38,54,50,49,52,53,47,29,52,51,38,35,53,38,22,50,50,37,41,71,74,48,90,46,69,67,49,34,52,38,22,49,50,41,31,52,49,24,51,52,53,49,51,51,42,51,49,51,48,51,42,48,52,26,59,48,69,59,77,62,78,47,52,69,38,49,43,66,57,59,50,44,66,47,46,48,62,53,44,68,73,33,74,75,44,46,76,46,80,44,72,78,39,96,47,23,27,66,51,41,70,30,56,45,52,24,51,43,44,56,53,47,51,30,46,72,54,27,86,60,82,22,44,36,41,36,38,29,31,64,34,92,86,66,71,19,34,26,41,38,40,34,26,62,17,73,68,76,57,63,64,57,55,45,28,68,36,84,85,38,84,62,56,65,80,64,89,62,91,67,44,59,66,50,37,28,41,46,17,34,41,58,61,17,24,44,68,46,77,45,79,32,85,94,50,6,36,32,39,36,40,37,32,28,47,39,73,79,126,130,81,81,75,40,71,55,64,72,65,72,65,53,52,70,40,89,45,17,38,34,34,24,38,36,86,80,41,46,58,51,32,55,28,60,40,30,26,63,69,40,56,39,52,58,74,53,54,54,72,50,57,54,53,77,35,29,33,89,90,43,88,49,49,58,65,57,50,37,52,45,40,38,38,4,46,71,70,42,64,36,75,47,74,46,48,31,30,23,69,64,38,34,44,42,33,28,42,39,38,33,28,51,39,74,45,88,93,18,62,38,20,38,33,41,37,35,84,36,39,74,41,55,52,36,41,54,48,34,54,50,49,51,48,52,50,38,54,50,49,52,53,45,28,53,52,38,35,52,37,22,51,51,36,41,71,72,48,90,46,69,66,50,33,50,38,21,51,51,41,31,52,48,24,51,52,53,47,51,51,43,52,48,51,48,51,41,47,51,26,60,50,69,59,77,63,78,47,53,70,38,50,42,66,58,59,50,46,67,45,47,48,60,52,45,69,74,34,73,75,44,46,76,47,80,43,73,78,38,96,48,23,27,66,52,40,69,31,55,45,51,24,50,42,44,55,54,48,50,32,47,73,55,26,85,60,81,21,44,36,42,36,39,30,31,64,34,92,87,66,69,18,34,27,40,37,40,35,27,63,19,73,68,75,54,64,65,60,53,45,30,66,37,83,86,38,84,63,56,65,80,63,89,62,93,67,46,57,67,50,37,30,40,46,17,35,41,58,60,17,24,45,68,47,77,44,79,34,84,93,51,6,35,31,40,35,40,37,32,28,46,41,74,79,126

InterPro domains:
  IPR000014 PAS domain [PF13426] (18-120)
  IPR000014 PAS domain [TIGR00229] (26-122)
  IPR000014 PAS domain [cd00130] (26-104)
  IPR003594 Histidine kinase/HSP90-like ATPase domain [PF02518] (236-342)
  IPR003594 Histidine kinase/HSP90-like ATPase domain [SM00387] (234-343)
  IPR005467 Histidine kinase domain [PS50109] (135-343)
  IPR035965 PAS domain superfamily [SSF55785] (13-120)
  IPR036890 Histidine kinase/HSP90-like ATPase superfamily [G3DSA:3.30.565.10] (201-341)
  IPR036890 Histidine kinase/HSP90-like ATPase superfamily [SSF55874] (211-340)
  IPR050980 Two-component sensor histidine kinase [PTHR44936] (113-340)

Secondary structure (DSSP, 8-state):
-------S--GGGGG-SSEEEEE-TTT--EEEE-HHHHHHHT--HHHHTTS-GGGGB-TTS---HHHHHHHHHHHHTT--EEEEEEEE-TTS-EEEEEEEEEE--BTTB-PEEEEEEE-HHHHHHHHHHHHHHHHHHHHHHHHHHHHHHHHHHHHHH---HHHHHHHHHHHHHHHHHHHHHHHHHHHHHHHS---S-PEEEEHHHHHHHHHHHHHHH-TTSEEEEEESS--EEEE-HHHHHHHHHHHHHHHHT-SSS-EEEEEEEE-TTT--EEEEEE--PPPPPHHHHHHHSTT-S-----SS---HHHHHHHHHHHTT-EEEEEE-SSS-EEEEEEE--B---/-------S--GGGGG-SSEEEEE-TTT--EEEE-HHHHHHHT--HHHHTTS-GGGGB-TTS---HHHHHHHHHHHHTT--EEEEEEEE-TTS-EEEEEEEEEE--BTTB-PEEEEEEE-HHHHHHHHHHHHHHHHHHHHHHHHHHHHHHHHHHHHHH---HHHHHHHHHHHHHHHHHHHHHHHHHHHHHHHS---S-PEEEEHHHHHHHHHHHHHHH-TTSEEEEEESS--EEEE-HHHHHHHHHHHHHHHHT-SSS-EEEEEEEE-TTTS-EEEEEE--PPPPPHHHHHHHSTT-S-----SS---HHHHHHHHHHHTT-EEEEEEPSSS-EEEEEEE--B---

Sequence (690 aa):
MTFNASRTLPPYFDSLEVGVLLHHPETGAVLDANHRLEEMYGYTTSTLQNLSVEAYSANTYSHSDEEMRARINEAANGHPQSFRWRIKRSDGELIWVKIHLSQIELGDSTPVLGEVRNVSAYTATSRRVNLLSRIIRHNLRNDVTVLDGYAEAIEAATDDDDVEEYARTIRSKATDLGGLNESVREIEHATIESSDKGRIRRASEAVSDVVAPISAAHPEATIDLEEETAMWVESQDALGHAVSHAVENAIVHAEDEPSVRVAIDESPNTGRLEIRIEDACPAIPQMELDAIDELSENTATSHGSGVGLFVMKWCIESLGGELKIVRNRPRGNVVHFYLPPKEPPMTFNASRTLPPYFDSLEVGVLLHHPETGAVLDANHRLEEMYGYTTSTLQNLSVEAYSANTYSHSDEEMRARINEAANGHPQSFRWRIKRSDGELIWVKIHLSQIELGDSTPVLGEVRNVSAYTATSRRVNLLSRIIRHNLRNDVTVLDGYAEAIEAATDDDDVEEYARTIRSKATDLGGLNESVREIEHATIESSDKGRIRRASEAVSDVVAPISAAHPEATIDLEEETAMWVESQDALGHAVSHAVENAIVHAEDEPSVRVAIDESPNTGRLEIRIEDACPAIPQMELDAIDELSENTATSHGSGVGLFVMKWCIESLGGELKIVRNRPRGNVVHFYLPPKEPP